Protein AF-Q2QYT6-F1 (afdb_monomer)

Radius of gyration: 108.74 Å; Cα contacts (8 Å, |Δi|>4): 2; chains: 1; bounding box: 211×86×337 Å

Foldseek 3Di:
DDPPVVVVVVVVVVVVVVVVVVVVVVVVVVVVVVVVVVVVVVVVVVVVVVVVVVVVVVVVVVVVVVVVVVVVVVVVVVVVVVVVVVVVVVVVVVVVVVVVVVVVVVVVVVVVVVVVVVVVVVVVVVVVVVVVVVVVVVVVVVVVVVVVVVVVVVVVVVVVVVVVVVVVVVVVVVVVVVVVVVVVVVVVVVVVVVVVVVVVVVVVVVVVVVVVCVVVVPVVVVVVVVVVVVVVVVVVVVVVVVVVVVVVVVVVVVVVVVVVVVVVVVVVVVVVVVVVVVVVPDDPDDDDDDDPPVVVVVVVVVVVVVVVVVVVVVVVPVVVVVVVVVPPDDPVVVVVVVVVVVVVDDDDDDDDDDDDDDDDDPVVVVVVVVVVVVVVVCVVVVVVVVVPDPDPVVVVVVVVCVPPVVDDPDDDDDDDDDDDDDDDDDDDDDDDDDDDDDDDDDDDDDDDDDDDDDD

Structure (mmCIF, N/CA/C/O backbone):
data_AF-Q2QYT6-F1
#
_entry.id   AF-Q2QYT6-F1
#
loop_
_atom_site.group_PDB
_atom_site.id
_atom_site.type_symbol
_atom_site.label_atom_id
_atom_site.label_alt_id
_atom_site.label_comp_id
_atom_site.label_asym_id
_atom_site.label_entity_id
_atom_site.label_seq_id
_atom_site.pdbx_PDB_ins_code
_atom_site.Cartn_x
_atom_site.Cartn_y
_atom_site.Cartn_z
_atom_site.occupancy
_atom_site.B_iso_or_equiv
_atom_site.auth_seq_id
_atom_site.auth_comp_id
_atom_site.auth_asym_id
_atom_site.auth_atom_id
_atom_site.pdbx_PDB_model_num
ATOM 1 N N . MET A 1 1 ? -117.618 1.097 153.042 1.00 43.72 1 MET A N 1
ATOM 2 C CA . MET A 1 1 ? -117.939 0.665 151.665 1.00 43.72 1 MET A CA 1
ATOM 3 C C . MET A 1 1 ? -117.337 1.692 150.716 1.00 43.72 1 MET A C 1
ATOM 5 O O . MET A 1 1 ? -117.692 2.850 150.855 1.00 43.72 1 MET A O 1
ATOM 9 N N . GLY A 1 2 ? -116.399 1.407 149.817 1.00 49.78 2 GLY A N 1
ATOM 10 C CA . GLY A 1 2 ? -115.628 0.186 149.555 1.00 49.78 2 GLY A CA 1
ATOM 11 C C . GLY A 1 2 ? -114.752 0.458 148.324 1.00 49.78 2 GLY A C 1
ATOM 12 O O . GLY A 1 2 ? -115.249 0.377 147.209 1.00 49.78 2 GLY A O 1
ATOM 13 N N . THR A 1 3 ? -113.504 0.891 148.524 1.00 55.00 3 THR A N 1
ATOM 14 C CA . THR A 1 3 ? -112.653 1.506 147.478 1.00 55.00 3 THR A CA 1
ATOM 15 C C . THR A 1 3 ? -111.662 0.549 146.802 1.00 55.00 3 THR A C 1
ATOM 17 O O . THR A 1 3 ? -111.045 0.918 145.806 1.00 55.00 3 THR A O 1
ATOM 20 N N . GLU A 1 4 ? -111.551 -0.690 147.282 1.00 58.53 4 GLU A N 1
ATOM 21 C CA . GLU A 1 4 ? -110.706 -1.744 146.699 1.00 58.53 4 GLU A CA 1
ATOM 22 C C . GLU A 1 4 ? -111.016 -2.130 145.234 1.00 58.53 4 GLU A C 1
ATOM 24 O O . GLU A 1 4 ? -110.056 -2.261 144.471 1.00 58.53 4 GLU A O 1
ATOM 29 N N . PRO A 1 5 ? -112.279 -2.272 144.763 1.00 71.12 5 PRO A N 1
ATOM 30 C CA . PRO A 1 5 ? -112.524 -2.826 143.426 1.00 71.12 5 PRO A CA 1
ATOM 31 C C . PRO A 1 5 ? -112.046 -1.911 142.289 1.00 71.12 5 PRO A C 1
ATOM 33 O O . PRO A 1 5 ? -111.643 -2.405 141.240 1.00 71.12 5 PRO A O 1
ATOM 36 N N . LEU A 1 6 ? -112.030 -0.587 142.493 1.00 71.06 6 LEU A N 1
ATOM 37 C CA . LEU A 1 6 ? -111.506 0.361 141.501 1.00 71.06 6 LEU A CA 1
ATOM 38 C C . LEU A 1 6 ? -109.978 0.320 141.410 1.00 71.06 6 LEU A C 1
ATOM 40 O O . LEU A 1 6 ? -109.442 0.354 140.306 1.00 71.06 6 LEU A O 1
ATOM 44 N N . LEU A 1 7 ? -109.281 0.203 142.544 1.00 70.88 7 LEU A N 1
ATOM 45 C CA . LEU A 1 7 ? -107.822 0.062 142.563 1.00 70.88 7 LEU A CA 1
ATOM 46 C C . LEU A 1 7 ? -107.380 -1.271 141.950 1.00 70.88 7 LEU A C 1
ATOM 48 O O . LEU A 1 7 ? -106.393 -1.303 141.221 1.00 70.88 7 LEU A O 1
ATOM 52 N N . GLN A 1 8 ? -108.131 -2.352 142.177 1.00 75.50 8 GLN A N 1
ATOM 53 C CA . GLN A 1 8 ? -107.829 -3.660 141.596 1.00 75.50 8 GLN A CA 1
ATOM 54 C C . GLN A 1 8 ? -108.157 -3.734 140.093 1.00 75.50 8 GLN A C 1
ATOM 56 O O . GLN A 1 8 ? -107.401 -4.345 139.334 1.00 75.50 8 GLN A O 1
ATOM 61 N N . ALA A 1 9 ? -109.212 -3.052 139.632 1.00 77.25 9 ALA A N 1
ATOM 62 C CA . ALA A 1 9 ? -109.479 -2.868 138.204 1.00 77.25 9 ALA A CA 1
ATOM 63 C C . ALA A 1 9 ? -108.358 -2.062 137.519 1.00 77.25 9 ALA A C 1
ATOM 65 O O . ALA A 1 9 ? -107.812 -2.512 136.519 1.00 77.25 9 ALA A O 1
ATOM 66 N N . LEU A 1 10 ? -107.939 -0.929 138.098 1.00 77.44 10 LEU A N 1
ATOM 67 C CA . LEU A 1 10 ? -106.822 -0.129 137.576 1.00 77.44 10 LEU A CA 1
ATOM 68 C C . LEU A 1 10 ? -105.492 -0.893 137.587 1.00 77.44 10 LEU A C 1
ATOM 70 O O . LEU A 1 10 ? -104.724 -0.798 136.633 1.00 77.44 10 LEU A O 1
ATOM 74 N N . ALA A 1 11 ? -105.218 -1.678 138.632 1.00 77.00 11 ALA A N 1
ATOM 75 C CA . ALA A 1 11 ? -104.027 -2.519 138.700 1.00 77.00 11 ALA A CA 1
ATOM 76 C C . ALA A 1 11 ? -104.030 -3.601 137.608 1.00 77.00 11 ALA A C 1
ATOM 78 O O . ALA A 1 11 ? -103.023 -3.775 136.923 1.00 77.00 11 ALA A O 1
ATOM 79 N N . THR A 1 12 ? -105.154 -4.293 137.399 1.00 80.00 12 THR A N 1
ATOM 80 C CA . THR A 1 12 ? -105.266 -5.334 136.362 1.00 80.00 12 THR A CA 1
ATOM 81 C C . THR A 1 12 ? -105.206 -4.758 134.947 1.00 80.00 12 THR A C 1
ATOM 83 O O . THR A 1 12 ? -104.488 -5.311 134.117 1.00 80.00 12 THR A O 1
ATOM 86 N N . THR A 1 13 ? -105.837 -3.609 134.670 1.00 81.12 13 THR A N 1
ATOM 87 C CA . THR A 1 13 ? -105.693 -2.942 133.363 1.00 81.12 13 THR A CA 1
ATOM 88 C C . THR A 1 13 ? -104.279 -2.419 133.135 1.00 81.12 13 THR A C 1
ATOM 90 O O . THR A 1 13 ? -103.747 -2.589 132.043 1.00 81.12 13 THR A O 1
ATOM 93 N N . ASN A 1 14 ? -103.635 -1.833 134.150 1.00 79.19 14 ASN A N 1
ATOM 94 C CA . ASN A 1 14 ? -102.254 -1.364 134.024 1.00 79.19 14 ASN A CA 1
ATOM 95 C C . ASN A 1 14 ? -101.283 -2.534 133.820 1.00 79.19 14 ASN A C 1
ATOM 97 O O . ASN A 1 14 ? -100.374 -2.417 133.007 1.00 79.19 14 ASN A O 1
ATOM 101 N N . THR A 1 15 ? -101.500 -3.669 134.490 1.00 83.88 15 THR A N 1
ATOM 102 C CA . THR A 1 15 ? -100.685 -4.880 134.300 1.00 83.88 15 THR A CA 1
ATOM 103 C C . THR A 1 15 ? -100.851 -5.428 132.884 1.00 83.88 15 THR A C 1
ATOM 105 O O . THR A 1 15 ? -99.854 -5.608 132.199 1.00 83.88 15 THR A O 1
ATOM 108 N N . ALA A 1 16 ? -102.084 -5.572 132.383 1.00 82.56 16 ALA A N 1
ATOM 109 C CA . ALA A 1 16 ? -102.334 -6.039 131.017 1.00 82.56 16 ALA A CA 1
ATOM 110 C C . ALA A 1 16 ? -101.778 -5.086 129.937 1.00 82.56 16 ALA A C 1
ATOM 112 O O . ALA A 1 16 ? -101.292 -5.538 128.902 1.00 82.56 16 ALA A O 1
ATOM 113 N N . VAL A 1 17 ? -101.805 -3.767 130.171 1.00 86.06 17 VAL A N 1
ATOM 114 C CA . VAL A 1 17 ? -101.169 -2.780 129.280 1.00 86.06 17 VAL A CA 1
ATOM 115 C C . VAL A 1 17 ? -99.643 -2.884 129.340 1.00 86.06 17 VAL A C 1
ATOM 117 O O . VAL A 1 17 ? -99.003 -2.854 128.295 1.00 86.06 17 VAL A O 1
ATOM 120 N N . VAL A 1 18 ? -99.048 -3.054 130.524 1.00 85.56 18 VAL A N 1
ATOM 121 C CA . VAL A 1 18 ? -97.596 -3.253 130.674 1.00 85.56 18 VAL A CA 1
ATOM 122 C C . VAL A 1 18 ? -97.148 -4.571 130.037 1.00 85.56 18 VAL A C 1
ATOM 124 O O . VAL A 1 18 ? -96.152 -4.574 129.326 1.00 85.56 18 VAL A O 1
ATOM 127 N N . GLU A 1 19 ? -97.889 -5.666 130.201 1.00 83.88 19 GLU A N 1
ATOM 128 C CA . GLU A 1 19 ? -97.614 -6.960 129.558 1.00 83.88 19 GLU A CA 1
ATOM 129 C C . GLU A 1 19 ? -97.803 -6.902 128.033 1.00 83.88 19 GLU A C 1
ATOM 131 O O . GLU A 1 19 ? -96.978 -7.432 127.286 1.00 83.88 19 GLU A O 1
ATOM 136 N N . GLY A 1 20 ? -98.832 -6.200 127.548 1.00 87.06 20 GLY A N 1
ATOM 137 C CA . GLY A 1 20 ? -99.045 -5.940 126.121 1.00 87.06 20 GLY A CA 1
ATOM 138 C C . GLY A 1 20 ? -97.927 -5.098 125.497 1.00 87.06 20 GLY A C 1
ATOM 139 O O . GLY A 1 20 ? -97.427 -5.421 124.423 1.00 87.06 20 GLY A O 1
ATOM 140 N N . LEU A 1 21 ? -97.465 -4.059 126.197 1.00 88.50 21 LEU A N 1
ATOM 141 C CA . LEU A 1 21 ? -96.312 -3.260 125.775 1.00 88.50 21 LEU A CA 1
ATOM 142 C C . LEU A 1 21 ? -94.998 -4.046 125.883 1.00 88.50 21 LEU A C 1
ATOM 144 O O . LEU A 1 21 ? -94.132 -3.886 125.030 1.00 88.50 21 LEU A O 1
ATOM 148 N N . ASN A 1 22 ? -94.844 -4.924 126.878 1.00 86.94 22 ASN A N 1
ATOM 149 C CA . ASN A 1 22 ? -93.646 -5.747 127.047 1.00 86.94 22 ASN A CA 1
ATOM 150 C C . ASN A 1 22 ? -93.555 -6.854 125.982 1.00 86.94 22 ASN A C 1
ATOM 152 O O . ASN A 1 22 ? -92.478 -7.110 125.453 1.00 86.94 22 ASN A O 1
ATOM 156 N N . THR A 1 23 ? -94.680 -7.466 125.603 1.00 87.06 23 THR A N 1
ATOM 157 C CA . THR A 1 23 ? -94.743 -8.426 124.485 1.00 87.06 23 THR A CA 1
ATOM 158 C C . THR A 1 23 ? -94.526 -7.748 123.133 1.00 87.06 23 THR A C 1
ATOM 160 O O . THR A 1 23 ? -93.767 -8.271 122.322 1.00 87.06 23 THR A O 1
ATOM 163 N N . GLN A 1 24 ? -95.082 -6.552 122.906 1.00 90.62 24 GLN A N 1
ATOM 164 C CA . GLN A 1 24 ? -94.749 -5.737 121.727 1.00 90.62 24 GLN A CA 1
ATOM 165 C C . GLN A 1 24 ? -93.270 -5.331 121.706 1.00 90.62 24 GLN A C 1
ATOM 167 O O . GLN A 1 24 ? -92.633 -5.406 120.660 1.00 90.62 24 GLN A O 1
ATOM 172 N N . MET A 1 25 ? -92.696 -4.948 122.850 1.00 92.38 25 MET A N 1
ATOM 173 C CA . MET A 1 25 ? -91.274 -4.622 122.961 1.00 92.38 25 MET A CA 1
ATOM 174 C C . MET A 1 25 ? -90.387 -5.837 122.661 1.00 92.38 25 MET A C 1
ATOM 176 O O . MET A 1 25 ? -89.396 -5.678 121.957 1.00 92.38 25 MET A O 1
ATOM 180 N N . HIS A 1 26 ? -90.737 -7.036 123.136 1.00 90.25 26 HIS A N 1
ATOM 181 C CA . HIS A 1 26 ? -90.003 -8.260 122.802 1.00 90.25 26 HIS A CA 1
ATOM 182 C C . HIS A 1 26 ? -90.141 -8.640 121.322 1.00 90.25 26 HIS A C 1
ATOM 184 O O . HIS A 1 26 ? -89.126 -8.899 120.685 1.00 90.25 26 HIS A O 1
ATOM 190 N N . ALA A 1 27 ? -91.338 -8.567 120.734 1.00 88.81 27 ALA A N 1
ATOM 191 C CA . ALA A 1 27 ? -91.521 -8.810 119.299 1.00 88.81 27 ALA A CA 1
ATOM 192 C C . ALA A 1 27 ? -90.717 -7.816 118.435 1.00 88.81 27 ALA A C 1
ATOM 194 O O . ALA A 1 27 ? -90.073 -8.214 117.470 1.00 88.81 27 ALA A O 1
ATOM 195 N N . LEU A 1 28 ? -90.672 -6.534 118.822 1.00 92.81 28 LEU A N 1
ATOM 196 C CA . LEU A 1 28 ? -89.835 -5.519 118.168 1.00 92.81 28 LEU A CA 1
ATOM 197 C C . LEU A 1 28 ? -88.330 -5.732 118.411 1.00 92.81 28 LEU A C 1
ATOM 199 O O . LEU A 1 28 ? -87.521 -5.328 117.580 1.00 92.81 28 LEU A O 1
ATOM 203 N N . GLN A 1 29 ? -87.929 -6.347 119.529 1.00 92.31 29 GLN A N 1
ATOM 204 C CA . GLN A 1 29 ? -86.538 -6.751 119.776 1.00 92.31 29 GLN A CA 1
ATOM 205 C C . GLN A 1 29 ? -86.138 -7.943 118.897 1.00 92.31 29 GLN A C 1
ATOM 207 O O . GLN A 1 29 ? -85.041 -7.928 118.345 1.00 92.31 29 GLN A O 1
ATOM 212 N N . GLU A 1 30 ? -87.018 -8.932 118.727 1.00 90.69 30 GLU A N 1
ATOM 213 C CA . GLU A 1 30 ? -86.815 -10.088 117.842 1.00 90.69 30 GLU A CA 1
ATOM 214 C C . GLU A 1 30 ? -86.791 -9.674 116.363 1.00 90.69 30 GLU A C 1
ATOM 216 O O . GLU A 1 30 ? -85.860 -10.033 115.644 1.00 90.69 30 GLU A O 1
ATOM 221 N N . GLU A 1 31 ? -87.744 -8.848 115.915 1.00 91.19 31 GLU A N 1
ATOM 222 C CA . GLU A 1 31 ? -87.754 -8.290 114.555 1.00 91.19 31 GLU A CA 1
ATOM 223 C C . GLU A 1 31 ? -86.499 -7.451 114.296 1.00 91.19 31 GLU A C 1
ATOM 225 O O . GLU A 1 31 ? -85.873 -7.570 113.243 1.00 91.19 31 GLU A O 1
ATOM 230 N N . ARG A 1 32 ? -86.072 -6.643 115.275 1.00 93.88 32 ARG A N 1
ATOM 231 C CA . ARG A 1 32 ? -84.826 -5.884 115.164 1.00 93.88 32 ARG A CA 1
ATOM 232 C C . ARG A 1 32 ? -83.600 -6.795 115.082 1.00 93.88 32 ARG A C 1
ATOM 234 O O . ARG A 1 32 ? -82.730 -6.510 114.269 1.00 93.88 32 ARG A O 1
ATOM 241 N N . ALA A 1 33 ? -83.530 -7.866 115.872 1.00 93.75 33 ALA A N 1
ATOM 242 C CA . ALA A 1 33 ? -82.435 -8.830 115.794 1.00 93.75 33 ALA A CA 1
ATOM 243 C C . ALA A 1 33 ? -82.382 -9.506 114.413 1.00 93.75 33 ALA A C 1
ATOM 245 O O . ALA A 1 33 ? -81.322 -9.537 113.796 1.00 93.75 33 ALA A O 1
ATOM 246 N N . ALA A 1 34 ? -83.526 -9.942 113.876 1.00 91.75 34 ALA A N 1
ATOM 247 C CA . ALA A 1 34 ? -83.610 -10.522 112.535 1.00 91.75 34 ALA A CA 1
ATOM 248 C C . ALA A 1 34 ? -83.251 -9.516 111.420 1.00 91.75 34 ALA A C 1
ATOM 250 O O . ALA A 1 34 ? -82.599 -9.877 110.441 1.00 91.75 34 ALA A O 1
ATOM 251 N N . LEU A 1 35 ? -83.636 -8.242 111.562 1.00 95.12 35 LEU A N 1
ATOM 252 C CA . LEU A 1 35 ? -83.242 -7.176 110.634 1.00 95.12 35 LEU A CA 1
ATOM 253 C C . LEU A 1 35 ? -81.751 -6.840 110.721 1.00 95.12 35 LEU A C 1
ATOM 255 O O . LEU A 1 35 ? -81.150 -6.529 109.694 1.00 95.12 35 LEU A O 1
ATOM 259 N N . ASP A 1 36 ? -81.157 -6.884 111.912 1.00 94.50 36 ASP A N 1
ATOM 260 C CA . ASP A 1 36 ? -79.722 -6.683 112.091 1.00 94.50 36 ASP A CA 1
ATOM 261 C C . ASP A 1 36 ? -78.934 -7.905 111.526 1.00 94.50 36 ASP A C 1
ATOM 263 O O . ASP A 1 36 ? -77.961 -7.697 110.806 1.00 94.50 36 ASP A O 1
ATOM 267 N N . GLU A 1 37 ? -79.431 -9.149 111.640 1.00 93.94 37 GLU A N 1
ATOM 268 C CA . GLU A 1 37 ? -78.876 -10.330 110.932 1.00 93.94 37 GLU A CA 1
ATOM 269 C C . GLU A 1 37 ? -78.987 -10.251 109.392 1.00 93.94 37 GLU A C 1
ATOM 271 O O . GLU A 1 37 ? -78.062 -10.637 108.671 1.00 93.94 37 GLU A O 1
ATOM 276 N N . GLU A 1 38 ? -80.117 -9.780 108.849 1.00 94.12 38 GLU A N 1
ATOM 277 C CA . GLU A 1 38 ? -80.265 -9.538 107.403 1.00 94.12 38 GLU A CA 1
ATOM 278 C C . GLU A 1 38 ? -79.326 -8.419 106.925 1.00 94.12 38 GLU A C 1
ATOM 280 O O . GLU A 1 38 ? -78.752 -8.509 105.839 1.00 94.12 38 GLU A O 1
ATOM 285 N N . ARG A 1 39 ? -79.122 -7.373 107.737 1.00 95.19 39 ARG A N 1
ATOM 286 C CA . ARG A 1 39 ? -78.157 -6.301 107.447 1.00 95.19 39 ARG A CA 1
ATOM 287 C C . ARG A 1 39 ? -76.729 -6.817 107.408 1.00 95.19 39 ARG A C 1
ATOM 289 O O . ARG A 1 39 ? -76.014 -6.459 106.474 1.00 95.19 39 ARG A O 1
ATOM 296 N N . ASP A 1 40 ? -76.342 -7.666 108.354 1.00 95.00 40 ASP A N 1
ATOM 297 C CA . ASP A 1 40 ? -75.019 -8.287 108.371 1.00 95.00 40 ASP A CA 1
ATOM 298 C C . ASP A 1 40 ? -74.818 -9.162 107.122 1.00 95.00 40 ASP A C 1
ATOM 300 O O . ASP A 1 40 ? -73.827 -8.994 106.410 1.00 95.00 40 ASP A O 1
ATOM 304 N N . ARG A 1 41 ? -75.808 -9.984 106.738 1.00 94.06 41 ARG A N 1
ATOM 305 C CA . ARG A 1 41 ? -75.763 -10.759 105.479 1.00 94.06 41 ARG A CA 1
ATOM 306 C C . ARG A 1 41 ? -75.692 -9.885 104.222 1.00 94.06 41 ARG A C 1
ATOM 308 O O . ARG A 1 41 ? -74.987 -10.230 103.271 1.00 94.06 41 ARG A O 1
ATOM 315 N N . VAL A 1 42 ? -76.387 -8.746 104.188 1.00 96.56 42 VAL A N 1
ATOM 316 C CA . VAL A 1 42 ? -76.288 -7.781 103.078 1.00 96.56 42 VAL A CA 1
ATOM 317 C C . VAL A 1 42 ? -74.920 -7.092 103.054 1.00 96.56 42 VAL A C 1
ATOM 319 O O . VAL A 1 42 ? -74.387 -6.875 101.965 1.00 96.56 42 VAL A O 1
ATOM 322 N N . ALA A 1 43 ? -74.325 -6.789 104.211 1.00 95.00 43 ALA A N 1
ATOM 323 C CA . ALA A 1 43 ? -72.980 -6.225 104.314 1.00 95.00 43 ALA A CA 1
ATOM 324 C C . ALA A 1 43 ? -71.905 -7.226 103.851 1.00 95.00 43 ALA A C 1
ATOM 326 O O . ALA A 1 43 ? -71.052 -6.874 103.035 1.00 95.00 43 ALA A O 1
ATOM 327 N N . GLU A 1 44 ? -71.992 -8.491 104.273 1.00 95.06 44 GLU A N 1
ATOM 328 C CA . GLU A 1 44 ? -71.146 -9.584 103.773 1.00 95.06 44 GLU A CA 1
ATOM 329 C C . GLU A 1 44 ? -71.282 -9.758 102.252 1.00 95.06 44 GLU A C 1
ATOM 331 O O . GLU A 1 44 ? -70.279 -9.852 101.538 1.00 95.06 44 GLU A O 1
ATOM 336 N N . GLY A 1 45 ? -72.515 -9.739 101.732 1.00 96.25 45 GLY A N 1
ATOM 337 C CA . GLY A 1 45 ? -72.790 -9.795 100.296 1.00 96.25 45 GLY A CA 1
ATOM 338 C C . GLY A 1 45 ? -72.181 -8.618 99.527 1.00 96.25 45 GLY A C 1
ATOM 339 O O . GLY A 1 45 ? -71.559 -8.821 98.482 1.00 96.25 45 GLY A O 1
ATOM 340 N N . TRP A 1 46 ? -72.290 -7.399 100.063 1.00 96.94 46 TRP A N 1
ATOM 341 C CA . TRP A 1 46 ? -71.653 -6.203 99.505 1.00 96.94 46 TRP A CA 1
ATOM 342 C C . TRP A 1 46 ? -70.131 -6.330 99.465 1.00 96.94 46 TRP A C 1
ATOM 344 O O . TRP A 1 46 ? -69.538 -6.131 98.406 1.00 96.94 46 TRP A O 1
ATOM 354 N N . HIS A 1 47 ? -69.500 -6.730 100.571 1.00 96.38 47 HIS A N 1
ATOM 355 C CA . HIS A 1 47 ? -68.051 -6.929 100.626 1.00 96.38 47 HIS A CA 1
ATOM 356 C C . HIS A 1 47 ? -67.573 -8.069 99.711 1.00 96.38 47 HIS A C 1
ATOM 358 O O . HIS A 1 47 ? -66.492 -7.977 99.130 1.00 96.38 47 HIS A O 1
ATOM 364 N N . SER A 1 48 ? -68.383 -9.114 99.506 1.00 96.56 48 SER A N 1
ATOM 365 C CA . SER A 1 48 ? -68.098 -10.184 98.539 1.00 96.56 48 SER A CA 1
ATOM 366 C C . SER A 1 48 ? -68.105 -9.674 97.091 1.00 96.56 48 SER A C 1
ATOM 368 O O . SER A 1 48 ? -67.167 -9.929 96.330 1.00 96.56 48 SER A O 1
ATOM 370 N N . VAL A 1 49 ? -69.120 -8.888 96.711 1.00 97.50 49 VAL A N 1
ATOM 371 C CA . VAL A 1 49 ? -69.200 -8.253 95.383 1.00 97.50 49 VAL A CA 1
ATOM 372 C C . VAL A 1 49 ? -68.067 -7.243 95.189 1.00 97.50 49 VAL A C 1
ATOM 374 O O . VAL A 1 49 ? -67.436 -7.227 94.133 1.00 97.50 49 VAL A O 1
ATOM 377 N N . GLU A 1 50 ? -67.756 -6.439 96.205 1.00 97.38 50 GLU A N 1
ATOM 378 C CA . GLU A 1 50 ? -66.645 -5.486 96.184 1.00 97.38 50 GLU A CA 1
ATOM 379 C C . GLU A 1 50 ? -65.295 -6.196 95.987 1.00 97.38 50 GLU A C 1
ATOM 381 O O . GLU A 1 50 ? -64.515 -5.802 95.116 1.00 97.38 50 GLU A O 1
ATOM 386 N N . ALA A 1 51 ? -65.053 -7.302 96.699 1.00 96.62 51 ALA A N 1
ATOM 387 C CA . ALA A 1 51 ? -63.866 -8.137 96.529 1.00 96.62 51 ALA A CA 1
ATOM 388 C C . ALA A 1 51 ? -63.774 -8.764 95.125 1.00 96.62 51 ALA A C 1
ATOM 390 O O . ALA A 1 51 ? -62.689 -8.785 94.539 1.00 96.62 51 ALA A O 1
ATOM 391 N N . LEU A 1 52 ? -64.891 -9.224 94.548 1.00 97.50 52 LEU A N 1
ATOM 392 C CA . LEU A 1 52 ? -64.941 -9.733 93.170 1.00 97.50 52 LEU A CA 1
ATOM 393 C C . LEU A 1 52 ? -64.666 -8.636 92.131 1.00 97.50 52 LEU A C 1
ATOM 395 O O . LEU A 1 52 ? -63.915 -8.866 91.182 1.00 97.50 52 LEU A O 1
ATOM 399 N N . VAL A 1 53 ? -65.221 -7.436 92.311 1.00 97.69 53 VAL A N 1
ATOM 400 C CA . VAL A 1 53 ? -64.973 -6.280 91.433 1.00 97.69 53 VAL A CA 1
ATOM 401 C C . VAL A 1 53 ? -63.519 -5.813 91.543 1.00 97.69 53 VAL A C 1
ATOM 403 O O . VAL A 1 53 ? -62.902 -5.486 90.530 1.00 97.69 53 VAL A O 1
ATOM 406 N N . GLU A 1 54 ? -62.938 -5.814 92.741 1.00 96.94 54 GLU A N 1
ATOM 407 C CA . GLU A 1 54 ? -61.527 -5.500 92.975 1.00 96.94 54 GLU A CA 1
ATOM 408 C C . GLU A 1 54 ? -60.596 -6.557 92.352 1.00 96.94 54 GLU A C 1
ATOM 410 O O . GLU A 1 54 ? -59.628 -6.208 91.674 1.00 96.94 54 GLU A O 1
ATOM 415 N N . ALA A 1 55 ? -60.910 -7.848 92.498 1.00 96.88 55 ALA A N 1
ATOM 416 C CA . ALA A 1 55 ? -60.187 -8.937 91.842 1.00 96.88 55 ALA A CA 1
ATOM 417 C C . ALA A 1 55 ? -60.293 -8.855 90.308 1.00 96.88 55 ALA A C 1
ATOM 419 O O . ALA A 1 55 ? -59.288 -8.999 89.613 1.00 96.88 55 ALA A O 1
ATOM 420 N N . GLY A 1 56 ? -61.480 -8.545 89.776 1.00 97.19 56 GLY A N 1
ATOM 421 C CA . GLY A 1 56 ? -61.711 -8.317 88.349 1.00 97.19 56 GLY A CA 1
ATOM 422 C C . GLY A 1 56 ? -60.937 -7.111 87.813 1.00 97.19 56 GLY A C 1
ATOM 423 O O . GLY A 1 56 ? -60.282 -7.214 86.774 1.00 97.19 56 GLY A O 1
ATOM 424 N N . ARG A 1 57 ? -60.918 -5.990 88.553 1.00 96.81 57 ARG A N 1
ATOM 425 C CA . ARG A 1 57 ? -60.087 -4.819 88.228 1.00 96.81 57 ARG A CA 1
ATOM 426 C C . ARG A 1 57 ? -58.603 -5.189 88.227 1.00 96.81 57 ARG A C 1
ATOM 428 O O . ARG A 1 57 ? -57.929 -4.878 87.247 1.00 96.81 57 ARG A O 1
ATOM 435 N N . LYS A 1 58 ? -58.096 -5.902 89.238 1.00 97.19 58 LYS A N 1
ATOM 436 C CA . LYS A 1 58 ? -56.698 -6.381 89.282 1.00 97.19 58 LYS A CA 1
ATOM 437 C C . LYS A 1 58 ? -56.361 -7.305 88.109 1.00 97.19 58 LYS A C 1
ATOM 439 O O . LYS A 1 58 ? -55.351 -7.090 87.447 1.00 97.19 58 LYS A O 1
ATOM 444 N N . ALA A 1 59 ? -57.219 -8.275 87.795 1.00 96.62 59 ALA A N 1
ATOM 445 C CA . ALA A 1 59 ? -57.039 -9.171 86.652 1.00 96.62 59 ALA A CA 1
ATOM 446 C C . ALA A 1 59 ? -57.024 -8.416 85.311 1.00 96.62 59 ALA A C 1
ATOM 448 O O . ALA A 1 59 ? -56.202 -8.712 84.444 1.00 96.62 59 ALA A O 1
ATOM 449 N N . HIS A 1 60 ? -57.880 -7.402 85.153 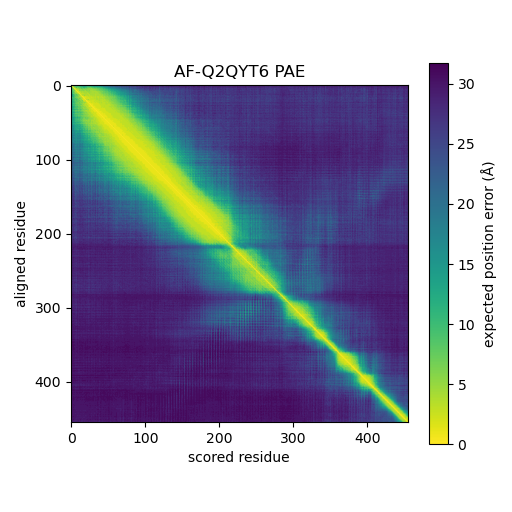1.00 96.44 60 HIS A N 1
ATOM 450 C CA . HIS A 1 60 ? -57.885 -6.548 83.967 1.00 96.44 60 HIS A CA 1
ATOM 451 C C . HIS A 1 60 ? -56.598 -5.719 83.847 1.00 96.44 60 HIS A C 1
ATOM 453 O O . HIS A 1 60 ? -55.992 -5.714 82.780 1.00 96.44 60 HIS A O 1
ATOM 459 N N . HIS A 1 61 ? -56.124 -5.098 84.935 1.00 97.19 61 HIS A N 1
ATOM 460 C CA . HIS A 1 61 ? -54.855 -4.357 84.939 1.00 97.19 61 HIS A CA 1
ATOM 461 C C . HIS A 1 61 ? -53.656 -5.265 84.629 1.00 97.19 61 HIS A C 1
ATOM 463 O O . HIS A 1 61 ? -52.819 -4.892 83.813 1.00 97.19 61 HIS A O 1
ATOM 469 N N . MET A 1 62 ? -53.594 -6.475 85.202 1.00 97.06 62 MET A N 1
ATOM 470 C CA . MET A 1 62 ? -52.549 -7.454 84.866 1.00 97.06 62 MET A CA 1
ATOM 471 C C . MET A 1 62 ? -52.585 -7.838 83.382 1.00 97.06 62 MET A C 1
ATOM 473 O O . MET A 1 62 ? -51.542 -7.873 82.735 1.00 97.06 62 MET A O 1
ATOM 477 N N . ARG A 1 63 ? -53.776 -8.060 82.810 1.00 97.19 63 ARG A N 1
ATOM 478 C CA . ARG A 1 63 ? -53.923 -8.393 81.386 1.00 97.19 63 ARG A CA 1
ATOM 479 C C . ARG A 1 63 ? -53.586 -7.220 80.462 1.00 97.19 63 ARG A C 1
ATOM 481 O O . ARG A 1 63 ? -53.025 -7.445 79.396 1.00 97.19 63 ARG A O 1
ATOM 488 N N . LEU A 1 64 ? -53.897 -5.982 80.852 1.00 97.62 64 LEU A N 1
ATOM 489 C CA . LEU A 1 64 ? -53.466 -4.786 80.122 1.00 97.62 64 LEU A CA 1
ATOM 490 C C . LEU A 1 64 ? -51.944 -4.609 80.179 1.00 97.62 64 LEU A C 1
ATOM 492 O O . LEU A 1 64 ? -51.346 -4.308 79.152 1.00 97.62 64 LEU A O 1
ATOM 496 N N . ALA A 1 65 ? -51.311 -4.856 81.330 1.00 96.81 65 ALA A N 1
ATOM 497 C CA . ALA A 1 65 ? -49.854 -4.833 81.457 1.00 96.81 65 ALA A CA 1
ATOM 498 C C . ALA A 1 65 ? -49.184 -5.926 80.604 1.00 96.81 65 ALA A C 1
ATOM 500 O O . ALA A 1 65 ? -48.200 -5.656 79.922 1.00 96.81 65 ALA A O 1
ATOM 501 N N . GLU A 1 66 ? -49.750 -7.137 80.566 1.00 97.50 66 GLU A N 1
ATOM 502 C CA . GLU A 1 66 ? -49.273 -8.219 79.697 1.00 97.50 66 GLU A CA 1
ATOM 503 C C . GLU A 1 66 ? -49.420 -7.869 78.204 1.00 97.50 66 GLU A C 1
ATOM 505 O O . GLU A 1 66 ? -48.514 -8.125 77.413 1.00 97.50 66 GLU A O 1
ATOM 510 N N . LEU A 1 67 ? -50.541 -7.256 77.804 1.00 97.00 67 LEU A N 1
ATOM 511 C CA . LEU A 1 67 ? -50.741 -6.776 76.434 1.00 97.00 67 LEU A CA 1
ATOM 512 C C . LEU A 1 67 ? -49.794 -5.620 76.078 1.00 97.00 67 LEU A C 1
ATOM 514 O O . LEU A 1 67 ? -49.301 -5.592 74.954 1.00 97.00 67 LEU A O 1
ATOM 518 N N . GLY A 1 68 ? -49.502 -4.722 77.023 1.00 97.69 68 GLY A N 1
ATOM 519 C CA . GLY A 1 68 ? -48.504 -3.661 76.872 1.00 97.69 68 GLY A CA 1
ATOM 520 C C . GLY A 1 68 ? -47.106 -4.227 76.631 1.00 97.69 68 GLY A C 1
ATOM 521 O O . GLY A 1 68 ? -46.504 -3.939 75.603 1.00 97.69 68 GLY A O 1
ATOM 522 N N . ALA A 1 69 ? -46.644 -5.136 77.495 1.00 97.00 69 ALA A N 1
ATOM 523 C CA . ALA A 1 69 ? -45.357 -5.811 77.325 1.00 97.00 69 ALA A CA 1
ATOM 524 C C . ALA A 1 69 ? -45.272 -6.587 75.995 1.00 97.00 69 ALA A C 1
ATOM 526 O O . ALA A 1 69 ? -44.253 -6.546 75.309 1.00 97.00 69 ALA A O 1
ATOM 527 N N . ARG A 1 70 ? -46.357 -7.258 75.575 1.00 97.31 70 ARG A N 1
ATOM 528 C CA . ARG A 1 70 ? -46.423 -7.925 74.261 1.00 97.31 70 ARG A CA 1
ATOM 529 C C . ARG A 1 70 ? -46.331 -6.926 73.100 1.00 97.31 70 ARG A C 1
ATOM 531 O O . ARG A 1 70 ? -45.640 -7.219 72.126 1.00 97.31 70 ARG A O 1
ATOM 538 N N . ALA A 1 71 ? -46.986 -5.767 73.192 1.00 97.31 71 ALA A N 1
ATOM 539 C CA . ALA A 1 71 ? -46.880 -4.708 72.188 1.00 97.31 71 ALA A CA 1
ATOM 540 C C . ALA A 1 71 ? -45.448 -4.154 72.108 1.00 97.31 71 ALA A C 1
ATOM 542 O O . ALA A 1 71 ? -44.881 -4.118 71.022 1.00 97.31 71 ALA A O 1
ATOM 543 N N . GLU A 1 72 ? -44.814 -3.864 73.248 1.00 97.62 72 GLU A N 1
ATOM 544 C CA . GLU A 1 72 ? -43.409 -3.434 73.317 1.00 97.62 72 GLU A CA 1
ATOM 545 C C . GLU A 1 72 ? -42.452 -4.467 72.693 1.00 97.62 72 GLU A C 1
ATOM 547 O O . GLU A 1 72 ? -41.547 -4.097 71.943 1.00 97.62 72 GLU A O 1
ATOM 552 N N . THR A 1 73 ? -42.668 -5.771 72.926 1.00 97.56 73 THR A N 1
ATOM 553 C CA . THR A 1 73 ? -41.873 -6.819 72.255 1.00 97.56 73 THR A CA 1
ATOM 554 C C . THR A 1 73 ? -42.129 -6.893 70.750 1.00 97.56 73 THR A C 1
ATOM 556 O O . THR A 1 73 ? -41.197 -7.159 69.996 1.00 97.56 73 THR A O 1
ATOM 559 N N . MET A 1 74 ? -43.356 -6.629 70.288 1.00 98.00 74 MET A N 1
ATOM 560 C CA . MET A 1 74 ? -43.668 -6.585 68.857 1.00 98.00 74 MET A CA 1
ATOM 561 C C . MET A 1 74 ? -42.992 -5.383 68.189 1.00 98.00 74 MET A C 1
ATOM 563 O O . MET A 1 74 ? -42.356 -5.547 67.153 1.00 98.00 74 MET A O 1
ATOM 567 N N . ASP A 1 75 ? -43.048 -4.203 68.808 1.00 97.94 75 ASP A N 1
ATOM 568 C CA . ASP A 1 75 ? -42.363 -2.999 68.326 1.00 97.94 75 ASP A CA 1
ATOM 569 C C . ASP A 1 75 ? -40.835 -3.178 68.313 1.00 97.94 75 ASP A C 1
ATOM 571 O O . ASP A 1 75 ? -40.152 -2.646 67.435 1.00 97.94 75 ASP A O 1
ATOM 575 N N . ALA A 1 76 ? -40.281 -3.958 69.251 1.00 97.50 76 ALA A N 1
ATOM 576 C CA . ALA A 1 76 ? -38.873 -4.345 69.234 1.00 97.50 76 ALA A CA 1
ATOM 577 C C . ALA A 1 76 ? -38.522 -5.236 68.034 1.00 97.50 76 ALA A C 1
ATOM 579 O O . ALA A 1 76 ? -37.625 -4.875 67.275 1.00 97.50 76 ALA A O 1
ATOM 580 N N . VAL A 1 77 ? -39.270 -6.322 67.811 1.00 97.81 77 VAL A N 1
ATOM 581 C CA . VAL A 1 77 ? -39.066 -7.223 66.661 1.00 97.81 77 VAL A CA 1
ATOM 582 C C . VAL A 1 77 ? -39.249 -6.482 65.332 1.00 97.81 77 VAL A C 1
ATOM 584 O O . VAL A 1 77 ? -38.436 -6.631 64.424 1.00 97.81 77 VAL A O 1
ATOM 587 N N . MET A 1 78 ? -40.272 -5.633 65.207 1.00 97.25 78 MET A N 1
ATOM 588 C CA . MET A 1 78 ? -40.500 -4.844 63.990 1.00 97.25 78 MET A CA 1
ATOM 589 C C . MET A 1 78 ? -39.320 -3.914 63.682 1.00 97.25 78 MET A C 1
ATOM 591 O O . MET A 1 78 ? -38.909 -3.816 62.527 1.00 97.25 78 MET A O 1
ATOM 595 N N . ARG A 1 79 ? -38.729 -3.278 64.701 1.00 97.75 79 ARG A N 1
ATOM 596 C CA . ARG A 1 79 ? -37.533 -2.441 64.535 1.00 97.75 79 ARG A CA 1
ATOM 597 C C . ARG A 1 79 ? -36.311 -3.264 64.128 1.00 97.75 79 ARG A C 1
ATOM 599 O O . ARG A 1 79 ? -35.647 -2.893 63.169 1.00 97.75 79 ARG A O 1
ATOM 606 N N . GLU A 1 80 ? -36.056 -4.386 64.802 1.00 97.88 80 GLU A N 1
ATOM 607 C CA . GLU A 1 80 ? -34.946 -5.293 64.476 1.00 97.88 80 GLU A CA 1
ATOM 608 C C . GLU A 1 80 ? -35.053 -5.804 63.031 1.00 97.88 80 GLU A C 1
ATOM 610 O O . GLU A 1 80 ? -34.083 -5.729 62.284 1.00 97.88 80 GLU A O 1
ATOM 615 N N . THR A 1 81 ? -36.245 -6.215 62.579 1.00 97.44 81 THR A N 1
ATOM 616 C CA . THR A 1 81 ? -36.443 -6.660 61.184 1.00 97.44 81 THR A CA 1
ATOM 617 C C . THR A 1 81 ? -36.269 -5.545 60.146 1.00 97.44 81 THR A C 1
ATOM 619 O O . THR A 1 81 ? -35.815 -5.817 59.033 1.00 97.44 81 THR A O 1
ATOM 622 N N . GLU A 1 82 ? -36.584 -4.288 60.476 1.00 97.69 82 GLU A N 1
ATOM 623 C CA . GLU A 1 82 ? -36.323 -3.144 59.591 1.00 97.69 82 GLU A CA 1
ATOM 624 C C . GLU A 1 82 ? -34.830 -2.767 59.583 1.00 97.69 82 GLU A C 1
ATOM 626 O O . GLU A 1 82 ? -34.284 -2.474 58.520 1.00 97.69 82 GLU A O 1
ATOM 631 N N . GLU A 1 83 ? -34.133 -2.857 60.719 1.00 97.38 83 GLU A N 1
ATOM 632 C CA . GLU A 1 83 ? -32.674 -2.696 60.800 1.00 97.38 83 GLU A CA 1
ATOM 633 C C . GLU A 1 83 ? -31.945 -3.791 59.995 1.00 97.38 83 GLU A C 1
ATOM 635 O O . GLU A 1 83 ? -31.085 -3.479 59.168 1.00 97.38 83 GLU A O 1
ATOM 640 N N . GLU A 1 84 ? -32.341 -5.062 60.131 1.00 97.31 84 GLU A N 1
ATOM 641 C CA . GLU A 1 84 ? -31.839 -6.173 59.308 1.00 97.31 84 GLU A CA 1
ATOM 642 C C . GLU A 1 84 ? -32.115 -5.953 57.814 1.00 97.31 84 GLU A C 1
ATOM 644 O O . GLU A 1 84 ? -31.232 -6.157 56.976 1.00 97.31 84 GLU A O 1
ATOM 649 N N . ARG A 1 85 ? -33.316 -5.484 57.459 1.00 97.88 85 ARG A N 1
ATOM 650 C CA . ARG A 1 85 ? -33.689 -5.151 56.077 1.00 97.88 85 ARG A CA 1
ATOM 651 C C . ARG A 1 85 ? -32.843 -4.009 55.508 1.00 97.88 85 ARG A C 1
ATOM 653 O O . ARG A 1 85 ? -32.455 -4.072 54.339 1.00 97.88 85 ARG A O 1
ATOM 660 N N . GLN A 1 86 ? -32.538 -2.983 56.300 1.00 98.00 86 GLN A N 1
ATOM 661 C CA . GLN A 1 86 ? -31.666 -1.879 55.890 1.00 98.00 86 GLN A CA 1
ATOM 662 C C . GLN A 1 86 ? -30.216 -2.343 55.716 1.00 98.00 86 GLN A C 1
ATOM 664 O O . GLN A 1 86 ? -29.590 -2.017 54.705 1.00 98.00 86 GLN A O 1
ATOM 669 N N . LEU A 1 87 ? -29.697 -3.166 56.632 1.00 97.62 87 LEU A N 1
ATOM 670 C CA . LEU A 1 87 ? -28.372 -3.781 56.508 1.00 97.62 87 LEU A CA 1
ATOM 671 C C . LEU A 1 87 ? -28.277 -4.689 55.274 1.00 97.62 87 LEU A C 1
ATOM 673 O O . LEU A 1 87 ? -27.295 -4.609 54.533 1.00 97.62 87 LEU A O 1
ATOM 677 N N . ALA A 1 88 ? -29.312 -5.485 54.994 1.00 97.38 88 ALA A N 1
ATOM 678 C CA . ALA A 1 88 ? -29.398 -6.301 53.787 1.00 97.38 88 ALA A CA 1
ATOM 679 C C . ALA A 1 88 ? -29.384 -5.440 52.511 1.00 97.38 88 ALA A C 1
ATOM 681 O O . ALA A 1 88 ? -28.640 -5.751 51.584 1.00 97.38 88 ALA A O 1
ATOM 682 N N . LEU A 1 89 ? -30.128 -4.327 52.477 1.00 98.19 89 LEU A N 1
ATOM 683 C CA . LEU A 1 89 ? -30.139 -3.399 51.338 1.00 98.19 89 LEU A CA 1
ATOM 684 C C . LEU A 1 89 ? -28.778 -2.709 51.122 1.00 98.19 89 LEU A C 1
ATOM 686 O O . LEU A 1 89 ? -28.343 -2.513 49.986 1.00 98.19 89 LEU A O 1
ATOM 690 N N . ILE A 1 90 ? -28.078 -2.352 52.203 1.00 97.56 90 ILE A N 1
ATOM 691 C CA . ILE A 1 90 ? -26.708 -1.820 52.132 1.00 97.56 90 ILE A CA 1
ATOM 692 C C . ILE A 1 90 ? -25.755 -2.888 51.574 1.00 97.56 90 ILE A C 1
ATOM 694 O O . ILE A 1 90 ? -24.943 -2.583 50.698 1.00 97.56 90 ILE A O 1
ATOM 698 N N . ALA A 1 91 ? -25.882 -4.140 52.023 1.00 97.50 91 ALA A N 1
ATOM 699 C CA . ALA A 1 91 ? -25.070 -5.253 51.544 1.00 97.50 91 ALA A CA 1
ATOM 700 C C . ALA A 1 91 ? -25.318 -5.571 50.057 1.00 97.50 91 ALA A C 1
ATOM 702 O O . ALA A 1 91 ? -24.349 -5.739 49.316 1.00 97.50 91 ALA A O 1
ATOM 703 N N . THR A 1 92 ? -26.572 -5.587 49.584 1.00 97.75 92 THR A N 1
ATOM 704 C CA . THR A 1 92 ? -26.873 -5.794 48.155 1.00 97.75 92 THR A CA 1
ATOM 705 C C . THR A 1 92 ? -26.318 -4.662 47.297 1.00 97.75 92 THR A C 1
ATOM 707 O O . THR A 1 92 ? -25.637 -4.934 46.316 1.00 97.75 92 THR A O 1
ATOM 710 N N . ASN A 1 93 ? -26.486 -3.400 47.710 1.00 97.69 93 ASN A N 1
ATOM 711 C CA . ASN A 1 93 ? -25.928 -2.255 46.981 1.00 97.69 93 ASN A CA 1
ATOM 712 C C . ASN A 1 93 ? -24.387 -2.291 46.920 1.00 97.69 93 ASN A C 1
ATOM 714 O O . ASN A 1 93 ? -23.790 -1.902 45.914 1.00 97.69 93 ASN A O 1
ATOM 718 N N . ALA A 1 94 ? -23.727 -2.764 47.983 1.00 97.81 94 ALA A N 1
ATOM 719 C CA . ALA A 1 94 ? -22.277 -2.946 48.003 1.00 97.81 94 ALA A CA 1
ATOM 720 C C . ALA A 1 94 ? -21.820 -4.080 47.066 1.00 97.81 94 ALA A C 1
ATOM 722 O O . ALA A 1 94 ? -20.817 -3.922 46.366 1.00 97.81 94 ALA A O 1
ATOM 723 N N . LEU A 1 95 ? -22.567 -5.189 47.012 1.00 97.69 95 LEU A N 1
ATOM 724 C CA . LEU A 1 95 ? -22.318 -6.298 46.087 1.00 97.69 95 LEU A CA 1
ATOM 725 C C . LEU A 1 95 ? -22.535 -5.883 44.628 1.00 97.69 95 LEU A C 1
ATOM 727 O O . LEU A 1 95 ? -21.654 -6.119 43.807 1.00 97.69 95 LEU A O 1
ATOM 731 N N . ASP A 1 96 ? -23.637 -5.201 44.310 1.00 97.81 96 ASP A N 1
ATOM 732 C CA . ASP A 1 96 ? -23.917 -4.694 42.961 1.00 97.81 96 ASP A CA 1
ATOM 733 C C . ASP A 1 96 ? -22.825 -3.729 42.491 1.00 97.81 96 ASP A C 1
ATOM 735 O O . ASP A 1 96 ? -22.375 -3.792 41.345 1.00 97.81 96 ASP A O 1
ATOM 739 N N . LYS A 1 97 ? -22.332 -2.858 43.382 1.00 97.88 97 LYS A N 1
ATOM 740 C CA . LYS A 1 97 ? -21.187 -1.997 43.076 1.00 97.88 97 LYS A CA 1
ATOM 741 C C . LYS A 1 97 ? -19.927 -2.818 42.782 1.00 97.88 97 LYS A C 1
ATOM 743 O O . LYS A 1 97 ? -19.295 -2.584 41.757 1.00 97.88 97 LYS A O 1
ATOM 748 N N . ALA A 1 98 ? -19.589 -3.793 43.627 1.00 97.88 98 ALA A N 1
ATOM 749 C CA . ALA A 1 98 ? -18.416 -4.644 43.424 1.00 97.88 98 ALA A CA 1
ATOM 750 C C . ALA A 1 98 ? -18.500 -5.461 42.119 1.00 97.88 98 ALA A C 1
ATOM 752 O O . ALA A 1 98 ? -17.512 -5.567 41.397 1.00 97.88 98 ALA A O 1
ATOM 753 N N . ILE A 1 99 ? -19.681 -5.985 41.776 1.00 97.75 99 ILE A N 1
ATOM 754 C CA . ILE A 1 99 ? -19.942 -6.686 40.509 1.00 97.75 99 ILE A CA 1
ATOM 755 C C . ILE A 1 99 ? -19.732 -5.741 39.318 1.00 97.75 99 ILE A C 1
ATOM 757 O O . ILE A 1 99 ? -19.062 -6.110 38.354 1.00 97.75 99 ILE A O 1
ATOM 761 N N . ASN A 1 100 ? -20.241 -4.509 39.388 1.00 97.62 100 ASN A N 1
ATOM 762 C CA . ASN A 1 100 ? -20.047 -3.509 38.335 1.00 97.62 100 ASN A CA 1
ATOM 763 C C . ASN A 1 100 ? -18.579 -3.074 38.190 1.00 97.62 100 ASN A C 1
ATOM 765 O O . ASN A 1 100 ? -18.094 -2.960 37.064 1.00 97.62 100 ASN A O 1
ATOM 769 N N . ASP A 1 101 ? -17.850 -2.899 39.297 1.00 97.69 101 ASP A N 1
ATOM 770 C CA . ASP A 1 101 ? -16.412 -2.606 39.282 1.00 97.69 101 ASP A CA 1
ATOM 771 C C . ASP A 1 101 ? -15.619 -3.768 38.639 1.00 97.69 101 ASP A C 1
ATOM 773 O O . ASP A 1 101 ? -14.749 -3.536 37.795 1.00 97.69 101 ASP A O 1
ATOM 777 N N . ILE A 1 102 ? -15.967 -5.025 38.954 1.00 97.06 102 ILE A N 1
ATOM 778 C CA . ILE A 1 102 ? -15.383 -6.228 38.333 1.00 97.06 102 ILE A CA 1
ATOM 779 C C . ILE A 1 102 ? -15.697 -6.286 36.832 1.00 97.06 102 ILE A C 1
ATOM 781 O O . ILE A 1 102 ? -14.790 -6.542 36.034 1.00 97.06 102 ILE A O 1
ATOM 785 N N . HIS A 1 103 ? -16.943 -6.037 36.418 1.00 97.00 103 HIS A N 1
ATOM 786 C CA . HIS A 1 103 ? -17.311 -5.995 35.000 1.00 97.00 103 HIS A CA 1
ATOM 787 C C . HIS A 1 103 ? -16.524 -4.912 34.254 1.00 97.00 103 HIS A C 1
ATOM 789 O O . HIS A 1 103 ? -15.945 -5.200 33.209 1.00 97.00 103 HIS A O 1
ATOM 795 N N . LEU A 1 104 ? -16.419 -3.701 34.812 1.00 97.44 104 LEU A N 1
ATOM 796 C CA . LEU A 1 104 ? -15.677 -2.594 34.207 1.00 97.44 104 LEU A CA 1
ATOM 797 C C . LEU A 1 104 ? -14.177 -2.909 34.052 1.00 97.44 104 LEU A C 1
ATOM 799 O O . LEU A 1 104 ? -13.582 -2.568 33.026 1.00 97.44 104 LEU A O 1
ATOM 803 N N . GLN A 1 105 ? -13.573 -3.599 35.026 1.00 97.06 105 GLN A N 1
ATOM 804 C CA . GLN A 1 105 ? -12.194 -4.095 34.929 1.00 97.06 105 GLN A CA 1
ATOM 805 C C . GLN A 1 105 ? -12.033 -5.124 33.802 1.00 97.06 105 GLN A C 1
ATOM 807 O O . GLN A 1 105 ? -11.119 -4.994 32.986 1.00 97.06 105 GLN A O 1
ATOM 812 N N . HIS A 1 106 ? -12.928 -6.113 33.704 1.00 97.12 106 HIS A N 1
ATOM 813 C CA . HIS A 1 106 ? -12.897 -7.109 32.625 1.00 97.12 106 HIS A CA 1
ATOM 814 C C . HIS A 1 106 ? -13.045 -6.456 31.246 1.00 97.12 106 HIS A C 1
ATOM 816 O O . HIS A 1 106 ? -12.280 -6.764 30.332 1.00 97.12 106 HIS A O 1
ATOM 822 N N . ASP A 1 107 ? -13.954 -5.493 31.117 1.00 97.31 107 ASP A N 1
ATOM 823 C CA . ASP A 1 107 ? -14.170 -4.706 29.905 1.00 97.31 107 ASP A CA 1
ATOM 824 C C . ASP A 1 107 ? -12.925 -3.900 29.498 1.00 97.31 107 ASP A C 1
ATOM 826 O O . ASP A 1 107 ? -12.574 -3.825 28.316 1.00 97.31 107 ASP A O 1
ATOM 830 N N . ALA A 1 108 ? -12.235 -3.297 30.471 1.00 97.12 108 ALA A N 1
ATOM 831 C CA . ALA A 1 108 ? -10.983 -2.580 30.247 1.00 97.12 108 ALA A CA 1
ATOM 832 C C . ALA A 1 108 ? -9.855 -3.529 29.804 1.00 97.12 108 ALA A C 1
ATOM 834 O O . ALA A 1 108 ? -9.144 -3.230 28.840 1.00 97.12 108 ALA A O 1
ATOM 835 N N . HIS A 1 109 ? -9.726 -4.696 30.443 1.00 97.12 109 HIS A N 1
ATOM 836 C CA . HIS A 1 109 ? -8.757 -5.723 30.056 1.00 97.12 109 HIS A CA 1
ATOM 837 C C . HIS A 1 109 ? -9.044 -6.303 28.663 1.00 97.12 109 HIS A C 1
ATOM 839 O O . HIS A 1 109 ? -8.112 -6.460 27.874 1.00 97.12 109 HIS A O 1
ATOM 845 N N . ALA A 1 110 ? -10.309 -6.549 28.315 1.00 97.88 110 ALA A N 1
ATOM 846 C CA . ALA A 1 110 ? -10.710 -7.017 26.989 1.00 97.88 110 ALA A CA 1
ATOM 847 C C . ALA A 1 110 ? -10.367 -5.992 25.893 1.00 97.88 110 ALA A C 1
ATOM 849 O O . ALA A 1 110 ? -9.772 -6.348 24.873 1.00 97.88 110 ALA A O 1
ATOM 850 N N . LYS A 1 111 ? -10.657 -4.703 26.128 1.00 97.94 111 LYS A N 1
ATOM 851 C CA . LYS A 1 111 ? -10.284 -3.597 25.223 1.00 97.94 111 LYS A CA 1
ATOM 852 C C . LYS A 1 111 ? -8.766 -3.488 25.050 1.00 97.94 111 LYS A C 1
ATOM 854 O O . LYS A 1 111 ? -8.291 -3.245 23.943 1.00 97.94 111 LYS A O 1
ATOM 859 N N . GLU A 1 112 ? -7.995 -3.701 26.112 1.00 98.44 112 GLU A N 1
ATOM 860 C CA . GLU A 1 112 ? -6.531 -3.666 26.052 1.00 98.44 112 GLU A CA 1
ATOM 861 C C . GLU A 1 112 ? -5.930 -4.879 25.319 1.00 98.44 112 GLU A C 1
ATOM 863 O O . GLU A 1 112 ? -4.990 -4.730 24.537 1.00 98.44 112 GLU A O 1
ATOM 868 N N . LEU A 1 113 ? -6.498 -6.076 25.497 1.00 98.06 113 LEU A N 1
ATOM 869 C CA . LEU A 1 113 ? -6.115 -7.263 24.726 1.00 98.06 113 LEU A CA 1
ATOM 870 C C . LEU A 1 113 ? -6.436 -7.100 23.234 1.00 98.06 113 LEU A C 1
ATOM 872 O O . LEU A 1 113 ? -5.592 -7.431 22.402 1.00 98.06 113 LEU A O 1
ATOM 876 N N . ALA A 1 114 ? -7.593 -6.526 22.888 1.00 97.88 114 ALA A N 1
ATOM 877 C CA . ALA A 1 114 ? -7.945 -6.200 21.505 1.00 97.88 114 ALA A CA 1
ATOM 878 C C . ALA A 1 114 ? -6.919 -5.249 20.859 1.00 97.88 114 ALA A C 1
ATOM 880 O O . ALA A 1 114 ? -6.365 -5.575 19.810 1.00 97.88 114 ALA A O 1
ATOM 881 N N . ARG A 1 115 ? -6.554 -4.143 21.529 1.00 97.94 115 ARG A N 1
ATOM 882 C CA . ARG A 1 115 ? -5.501 -3.223 21.045 1.00 97.94 115 ARG A CA 1
ATOM 883 C C . ARG A 1 115 ? -4.161 -3.923 20.817 1.00 97.94 115 ARG A C 1
ATOM 885 O O . ARG A 1 115 ? -3.491 -3.651 19.822 1.00 97.94 115 ARG A O 1
ATOM 892 N N . LYS A 1 116 ? -3.757 -4.823 21.721 1.00 98.06 116 LYS A N 1
ATOM 893 C CA . LYS A 1 116 ? -2.511 -5.597 21.585 1.00 98.06 116 LYS A CA 1
ATOM 894 C C . LYS A 1 116 ? -2.558 -6.557 20.396 1.00 98.06 116 LYS A C 1
ATOM 896 O O . LYS A 1 116 ? -1.568 -6.663 19.674 1.00 98.06 116 LYS A O 1
ATOM 901 N N . LEU A 1 117 ? -3.694 -7.214 20.158 1.00 98.50 117 LEU A N 1
ATOM 902 C CA . LEU A 1 117 ? -3.904 -8.066 18.984 1.00 98.50 117 LEU A CA 1
ATOM 903 C C . LEU A 1 117 ? -3.846 -7.256 17.681 1.00 98.50 117 LEU A C 1
ATOM 905 O O . LEU A 1 117 ? -3.137 -7.659 16.757 1.00 98.50 117 LEU A O 1
ATOM 909 N N . ASP A 1 118 ? -4.500 -6.095 17.622 1.00 98.12 118 ASP A N 1
ATOM 910 C CA . ASP A 1 118 ? -4.455 -5.206 16.455 1.00 98.12 118 ASP A CA 1
ATOM 911 C C . ASP A 1 118 ? -3.039 -4.669 16.191 1.00 98.12 118 ASP A C 1
ATOM 913 O O . ASP A 1 118 ? -2.582 -4.662 15.046 1.00 98.12 118 ASP A O 1
ATOM 917 N N . ALA A 1 119 ? -2.294 -4.304 17.241 1.00 98.00 119 ALA A N 1
ATOM 918 C CA . ALA A 1 119 ? -0.895 -3.896 17.125 1.00 98.00 119 ALA A CA 1
ATOM 919 C C . ALA A 1 119 ? -0.003 -5.029 16.581 1.00 98.00 119 ALA A C 1
ATOM 921 O O . ALA A 1 119 ? 0.761 -4.814 15.637 1.00 98.00 119 ALA A O 1
ATOM 922 N N . MET A 1 120 ? -0.132 -6.255 17.108 1.00 98.19 120 MET A N 1
ATOM 923 C CA . MET A 1 120 ? 0.600 -7.423 16.595 1.00 98.19 120 MET A CA 1
ATOM 924 C C . MET A 1 120 ? 0.223 -7.749 15.144 1.00 98.19 120 MET A C 1
ATOM 926 O O . MET A 1 120 ? 1.101 -8.043 14.331 1.00 98.19 120 MET A O 1
ATOM 930 N N . ARG A 1 121 ? -1.059 -7.631 14.779 1.00 98.25 121 ARG A N 1
ATOM 931 C CA . ARG A 1 121 ? -1.534 -7.797 13.398 1.00 98.25 121 ARG A CA 1
ATOM 932 C C . ARG A 1 121 ? -0.953 -6.731 12.465 1.00 98.25 121 ARG A C 1
ATOM 934 O O . ARG A 1 121 ? -0.550 -7.052 11.349 1.00 98.25 121 ARG A O 1
ATOM 941 N N . GLY A 1 122 ? -0.849 -5.485 12.929 1.00 97.62 122 GLY A N 1
ATOM 942 C CA . GLY A 1 122 ? -0.166 -4.397 12.226 1.00 97.62 122 GLY A CA 1
ATOM 943 C C . GLY A 1 122 ? 1.313 -4.699 11.968 1.00 97.62 122 GLY A C 1
ATOM 944 O O . GLY A 1 122 ? 1.783 -4.551 10.839 1.00 97.62 122 GLY A O 1
ATOM 945 N N . LEU A 1 123 ? 2.032 -5.199 12.980 1.00 98.31 123 LEU A N 1
ATOM 946 C CA . LEU A 1 123 ? 3.434 -5.612 12.853 1.00 98.31 123 LEU A CA 1
ATOM 947 C C . LEU A 1 123 ? 3.614 -6.781 11.871 1.00 98.31 123 LEU A C 1
ATOM 949 O O . LEU A 1 123 ? 4.508 -6.722 11.026 1.00 98.31 123 LEU A O 1
ATOM 953 N N . LEU A 1 124 ? 2.747 -7.799 11.927 1.00 98.06 124 LEU A N 1
ATOM 954 C CA . LEU A 1 124 ? 2.767 -8.938 11.002 1.00 98.06 124 LEU A CA 1
ATOM 955 C C . LEU A 1 124 ? 2.529 -8.487 9.551 1.00 98.06 124 LEU A C 1
ATOM 957 O O . LEU A 1 124 ? 3.297 -8.835 8.657 1.00 98.06 124 LEU A O 1
ATOM 961 N N . ASN A 1 125 ? 1.519 -7.643 9.319 1.00 97.88 125 ASN A N 1
ATOM 962 C CA . ASN A 1 125 ? 1.246 -7.067 8.001 1.00 97.88 125 ASN A CA 1
ATOM 963 C C . ASN A 1 125 ? 2.430 -6.230 7.486 1.00 97.88 125 ASN A C 1
ATOM 965 O O . ASN A 1 125 ? 2.773 -6.302 6.306 1.00 97.88 125 ASN A O 1
ATOM 969 N N . ALA A 1 126 ? 3.095 -5.470 8.363 1.00 96.88 126 ALA A N 1
ATOM 970 C CA . ALA A 1 126 ? 4.293 -4.714 8.013 1.00 96.88 126 ALA A CA 1
ATOM 971 C C . ALA A 1 126 ? 5.496 -5.623 7.694 1.00 96.88 126 ALA A C 1
ATOM 973 O O . ALA A 1 126 ? 6.283 -5.289 6.809 1.00 96.88 126 ALA A O 1
ATOM 974 N N . ALA A 1 127 ? 5.648 -6.765 8.374 1.00 97.25 127 ALA A N 1
ATOM 975 C CA . ALA A 1 127 ? 6.667 -7.770 8.065 1.00 97.25 127 ALA A CA 1
ATOM 976 C C . ALA A 1 127 ? 6.414 -8.429 6.697 1.00 97.25 127 ALA A C 1
ATOM 978 O O . ALA A 1 127 ? 7.288 -8.372 5.834 1.00 97.25 127 ALA A O 1
ATOM 979 N N . LEU A 1 128 ? 5.192 -8.908 6.441 1.00 97.81 128 LEU A N 1
ATOM 980 C CA . LEU A 1 128 ? 4.776 -9.451 5.139 1.00 97.81 128 LEU A CA 1
ATOM 981 C C . LEU A 1 128 ? 4.956 -8.428 4.002 1.00 97.81 128 LEU A C 1
ATOM 983 O O . LEU A 1 128 ? 5.370 -8.768 2.896 1.00 97.81 128 LEU A O 1
ATOM 987 N N . ALA A 1 129 ? 4.694 -7.144 4.263 1.00 96.38 129 ALA A N 1
ATOM 988 C CA . ALA A 1 129 ? 4.941 -6.079 3.295 1.00 96.38 129 ALA A CA 1
ATOM 989 C C . ALA A 1 129 ? 6.441 -5.794 3.071 1.00 96.38 129 ALA A C 1
ATOM 991 O O . ALA A 1 129 ? 6.804 -5.285 2.011 1.00 96.38 129 ALA A O 1
ATOM 992 N N . ARG A 1 130 ? 7.329 -6.073 4.035 1.00 95.69 130 ARG A N 1
ATOM 993 C CA . ARG A 1 130 ? 8.790 -6.003 3.829 1.00 95.69 130 ARG A CA 1
ATOM 994 C C . ARG A 1 130 ? 9.278 -7.192 3.004 1.00 95.69 130 ARG A C 1
ATOM 996 O O . ARG A 1 130 ? 9.995 -6.975 2.038 1.00 95.69 130 ARG A O 1
ATOM 1003 N N . GLU A 1 131 ? 8.819 -8.400 3.313 1.00 97.06 131 GLU A N 1
ATOM 1004 C CA . GLU A 1 131 ? 9.138 -9.628 2.570 1.00 97.06 131 GLU A CA 1
ATOM 1005 C C . GLU A 1 131 ? 8.702 -9.547 1.095 1.00 97.06 131 GLU A C 1
ATOM 1007 O O . GLU A 1 131 ? 9.488 -9.824 0.189 1.00 97.06 131 GLU A O 1
ATOM 1012 N N . ARG A 1 132 ? 7.487 -9.045 0.827 1.00 96.06 132 ARG A N 1
ATOM 1013 C CA . ARG A 1 132 ? 7.013 -8.770 -0.543 1.00 96.06 132 ARG A CA 1
ATOM 1014 C C . ARG A 1 132 ? 7.880 -7.750 -1.286 1.00 96.06 132 ARG A C 1
ATOM 1016 O O . ARG A 1 132 ? 8.098 -7.905 -2.480 1.00 96.06 132 ARG A O 1
ATOM 1023 N N . ARG A 1 133 ? 8.394 -6.720 -0.603 1.00 95.44 133 ARG A N 1
ATOM 1024 C CA . ARG A 1 133 ? 9.314 -5.745 -1.219 1.00 95.44 133 ARG A CA 1
ATOM 1025 C C . ARG A 1 133 ? 10.706 -6.333 -1.451 1.00 95.44 133 ARG A C 1
ATOM 1027 O O . ARG A 1 133 ? 11.301 -6.028 -2.475 1.00 95.44 133 ARG A O 1
ATOM 1034 N N . ALA A 1 134 ? 11.206 -7.172 -0.542 1.00 95.38 134 ALA A N 1
ATOM 1035 C CA . ALA A 1 134 ? 12.491 -7.854 -0.694 1.00 95.38 134 ALA A CA 1
ATOM 1036 C C . ALA A 1 134 ? 12.467 -8.807 -1.899 1.00 95.38 134 ALA A C 1
ATOM 1038 O O . ALA A 1 134 ? 13.270 -8.654 -2.812 1.00 95.38 134 ALA A O 1
ATOM 1039 N N . THR A 1 135 ? 11.466 -9.686 -1.973 1.00 95.50 135 THR A N 1
ATOM 1040 C CA . THR A 1 135 ? 11.269 -10.603 -3.113 1.00 95.50 135 THR A CA 1
ATOM 1041 C C . THR A 1 135 ? 11.051 -9.866 -4.442 1.00 95.50 135 THR A C 1
ATOM 1043 O O . THR A 1 135 ? 11.587 -10.278 -5.470 1.00 95.50 135 THR A O 1
ATOM 1046 N N . GLN A 1 136 ? 10.337 -8.733 -4.446 1.00 95.94 136 GLN A N 1
ATOM 1047 C CA . GLN A 1 136 ? 10.236 -7.862 -5.627 1.00 95.94 136 GLN A CA 1
ATOM 1048 C C . GLN A 1 136 ? 11.581 -7.225 -6.012 1.00 95.94 136 GLN A C 1
ATOM 1050 O O . GLN A 1 136 ? 11.918 -7.196 -7.194 1.00 95.94 136 GLN A O 1
ATOM 1055 N N . ALA A 1 137 ? 12.363 -6.736 -5.046 1.00 95.19 137 ALA A N 1
ATOM 1056 C CA . ALA A 1 137 ? 13.682 -6.156 -5.298 1.00 95.19 137 ALA A CA 1
ATOM 1057 C C . ALA A 1 137 ? 14.683 -7.202 -5.821 1.00 95.19 137 ALA A C 1
ATOM 1059 O O . ALA A 1 137 ? 15.436 -6.916 -6.749 1.00 95.19 137 ALA A O 1
ATOM 1060 N N . GLU A 1 138 ? 14.645 -8.428 -5.296 1.00 96.62 138 GLU A N 1
ATOM 1061 C CA . GLU A 1 138 ? 15.419 -9.566 -5.801 1.00 96.62 138 GLU A CA 1
ATOM 1062 C C . GLU A 1 138 ? 15.023 -9.925 -7.238 1.00 96.62 138 GLU A C 1
ATOM 1064 O O . GLU A 1 138 ? 15.897 -10.072 -8.091 1.00 96.62 138 GLU A O 1
ATOM 1069 N N . ALA A 1 139 ? 13.724 -9.997 -7.546 1.00 95.88 139 ALA A N 1
ATOM 1070 C CA . ALA A 1 139 ? 13.246 -10.259 -8.904 1.00 95.88 139 ALA A CA 1
ATOM 1071 C C . ALA A 1 139 ? 13.668 -9.158 -9.898 1.00 95.88 139 ALA A C 1
ATOM 1073 O O . ALA A 1 139 ? 14.093 -9.463 -11.015 1.00 95.88 139 ALA A O 1
ATOM 1074 N N . LEU A 1 140 ? 13.609 -7.884 -9.488 1.00 95.81 140 LEU A N 1
ATOM 1075 C CA . LEU A 1 140 ? 14.088 -6.753 -10.288 1.00 95.81 140 LEU A CA 1
ATOM 1076 C C . LEU A 1 140 ? 15.610 -6.796 -10.490 1.00 95.81 140 LEU A C 1
ATOM 1078 O O . LEU A 1 140 ? 16.064 -6.593 -11.612 1.00 95.81 140 LEU A O 1
ATOM 1082 N N . SER A 1 141 ? 16.380 -7.131 -9.451 1.00 95.19 141 SER A N 1
ATOM 1083 C CA . SER A 1 141 ? 17.841 -7.301 -9.512 1.00 95.19 141 SER A CA 1
ATOM 1084 C C . SER A 1 141 ? 18.255 -8.454 -10.439 1.00 95.19 141 SER A C 1
ATOM 1086 O O . SER A 1 141 ? 19.136 -8.312 -11.288 1.00 95.19 141 SER A O 1
ATOM 1088 N N . GLN A 1 142 ? 17.553 -9.590 -10.377 1.00 95.69 142 GLN A N 1
ATOM 1089 C CA . GLN A 1 142 ? 17.753 -10.693 -11.321 1.00 95.69 142 GLN A CA 1
ATOM 1090 C C . GLN A 1 142 ? 17.398 -10.292 -12.760 1.00 95.69 142 GLN A C 1
ATOM 1092 O O . GLN A 1 142 ? 18.044 -10.747 -13.706 1.00 95.69 142 GLN A O 1
ATOM 1097 N N . HIS A 1 143 ? 16.374 -9.456 -12.951 1.00 95.38 143 HIS A N 1
ATOM 1098 C CA . HIS A 1 143 ? 16.002 -8.956 -14.272 1.00 95.38 143 HIS A CA 1
ATOM 1099 C C . HIS A 1 143 ? 17.027 -7.951 -14.818 1.00 95.38 143 HIS A C 1
ATOM 1101 O O . HIS A 1 143 ? 17.405 -8.061 -15.985 1.00 95.38 143 HIS A O 1
ATOM 1107 N N . SER A 1 144 ? 17.532 -7.019 -14.000 1.00 95.50 144 SER A N 1
ATOM 1108 C CA . SER A 1 144 ? 18.591 -6.091 -14.418 1.00 95.50 144 SER A CA 1
ATOM 1109 C C . SER A 1 144 ? 19.880 -6.837 -14.753 1.00 95.50 144 SER A C 1
ATOM 1111 O O . SER A 1 144 ? 20.411 -6.625 -15.837 1.00 95.50 144 SER A O 1
ATOM 1113 N N . ALA A 1 145 ? 20.305 -7.806 -13.935 1.00 95.94 145 ALA A N 1
ATOM 1114 C CA . ALA A 1 145 ? 21.467 -8.648 -14.230 1.00 95.94 145 ALA A CA 1
ATOM 1115 C C . ALA A 1 145 ? 21.316 -9.429 -15.555 1.00 95.94 145 ALA A C 1
ATOM 1117 O O . ALA A 1 145 ? 22.260 -9.529 -16.340 1.00 95.94 145 ALA A O 1
ATOM 1118 N N . LYS A 1 146 ? 20.111 -9.936 -15.867 1.00 96.81 146 LYS A N 1
ATOM 1119 C CA . LYS A 1 146 ? 19.814 -10.566 -17.171 1.00 96.81 146 LYS A CA 1
ATOM 1120 C C . LYS A 1 146 ? 19.893 -9.573 -18.335 1.00 96.81 146 LYS A C 1
ATOM 1122 O O . LYS A 1 146 ? 20.398 -9.932 -19.399 1.00 96.81 146 LYS A O 1
ATOM 1127 N N . LEU A 1 147 ? 19.403 -8.342 -18.166 1.00 95.75 147 LEU A N 1
ATOM 1128 C CA . LEU A 1 147 ? 19.519 -7.293 -19.186 1.00 95.75 147 LEU A CA 1
ATOM 1129 C C . LEU A 1 147 ? 20.971 -6.843 -19.384 1.00 95.75 147 LEU A C 1
ATOM 1131 O O . LEU A 1 147 ? 21.394 -6.673 -20.524 1.00 95.75 147 LEU A O 1
ATOM 1135 N N . GLU A 1 148 ? 21.743 -6.706 -18.309 1.00 95.94 148 GLU A N 1
ATOM 1136 C CA . GLU A 1 148 ? 23.169 -6.374 -18.352 1.00 95.94 148 GLU A CA 1
ATOM 1137 C C . GLU A 1 148 ? 23.978 -7.464 -19.057 1.00 95.94 148 GLU A C 1
ATOM 1139 O O . GLU A 1 148 ? 24.772 -7.142 -19.940 1.00 95.94 148 GLU A O 1
ATOM 1144 N N . GLY A 1 149 ? 23.709 -8.744 -18.769 1.00 95.75 149 GLY A N 1
ATOM 1145 C CA . GLY A 1 149 ? 24.304 -9.876 -19.485 1.00 95.75 149 GLY A CA 1
ATOM 1146 C C . GLY A 1 149 ? 23.978 -9.867 -20.984 1.00 95.75 149 GLY A C 1
ATOM 1147 O O . GLY A 1 149 ? 24.877 -9.992 -21.816 1.00 95.75 149 GLY A O 1
ATOM 1148 N N . ARG A 1 150 ? 22.715 -9.613 -21.358 1.00 96.31 150 ARG A N 1
ATOM 1149 C CA . ARG A 1 150 ? 22.325 -9.442 -22.772 1.00 96.31 150 ARG A CA 1
ATOM 1150 C C . ARG A 1 150 ? 23.031 -8.247 -23.417 1.00 96.31 150 ARG A C 1
ATOM 1152 O O . ARG A 1 150 ? 23.549 -8.373 -24.523 1.00 96.31 150 ARG A O 1
ATOM 1159 N N . ALA A 1 151 ? 23.116 -7.114 -22.725 1.00 95.06 151 ALA A N 1
ATOM 1160 C CA . ALA A 1 151 ? 23.826 -5.935 -23.209 1.00 95.06 151 ALA A CA 1
ATOM 1161 C C . ALA A 1 151 ? 25.345 -6.164 -23.320 1.00 95.06 151 ALA A C 1
ATOM 1163 O O . ALA A 1 151 ? 25.983 -5.573 -24.186 1.00 95.06 151 ALA A O 1
ATOM 1164 N N . ALA A 1 152 ? 25.946 -7.006 -22.475 1.00 95.88 152 ALA A N 1
ATOM 1165 C CA . ALA A 1 152 ? 27.340 -7.424 -22.610 1.00 95.88 152 ALA A CA 1
ATOM 1166 C C . ALA A 1 152 ? 27.539 -8.269 -23.878 1.00 95.88 152 ALA A C 1
ATOM 1168 O O . ALA A 1 152 ? 28.343 -7.879 -24.721 1.00 95.88 152 ALA A O 1
ATOM 1169 N N . SER A 1 153 ? 26.729 -9.316 -24.081 1.00 95.44 153 SER A N 1
ATOM 1170 C CA . SER A 1 153 ? 26.809 -10.167 -25.284 1.00 95.44 153 SER A CA 1
ATOM 1171 C C . SER A 1 153 ? 26.574 -9.399 -26.594 1.00 95.44 153 SER A C 1
ATOM 1173 O O . SER A 1 153 ? 27.252 -9.643 -27.586 1.00 95.44 153 SER A O 1
ATOM 1175 N N . LEU A 1 154 ? 25.679 -8.401 -26.599 1.00 96.06 154 LEU A N 1
ATOM 1176 C CA . LEU A 1 154 ? 25.472 -7.531 -27.763 1.00 96.06 154 LEU A CA 1
ATOM 1177 C C . LEU A 1 154 ? 26.670 -6.608 -28.029 1.00 96.06 154 LEU A C 1
ATOM 1179 O O . LEU A 1 154 ? 26.994 -6.362 -29.186 1.00 96.06 154 LEU A O 1
ATOM 1183 N N . ARG A 1 155 ? 27.351 -6.106 -26.988 1.00 96.38 155 ARG A N 1
ATOM 1184 C CA . ARG A 1 155 ? 28.590 -5.320 -27.156 1.00 96.38 155 ARG A CA 1
ATOM 1185 C C . ARG A 1 155 ? 29.751 -6.180 -27.647 1.00 96.38 155 ARG A C 1
ATOM 1187 O O . ARG A 1 155 ? 30.587 -5.676 -28.385 1.00 96.38 155 ARG A O 1
ATOM 1194 N N . GLU A 1 156 ? 29.818 -7.437 -27.223 1.00 95.75 156 GLU A N 1
ATOM 1195 C CA . GLU A 1 156 ? 30.818 -8.405 -27.676 1.00 95.75 156 GLU A CA 1
ATOM 1196 C C . GLU A 1 156 ? 30.607 -8.752 -29.153 1.00 95.75 156 GLU A C 1
ATOM 1198 O O . GLU A 1 156 ? 31.480 -8.460 -29.963 1.00 95.75 156 GLU A O 1
ATOM 1203 N N . SER A 1 157 ? 29.398 -9.174 -29.534 1.00 95.19 157 SER A N 1
ATOM 1204 C CA . SER A 1 157 ? 29.036 -9.426 -30.936 1.00 95.19 157 SER A CA 1
ATOM 1205 C C . SER A 1 157 ? 29.211 -8.191 -31.837 1.00 95.19 157 SER A C 1
ATOM 1207 O O . SER A 1 157 ? 29.681 -8.307 -32.967 1.00 95.19 157 SER A O 1
ATOM 1209 N N . ALA A 1 158 ? 28.916 -6.982 -31.340 1.00 94.06 158 ALA A N 1
ATOM 1210 C CA . ALA A 1 158 ? 29.187 -5.748 -32.080 1.00 94.06 158 ALA A CA 1
ATOM 1211 C C . ALA A 1 158 ? 30.694 -5.491 -32.276 1.00 94.06 158 ALA A C 1
ATOM 1213 O O . ALA A 1 158 ? 31.094 -5.031 -33.343 1.00 94.06 158 ALA A O 1
ATOM 1214 N N . ARG A 1 159 ? 31.538 -5.807 -31.281 1.00 96.06 159 ARG A N 1
ATOM 1215 C CA . ARG A 1 159 ? 33.003 -5.717 -31.410 1.00 96.06 159 ARG A CA 1
ATOM 1216 C C . ARG A 1 159 ? 33.532 -6.728 -32.419 1.00 96.06 159 ARG A C 1
ATOM 1218 O O . ARG A 1 159 ? 34.317 -6.344 -33.278 1.00 96.06 159 ARG A O 1
ATOM 1225 N N . GLU A 1 160 ? 33.074 -7.975 -32.355 1.00 96.50 160 GLU A N 1
ATOM 1226 C CA . GLU A 1 160 ? 33.414 -9.018 -33.331 1.00 96.50 160 GLU A CA 1
ATOM 1227 C C . GLU A 1 160 ? 33.032 -8.585 -34.752 1.00 96.50 160 GLU A C 1
ATOM 1229 O O . GLU A 1 160 ? 33.873 -8.619 -35.646 1.00 96.50 160 GLU A O 1
ATOM 1234 N N . ALA A 1 161 ? 31.818 -8.061 -34.951 1.00 95.00 161 ALA A N 1
ATOM 1235 C CA . ALA A 1 161 ? 31.387 -7.526 -36.242 1.00 95.00 161 ALA A CA 1
ATOM 1236 C C . ALA A 1 161 ? 32.273 -6.363 -36.732 1.00 95.00 161 ALA A C 1
ATOM 1238 O O . ALA A 1 161 ? 32.614 -6.316 -37.913 1.00 95.00 161 ALA A O 1
ATOM 1239 N N . THR A 1 162 ? 32.697 -5.449 -35.847 1.00 96.00 162 THR A N 1
ATOM 1240 C CA . THR A 1 162 ? 33.654 -4.392 -36.230 1.00 96.00 162 THR A CA 1
ATOM 1241 C C . THR A 1 162 ? 35.048 -4.931 -36.544 1.00 96.00 162 THR A C 1
ATOM 1243 O O . THR A 1 162 ? 35.687 -4.415 -37.454 1.00 96.00 162 THR A O 1
ATOM 1246 N N . LEU A 1 163 ? 35.518 -5.973 -35.849 1.00 96.75 163 LEU A N 1
ATOM 1247 C CA . LEU A 1 163 ? 36.805 -6.608 -36.144 1.00 96.75 163 LEU A CA 1
ATOM 1248 C C . LEU A 1 163 ? 36.773 -7.293 -37.513 1.00 96.75 163 LEU A C 1
ATOM 1250 O O . LEU A 1 163 ? 37.643 -7.013 -38.327 1.00 96.75 163 LEU A O 1
ATOM 1254 N N . VAL A 1 164 ? 35.728 -8.068 -37.817 1.00 97.19 164 VAL A N 1
ATOM 1255 C CA . VAL A 1 164 ? 35.532 -8.686 -39.143 1.00 97.19 164 VAL A CA 1
ATOM 1256 C C . VAL A 1 164 ? 35.459 -7.624 -40.248 1.00 97.19 164 VAL A C 1
ATOM 1258 O O . VAL A 1 164 ? 36.074 -7.781 -41.302 1.00 97.19 164 VAL A O 1
ATOM 1261 N N . ALA A 1 165 ? 34.768 -6.503 -40.009 1.00 95.50 165 ALA A N 1
ATOM 1262 C CA . ALA A 1 165 ? 34.736 -5.387 -40.954 1.00 95.50 165 ALA A CA 1
ATOM 1263 C C . ALA A 1 165 ? 36.130 -4.756 -41.158 1.00 95.50 165 ALA A C 1
ATOM 1265 O O . ALA A 1 165 ? 36.515 -4.481 -42.294 1.00 95.50 165 ALA A O 1
ATOM 1266 N N . HIS A 1 166 ? 36.919 -4.583 -40.094 1.00 96.38 166 HIS A N 1
ATOM 1267 C CA . HIS A 1 166 ? 38.298 -4.097 -40.193 1.00 96.38 166 HIS A CA 1
ATOM 1268 C C . HIS A 1 166 ? 39.239 -5.092 -40.886 1.00 96.38 166 HIS A C 1
ATOM 1270 O O . HIS A 1 166 ? 40.074 -4.661 -41.677 1.00 96.38 166 HIS A O 1
ATOM 1276 N N . GLU A 1 167 ? 39.091 -6.397 -40.654 1.00 97.50 167 GLU A N 1
ATOM 1277 C CA . GLU A 1 167 ? 39.845 -7.450 -41.347 1.00 97.50 167 GLU A CA 1
ATOM 1278 C C . GLU A 1 167 ? 39.523 -7.472 -42.848 1.00 97.50 167 GLU A C 1
ATOM 1280 O O . GLU A 1 167 ? 40.440 -7.519 -43.668 1.00 97.50 167 GLU A O 1
ATOM 1285 N N . SER A 1 168 ? 38.244 -7.350 -43.227 1.00 95.56 168 SER A N 1
ATOM 1286 C CA . SER A 1 168 ? 37.849 -7.258 -44.641 1.00 95.56 168 SER A CA 1
ATOM 1287 C C . SER A 1 168 ? 38.391 -5.993 -45.320 1.00 95.56 168 SER A C 1
ATOM 1289 O O . SER A 1 168 ? 39.001 -6.090 -46.382 1.00 95.56 168 SER A O 1
ATOM 1291 N N . ALA A 1 169 ? 38.293 -4.828 -44.669 1.00 95.56 169 ALA A N 1
ATOM 1292 C CA . ALA A 1 169 ? 38.849 -3.578 -45.184 1.00 95.56 169 ALA A CA 1
ATOM 1293 C C . ALA A 1 169 ? 40.389 -3.604 -45.277 1.00 95.56 169 ALA A C 1
ATOM 1295 O O . ALA A 1 169 ? 40.962 -3.018 -46.195 1.00 95.56 169 ALA A O 1
ATOM 1296 N N . ALA A 1 170 ? 41.072 -4.298 -44.360 1.00 96.00 170 ALA A N 1
ATOM 1297 C CA . ALA A 1 170 ? 42.516 -4.511 -44.435 1.00 96.00 170 ALA A CA 1
ATOM 1298 C C . ALA A 1 170 ? 42.895 -5.418 -45.618 1.00 96.00 170 ALA A C 1
ATOM 1300 O O . ALA A 1 170 ? 43.815 -5.087 -46.362 1.00 96.00 170 ALA A O 1
ATOM 1301 N N . ALA A 1 171 ? 42.155 -6.508 -45.847 1.00 96.06 171 ALA A N 1
ATOM 1302 C CA . ALA A 1 171 ? 42.360 -7.390 -46.997 1.00 96.06 171 ALA A CA 1
ATOM 1303 C C . ALA A 1 171 ? 42.098 -6.677 -48.341 1.00 96.06 171 ALA A C 1
ATOM 1305 O O . ALA A 1 171 ? 42.866 -6.842 -49.292 1.00 96.06 171 ALA A O 1
ATOM 1306 N N . GLU A 1 172 ? 41.062 -5.835 -48.414 1.00 96.81 172 GLU A N 1
ATOM 1307 C CA . GLU A 1 172 ? 40.804 -4.965 -49.568 1.00 96.81 172 GLU A CA 1
ATOM 1308 C C . GLU A 1 172 ? 41.964 -3.983 -49.796 1.00 96.81 172 GLU A C 1
ATOM 1310 O O . GLU A 1 172 ? 42.478 -3.896 -50.914 1.00 96.81 172 GLU A O 1
ATOM 1315 N N . ALA A 1 173 ? 42.440 -3.308 -48.744 1.00 96.56 173 ALA A N 1
ATOM 1316 C CA . ALA A 1 173 ? 43.574 -2.387 -48.824 1.00 96.56 173 ALA A CA 1
ATOM 1317 C C . ALA A 1 173 ? 44.875 -3.084 -49.267 1.00 96.56 173 ALA A C 1
ATOM 1319 O O . ALA A 1 173 ? 45.581 -2.558 -50.128 1.00 96.56 173 ALA A O 1
ATOM 1320 N N . GLU A 1 174 ? 45.173 -4.283 -48.755 1.00 97.62 174 GLU A N 1
ATOM 1321 C CA . GLU A 1 174 ? 46.296 -5.100 -49.234 1.00 97.62 174 GLU A CA 1
ATOM 1322 C C . GLU A 1 174 ? 46.157 -5.459 -50.718 1.00 97.62 174 GLU A C 1
ATOM 1324 O O . GLU A 1 174 ? 47.136 -5.390 -51.462 1.00 97.62 174 GLU A O 1
ATOM 1329 N N . SER A 1 175 ? 44.953 -5.821 -51.175 1.00 95.44 175 SER A N 1
ATOM 1330 C CA . SER A 1 175 ? 44.721 -6.148 -52.586 1.00 95.44 175 SER A CA 1
ATOM 1331 C C . SER A 1 175 ? 44.917 -4.933 -53.503 1.00 95.44 175 SER A C 1
ATOM 1333 O O . SER A 1 175 ? 45.550 -5.048 -54.553 1.00 95.44 175 SER A O 1
ATOM 1335 N N . ALA A 1 176 ? 44.467 -3.749 -53.073 1.00 95.81 176 ALA A N 1
ATOM 1336 C CA . ALA A 1 176 ? 44.660 -2.496 -53.794 1.00 95.81 176 ALA A CA 1
ATOM 1337 C C . ALA A 1 176 ? 46.138 -2.072 -53.832 1.00 95.81 176 ALA A C 1
ATOM 1339 O O . ALA A 1 176 ? 46.609 -1.583 -54.860 1.00 95.81 176 ALA A O 1
ATOM 1340 N N . LEU A 1 177 ? 46.889 -2.297 -52.746 1.00 97.12 177 LEU A N 1
ATOM 1341 C CA . LEU A 1 177 ? 48.334 -2.065 -52.714 1.00 97.12 177 LEU A CA 1
ATOM 1342 C C . LEU A 1 177 ? 49.072 -2.971 -53.704 1.00 97.12 177 LEU A C 1
ATOM 1344 O O . LEU A 1 177 ? 49.859 -2.453 -54.489 1.00 97.12 177 LEU A O 1
ATOM 1348 N N . ARG A 1 178 ? 48.759 -4.274 -53.758 1.00 96.69 178 ARG A N 1
ATOM 1349 C CA . ARG A 1 178 ? 49.370 -5.199 -54.735 1.00 96.69 178 ARG A CA 1
ATOM 1350 C C . ARG A 1 178 ? 49.088 -4.778 -56.181 1.00 96.69 178 ARG A C 1
ATOM 1352 O O . ARG A 1 178 ? 50.010 -4.716 -56.984 1.00 96.69 178 ARG A O 1
ATOM 1359 N N . LEU A 1 179 ? 47.852 -4.377 -56.498 1.00 96.62 179 LEU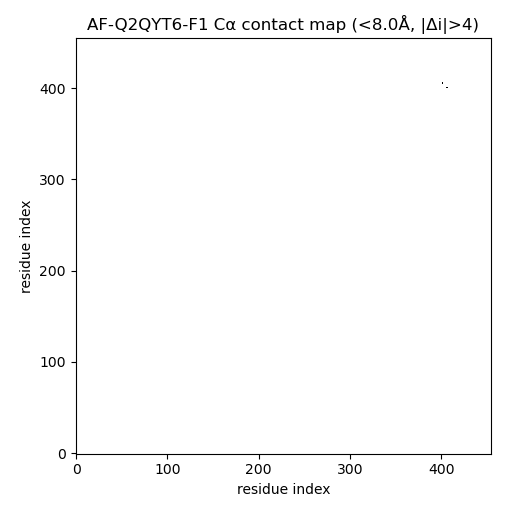 A N 1
ATOM 1360 C CA . LEU A 1 179 ? 47.512 -3.833 -57.823 1.00 96.62 179 LEU A CA 1
ATOM 1361 C C . LEU A 1 179 ? 48.285 -2.542 -58.154 1.00 96.62 179 LEU A C 1
ATOM 1363 O O . LEU A 1 179 ? 48.642 -2.310 -59.310 1.00 96.62 179 LEU A O 1
ATOM 1367 N N . HIS A 1 180 ? 48.556 -1.694 -57.158 1.00 96.12 180 HIS A N 1
ATOM 1368 C CA . HIS A 1 180 ? 49.406 -0.517 -57.334 1.00 96.12 180 HIS A CA 1
ATOM 1369 C C . HIS A 1 180 ? 50.885 -0.877 -57.522 1.00 96.12 180 HIS A C 1
ATOM 1371 O O . HIS A 1 180 ? 51.539 -0.252 -58.357 1.00 96.12 180 HIS A O 1
ATOM 1377 N N . GLU A 1 181 ? 51.404 -1.868 -56.797 1.00 97.88 181 GLU A N 1
ATOM 1378 C CA . GLU A 1 181 ? 52.763 -2.395 -56.965 1.00 97.88 181 GLU A CA 1
ATOM 1379 C C . GLU A 1 181 ? 52.948 -2.979 -58.374 1.00 97.88 181 GLU A C 1
ATOM 1381 O O . GLU A 1 181 ? 53.856 -2.548 -59.087 1.00 97.88 181 GLU A O 1
ATOM 1386 N N . ASP A 1 182 ? 52.034 -3.840 -58.831 1.00 96.12 182 ASP A N 1
ATOM 1387 C CA . ASP A 1 182 ? 52.025 -4.397 -60.191 1.00 96.12 182 ASP A CA 1
ATOM 1388 C C . ASP A 1 182 ? 51.985 -3.283 -61.257 1.00 96.12 182 ASP A C 1
ATOM 1390 O O . ASP A 1 182 ? 52.780 -3.269 -62.200 1.00 96.12 182 ASP A O 1
ATOM 1394 N N . ALA A 1 183 ? 51.120 -2.277 -61.082 1.00 95.94 183 ALA A N 1
ATOM 1395 C CA . ALA A 1 183 ? 51.036 -1.136 -61.995 1.00 95.94 183 ALA A CA 1
ATOM 1396 C C . ALA A 1 183 ? 52.303 -0.255 -61.994 1.00 95.94 183 ALA A C 1
ATOM 1398 O O . ALA A 1 183 ? 52.615 0.381 -63.006 1.00 95.94 183 ALA A O 1
ATOM 1399 N N . VAL A 1 184 ? 53.043 -0.190 -60.882 1.00 97.38 184 VAL A N 1
ATOM 1400 C CA . VAL A 1 184 ? 54.355 0.475 -60.813 1.00 97.38 184 VAL A CA 1
ATOM 1401 C C . VAL A 1 184 ? 55.423 -0.364 -61.517 1.00 97.38 184 VAL A C 1
ATOM 1403 O O . VAL A 1 184 ? 56.210 0.203 -62.275 1.00 97.38 184 VAL A O 1
ATOM 1406 N N . VAL A 1 185 ? 55.418 -1.690 -61.354 1.00 97.06 185 VAL A N 1
ATOM 1407 C CA . VAL A 1 185 ? 56.328 -2.607 -62.063 1.00 97.06 185 VAL A CA 1
ATOM 1408 C C . VAL A 1 185 ? 56.128 -2.518 -63.580 1.00 97.06 185 VAL A C 1
ATOM 1410 O O . VAL A 1 185 ? 57.104 -2.342 -64.310 1.00 97.06 185 VAL A O 1
ATOM 1413 N N . GLU A 1 186 ? 54.886 -2.522 -64.068 1.00 95.50 186 GLU A N 1
ATOM 1414 C CA . GLU A 1 186 ? 54.572 -2.326 -65.494 1.00 95.50 186 GLU A CA 1
ATOM 1415 C C . GLU A 1 186 ? 55.030 -0.951 -66.013 1.00 95.50 186 GLU A C 1
ATOM 1417 O O . GLU A 1 186 ? 55.623 -0.831 -67.092 1.00 95.50 186 GLU A O 1
ATOM 1422 N N . ARG A 1 187 ? 54.850 0.118 -65.224 1.00 95.06 187 ARG A N 1
ATOM 1423 C CA . ARG A 1 187 ? 55.399 1.446 -65.558 1.00 95.06 187 ARG A CA 1
ATOM 1424 C C . ARG A 1 187 ? 56.926 1.435 -65.631 1.00 95.06 187 ARG A C 1
ATOM 1426 O O . ARG A 1 187 ? 57.484 2.016 -66.555 1.00 95.06 187 ARG A O 1
ATOM 1433 N N . MET A 1 188 ? 57.611 0.756 -64.714 1.00 96.56 188 MET A N 1
ATOM 1434 C CA . MET A 1 188 ? 59.069 0.608 -64.770 1.00 96.56 188 MET A CA 1
ATOM 1435 C C . MET A 1 188 ? 59.516 -0.195 -65.999 1.00 96.56 188 MET A C 1
ATOM 1437 O O . MET A 1 188 ? 60.485 0.190 -66.650 1.00 96.56 188 MET A O 1
ATOM 1441 N N . CYS A 1 189 ? 58.789 -1.252 -66.374 1.00 95.62 189 CYS A N 1
ATOM 1442 C CA . CYS A 1 189 ? 59.079 -2.039 -67.574 1.00 95.62 189 CYS A CA 1
ATOM 1443 C C . CYS A 1 189 ? 58.878 -1.227 -68.863 1.00 95.62 189 CYS A C 1
ATOM 1445 O O . CYS A 1 189 ? 59.735 -1.252 -69.748 1.00 95.62 189 CYS A O 1
ATOM 1447 N N . THR A 1 190 ? 57.792 -0.454 -68.965 1.00 94.38 190 THR A N 1
ATOM 1448 C CA . THR A 1 190 ? 57.548 0.433 -70.118 1.00 94.38 190 THR A CA 1
ATOM 1449 C C . THR A 1 190 ? 58.561 1.577 -70.201 1.00 94.38 190 THR A C 1
ATOM 1451 O O . THR A 1 190 ? 59.029 1.884 -71.300 1.00 94.38 190 THR A O 1
ATOM 1454 N N . LEU A 1 191 ? 58.978 2.151 -69.065 1.00 96.19 191 LEU A N 1
ATOM 1455 C CA . LEU A 1 191 ? 60.068 3.130 -69.009 1.00 96.19 191 LEU A CA 1
ATOM 1456 C C . LEU A 1 191 ? 61.390 2.518 -69.486 1.00 96.19 191 LEU A C 1
ATOM 1458 O O . LEU A 1 191 ? 61.968 3.042 -70.434 1.00 96.19 191 LEU A O 1
ATOM 1462 N N . ALA A 1 192 ? 61.811 1.376 -68.937 1.00 95.62 192 ALA A N 1
ATOM 1463 C CA . ALA A 1 192 ? 63.037 0.684 -69.345 1.00 95.62 192 ALA A CA 1
ATOM 1464 C C . ALA A 1 192 ? 63.028 0.288 -70.836 1.00 95.62 192 ALA A C 1
ATOM 1466 O O . ALA A 1 192 ? 64.042 0.411 -71.526 1.00 95.62 192 ALA A O 1
ATOM 1467 N N . TYR A 1 193 ? 61.874 -0.128 -71.373 1.00 94.56 193 TYR A N 1
ATOM 1468 C CA . TYR A 1 193 ? 61.710 -0.352 -72.811 1.00 94.56 193 TYR A CA 1
ATOM 1469 C C . TYR A 1 193 ? 61.886 0.949 -73.606 1.00 94.56 193 TYR A C 1
ATOM 1471 O O . TYR A 1 193 ? 62.622 0.972 -74.595 1.00 94.56 193 TYR A O 1
ATOM 1479 N N . SER A 1 194 ? 61.264 2.048 -73.166 1.00 93.19 194 SER A N 1
ATOM 1480 C CA . SER A 1 194 ? 61.391 3.351 -73.828 1.00 93.19 194 SER A CA 1
ATOM 1481 C C . SER A 1 194 ? 62.834 3.874 -73.804 1.00 93.19 194 SER A C 1
ATOM 1483 O O . SER A 1 194 ? 63.340 4.289 -74.847 1.00 93.19 194 SER A O 1
ATOM 1485 N N . GLU A 1 195 ? 63.548 3.734 -72.683 1.00 95.88 195 GLU A N 1
ATOM 1486 C CA . GLU A 1 195 ? 64.972 4.061 -72.548 1.00 95.88 195 GLU A CA 1
ATOM 1487 C C . GLU A 1 195 ? 65.832 3.216 -73.491 1.00 95.88 195 GLU A C 1
ATOM 1489 O O . GLU A 1 195 ? 66.662 3.759 -74.219 1.00 95.88 195 GLU A O 1
ATOM 1494 N N . ALA A 1 196 ? 65.589 1.904 -73.572 1.00 93.31 196 ALA A N 1
ATOM 1495 C CA . ALA A 1 196 ? 66.283 1.032 -74.518 1.00 93.31 196 ALA A CA 1
ATOM 1496 C C . ALA A 1 196 ? 66.006 1.423 -75.984 1.00 93.31 196 ALA A C 1
ATOM 1498 O O . ALA A 1 196 ? 66.910 1.355 -76.823 1.00 93.31 196 ALA A O 1
ATOM 1499 N N . THR A 1 197 ? 64.789 1.871 -76.324 1.00 92.06 197 THR A N 1
ATOM 1500 C CA . THR A 1 197 ? 64.510 2.410 -77.668 1.00 92.06 197 THR A CA 1
ATOM 1501 C C . THR A 1 197 ? 65.196 3.753 -77.915 1.00 92.06 197 THR A C 1
ATOM 1503 O O . THR A 1 197 ? 65.738 3.950 -79.002 1.00 92.06 197 THR A O 1
ATOM 1506 N N . ALA A 1 198 ? 65.261 4.638 -76.916 1.00 91.94 198 ALA A N 1
ATOM 1507 C CA . ALA A 1 198 ? 65.969 5.911 -77.006 1.00 91.94 198 ALA A CA 1
ATOM 1508 C C . ALA A 1 198 ? 67.479 5.700 -77.204 1.00 91.94 198 ALA A C 1
ATOM 1510 O O . ALA A 1 198 ? 68.054 6.294 -78.111 1.00 91.94 198 ALA A O 1
ATOM 1511 N N . GLN A 1 199 ? 68.099 4.778 -76.461 1.00 93.69 199 GLN A N 1
ATOM 1512 C CA . GLN A 1 199 ? 69.507 4.395 -76.633 1.00 93.69 199 GLN A CA 1
ATOM 1513 C C . GLN A 1 199 ? 69.790 3.827 -78.033 1.00 93.69 199 GLN A C 1
ATOM 1515 O O . GLN A 1 199 ? 70.795 4.176 -78.648 1.00 93.69 199 GLN A O 1
ATOM 1520 N N . ARG A 1 200 ? 68.899 2.988 -78.584 1.00 92.12 200 ARG A N 1
ATOM 1521 C CA . ARG A 1 200 ? 69.026 2.485 -79.969 1.00 92.12 200 ARG A CA 1
ATOM 1522 C C . ARG A 1 200 ? 68.898 3.600 -81.006 1.00 92.12 200 ARG A C 1
ATOM 1524 O O . ARG A 1 200 ? 69.618 3.582 -82.004 1.00 92.12 200 ARG A O 1
ATOM 1531 N N . LEU A 1 201 ? 67.993 4.557 -80.793 1.00 92.00 201 LEU A N 1
ATOM 1532 C CA . LEU A 1 201 ? 67.853 5.730 -81.658 1.00 92.00 201 LEU A CA 1
ATOM 1533 C C . LEU A 1 201 ? 69.088 6.630 -81.570 1.00 92.00 201 LEU A C 1
ATOM 1535 O O . LEU A 1 201 ? 69.580 7.058 -82.607 1.00 92.00 201 LEU A O 1
ATOM 1539 N N . GLU A 1 202 ? 69.636 6.848 -80.375 1.00 93.38 202 GLU A N 1
ATOM 1540 C CA . GLU A 1 202 ? 70.877 7.598 -80.172 1.00 93.38 202 GLU A CA 1
ATOM 1541 C C . GLU A 1 202 ? 72.064 6.919 -80.869 1.00 93.38 202 GLU A C 1
ATOM 1543 O O . GLU A 1 202 ? 72.780 7.569 -81.622 1.00 93.38 202 GLU A O 1
ATOM 1548 N N . GLN A 1 203 ? 72.236 5.601 -80.714 1.00 91.56 203 GLN A N 1
ATOM 1549 C CA . GLN A 1 203 ? 73.248 4.832 -81.451 1.00 91.56 203 GLN A CA 1
ATOM 1550 C C . GLN A 1 203 ? 73.052 4.941 -82.970 1.00 91.56 203 GLN A C 1
ATOM 1552 O O . GLN A 1 203 ? 74.015 5.149 -83.702 1.00 91.56 203 GLN A O 1
ATOM 1557 N N . SER A 1 204 ? 71.807 4.867 -83.449 1.00 86.56 204 SER A N 1
ATOM 1558 C CA . SER A 1 204 ? 71.483 5.026 -84.875 1.00 86.56 204 SER A CA 1
ATOM 1559 C C . SER A 1 204 ? 71.758 6.444 -85.390 1.00 86.56 204 SER A C 1
ATOM 1561 O O . SER A 1 204 ? 72.101 6.612 -86.557 1.00 86.56 204 SER A O 1
ATOM 1563 N N . LEU A 1 205 ? 71.602 7.468 -84.545 1.00 89.75 205 LEU A N 1
ATOM 1564 C CA . LEU A 1 205 ? 71.967 8.848 -84.863 1.00 89.75 205 LEU A CA 1
ATOM 1565 C C . LEU A 1 205 ? 73.486 9.022 -84.886 1.00 89.75 205 LEU A C 1
ATOM 1567 O O . LEU A 1 205 ? 73.982 9.566 -85.862 1.00 89.75 205 LEU A O 1
ATOM 1571 N N . ARG A 1 206 ? 74.224 8.482 -83.907 1.00 87.50 206 ARG A N 1
ATOM 1572 C CA . ARG A 1 206 ? 75.698 8.495 -83.901 1.00 87.50 206 ARG A CA 1
ATOM 1573 C C . ARG A 1 206 ? 76.279 7.815 -85.143 1.00 87.50 206 ARG A C 1
ATOM 1575 O O . ARG A 1 206 ? 77.125 8.403 -85.800 1.00 87.50 206 ARG A O 1
ATOM 1582 N N . LEU A 1 207 ? 75.760 6.646 -85.530 1.00 86.50 207 LEU A N 1
ATOM 1583 C CA . LEU A 1 207 ? 76.163 5.967 -86.771 1.00 86.50 207 LEU A CA 1
ATOM 1584 C C . LEU A 1 207 ? 75.877 6.824 -88.017 1.00 86.50 207 LEU A C 1
ATOM 1586 O O . LEU A 1 207 ? 76.711 6.906 -88.909 1.00 86.50 207 LEU A O 1
ATOM 1590 N N . ARG A 1 208 ? 74.733 7.522 -88.072 1.00 81.81 208 ARG A N 1
ATOM 1591 C CA . ARG A 1 208 ? 74.427 8.464 -89.166 1.00 81.81 208 ARG A CA 1
ATOM 1592 C C . ARG A 1 208 ? 75.288 9.725 -89.140 1.00 81.81 208 ARG A C 1
ATOM 1594 O O . ARG A 1 208 ? 75.546 10.293 -90.196 1.00 81.81 208 ARG A O 1
ATOM 1601 N N . GLU A 1 209 ? 75.709 10.189 -87.968 1.00 82.88 209 GLU A N 1
ATOM 1602 C CA . GLU A 1 209 ? 76.673 11.282 -87.831 1.00 82.88 209 GLU A CA 1
ATOM 1603 C C . GLU A 1 209 ? 78.058 10.835 -88.313 1.00 82.88 209 GLU A C 1
ATOM 1605 O O . GLU A 1 209 ? 78.696 11.571 -89.058 1.00 82.88 209 GLU A O 1
ATOM 1610 N N . GLU A 1 210 ? 78.491 9.616 -87.986 1.00 78.62 210 GLU A N 1
ATOM 1611 C CA . GLU A 1 210 ? 79.712 8.994 -88.516 1.00 78.62 210 GLU A CA 1
ATOM 1612 C C . GLU A 1 210 ? 79.644 8.847 -90.051 1.00 78.62 210 GLU A C 1
ATOM 1614 O O . GLU A 1 210 ? 80.525 9.357 -90.745 1.00 78.62 210 GLU A O 1
ATOM 1619 N N . GLU A 1 211 ? 78.556 8.293 -90.607 1.00 78.62 211 GLU A N 1
ATOM 1620 C CA . GLU A 1 211 ? 78.287 8.257 -92.059 1.00 78.62 211 GLU A CA 1
ATOM 1621 C C . GLU A 1 211 ? 78.303 9.665 -92.688 1.00 78.62 211 GLU A C 1
ATOM 1623 O O . GLU A 1 211 ? 78.812 9.862 -93.797 1.00 78.62 211 GLU A O 1
ATOM 1628 N N . TRP A 1 212 ? 77.757 10.669 -9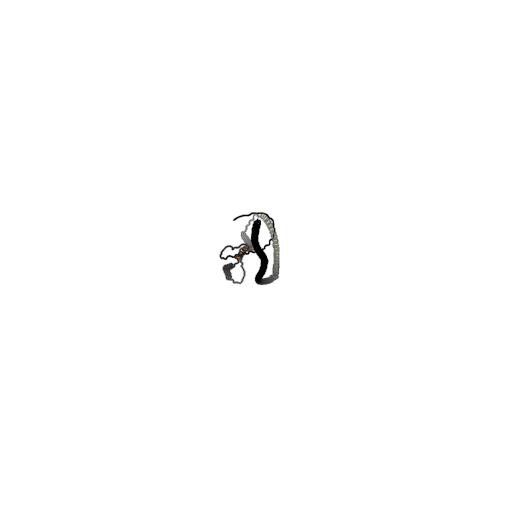1.992 1.00 73.50 212 TRP A N 1
ATOM 1629 C CA . TRP A 1 212 ? 77.746 12.061 -92.443 1.00 73.50 212 TRP A CA 1
ATOM 1630 C C . TRP A 1 212 ? 79.154 12.666 -92.445 1.00 73.50 212 TRP A C 1
ATOM 1632 O O . TRP A 1 212 ? 79.498 13.373 -93.397 1.00 73.50 212 TRP A O 1
ATOM 1642 N N . TRP A 1 213 ? 79.988 12.368 -91.445 1.00 66.62 213 TRP A N 1
ATOM 1643 C CA . TRP A 1 213 ? 81.395 12.773 -91.410 1.00 66.62 213 TRP A CA 1
ATOM 1644 C C . TRP A 1 213 ? 82.221 12.069 -92.494 1.00 66.62 213 TRP A C 1
ATOM 1646 O O . TRP A 1 213 ? 83.026 12.731 -93.150 1.00 66.62 213 TRP A O 1
ATOM 1656 N N . GLU A 1 214 ? 81.986 10.784 -92.773 1.00 67.06 214 GLU A N 1
ATOM 1657 C CA . GLU A 1 214 ? 82.635 10.071 -93.884 1.00 67.06 214 GLU A CA 1
ATOM 1658 C C . GLU A 1 214 ? 82.227 10.641 -95.254 1.00 67.06 214 GLU A C 1
ATOM 1660 O O . GLU A 1 214 ? 83.080 10.916 -96.107 1.00 67.06 214 GLU A O 1
ATOM 1665 N N . CYS A 1 215 ? 80.932 10.899 -95.466 1.00 61.16 215 CYS A N 1
ATOM 1666 C CA . CYS A 1 215 ? 80.424 11.485 -96.709 1.00 61.16 215 CYS A CA 1
ATOM 1667 C C . CYS A 1 215 ? 80.913 12.926 -96.925 1.00 61.16 215 CYS A C 1
ATOM 1669 O O . CYS A 1 215 ? 81.237 13.309 -98.054 1.00 61.16 215 CYS A O 1
ATOM 1671 N N . ASN A 1 216 ? 81.008 13.722 -95.855 1.00 59.97 216 ASN A N 1
ATOM 1672 C CA . ASN A 1 216 ? 81.507 15.097 -95.904 1.00 59.97 216 ASN A CA 1
ATOM 1673 C C . ASN A 1 216 ? 83.025 15.214 -95.694 1.00 59.97 216 ASN A C 1
ATOM 1675 O O . ASN A 1 216 ? 83.545 16.326 -95.728 1.00 59.97 216 ASN A O 1
ATOM 1679 N N . GLY A 1 217 ? 83.752 14.095 -95.583 1.00 57.88 217 GLY A N 1
ATOM 1680 C CA . GLY A 1 217 ? 85.217 14.032 -95.515 1.00 57.88 217 GLY A CA 1
ATOM 1681 C C . GLY A 1 217 ? 85.939 14.306 -96.845 1.00 57.88 217 GLY A C 1
ATOM 1682 O O . GLY A 1 217 ? 87.165 14.396 -96.875 1.00 57.88 217 GLY A O 1
ATOM 1683 N N . LYS A 1 218 ? 85.203 14.503 -97.953 1.00 56.34 218 LYS A N 1
ATOM 1684 C CA . LYS A 1 218 ? 85.750 14.784 -99.301 1.00 56.34 218 LYS A CA 1
ATOM 1685 C C . LYS A 1 218 ? 85.634 16.248 -99.802 1.00 56.34 218 LYS A C 1
ATOM 1687 O O . LYS A 1 218 ? 85.448 16.449 -101.008 1.00 56.34 218 LYS A O 1
ATOM 1692 N N . PRO A 1 219 ? 85.762 17.315 -98.978 1.00 55.50 219 PRO A N 1
ATOM 1693 C CA . PRO A 1 219 ? 85.694 18.687 -99.482 1.00 55.50 219 PRO A CA 1
ATOM 1694 C C . PRO A 1 219 ? 87.013 19.108 -100.153 1.00 55.50 219 PRO A C 1
ATOM 1696 O O . PRO A 1 219 ? 87.014 20.030 -100.966 1.00 55.50 219 PRO A O 1
ATOM 1699 N N . VAL A 1 220 ? 88.126 18.423 -99.857 1.00 56.38 220 VAL A N 1
ATOM 1700 C CA . VAL A 1 220 ? 89.459 18.693 -100.425 1.00 56.38 220 VAL A CA 1
ATOM 1701 C C . VAL A 1 220 ? 89.483 18.417 -101.932 1.00 56.38 220 VAL A C 1
ATOM 1703 O O . VAL A 1 220 ? 89.884 19.290 -102.705 1.00 56.38 220 VAL A O 1
ATOM 1706 N N . ASP A 1 221 ? 88.948 17.274 -102.373 1.00 57.62 221 ASP A N 1
ATOM 1707 C CA . ASP A 1 221 ? 88.841 16.949 -103.802 1.00 57.62 221 ASP A CA 1
ATOM 1708 C C . ASP A 1 221 ? 87.916 17.922 -104.535 1.00 57.62 221 ASP A C 1
ATOM 1710 O O . ASP A 1 221 ? 88.271 18.435 -105.599 1.00 57.62 221 ASP A O 1
ATOM 1714 N N . ARG A 1 222 ? 86.769 18.257 -103.930 1.00 60.91 222 ARG A N 1
ATOM 1715 C CA . ARG A 1 222 ? 85.790 19.184 -104.516 1.00 60.91 222 ARG A CA 1
ATOM 1716 C C . ARG A 1 222 ? 86.354 20.602 -104.659 1.00 60.91 222 ARG A C 1
ATOM 1718 O O . ARG A 1 222 ? 86.092 21.257 -105.664 1.00 60.91 222 ARG A O 1
ATOM 1725 N N . LYS A 1 223 ? 87.181 21.053 -103.709 1.00 62.81 223 LYS A N 1
ATOM 1726 C CA . LYS A 1 223 ? 87.874 22.350 -103.770 1.00 62.81 223 LYS A CA 1
ATOM 1727 C C . LYS A 1 223 ? 88.990 22.354 -104.823 1.00 62.81 223 LYS A C 1
ATOM 1729 O O . LYS A 1 223 ? 89.106 23.323 -105.565 1.00 62.81 223 LYS A O 1
ATOM 1734 N N . SER A 1 224 ? 89.753 21.263 -104.958 1.00 64.25 224 SER A N 1
ATOM 1735 C CA . SER A 1 224 ? 90.795 21.142 -105.997 1.00 64.25 224 SER A CA 1
ATOM 1736 C C . SER A 1 224 ? 90.224 21.082 -107.425 1.00 64.25 224 SER A C 1
ATOM 1738 O O . SER A 1 224 ? 90.814 21.632 -108.356 1.00 64.25 224 SER A O 1
ATOM 1740 N N . GLU A 1 225 ? 89.055 20.459 -107.596 1.00 65.38 225 GLU A N 1
ATOM 1741 C CA . GLU A 1 225 ? 88.319 20.393 -108.862 1.00 65.38 225 GLU A CA 1
ATOM 1742 C C . GLU A 1 225 ? 87.731 21.760 -109.248 1.00 65.38 225 GLU A C 1
ATOM 1744 O O . GLU A 1 225 ? 87.830 22.165 -110.406 1.00 65.38 225 GLU A O 1
ATOM 1749 N N . VAL A 1 226 ? 87.191 22.520 -108.285 1.00 74.06 226 VAL A N 1
ATOM 1750 C CA . VAL A 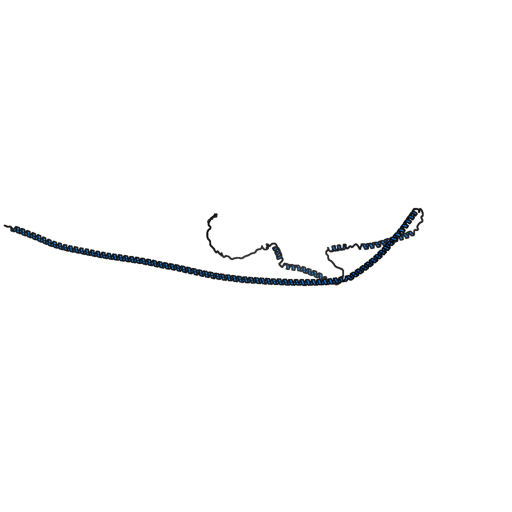1 226 ? 86.754 23.910 -108.518 1.00 74.06 226 VAL A CA 1
ATOM 1751 C C . VAL A 1 226 ? 87.938 24.794 -108.925 1.00 74.06 226 VAL A C 1
ATOM 1753 O O . VAL A 1 226 ? 87.842 25.480 -109.940 1.00 74.06 226 VAL A O 1
ATOM 1756 N N . SER A 1 227 ? 89.090 24.701 -108.248 1.00 70.94 227 SER A N 1
ATOM 1757 C CA . SER A 1 227 ? 90.300 25.443 -108.644 1.00 70.94 227 SER A CA 1
ATOM 1758 C C . SER A 1 227 ? 90.795 25.091 -110.055 1.00 70.94 227 SER A C 1
ATOM 1760 O O . SER A 1 227 ? 91.260 25.974 -110.777 1.00 70.94 227 SER A O 1
ATOM 1762 N N . ARG A 1 228 ? 90.668 23.827 -110.492 1.00 69.12 228 ARG A N 1
ATOM 1763 C CA . ARG A 1 228 ? 90.965 23.427 -111.882 1.00 69.12 228 ARG A CA 1
ATOM 1764 C C . ARG A 1 228 ? 89.994 24.065 -112.879 1.00 69.12 228 ARG A C 1
ATOM 1766 O O . ARG A 1 228 ? 90.436 24.585 -113.901 1.00 69.12 228 ARG A O 1
ATOM 1773 N N . ARG A 1 229 ? 88.692 24.085 -112.577 1.00 72.56 229 ARG A N 1
ATOM 1774 C CA . ARG A 1 229 ? 87.670 24.711 -113.438 1.00 72.56 229 ARG A CA 1
ATOM 1775 C C . ARG A 1 229 ? 87.827 26.231 -113.523 1.00 72.56 229 ARG A C 1
ATOM 1777 O O . ARG A 1 229 ? 87.683 26.785 -114.608 1.00 72.56 229 ARG A O 1
ATOM 1784 N N . GLU A 1 230 ? 88.200 26.895 -112.430 1.00 74.25 230 GLU A N 1
ATOM 1785 C CA . GLU A 1 230 ? 88.545 28.323 -112.443 1.00 74.25 230 GLU A CA 1
ATOM 1786 C C . GLU A 1 230 ? 89.781 28.629 -113.300 1.00 74.25 230 GLU A C 1
ATOM 1788 O O . GLU A 1 230 ? 89.784 29.616 -114.033 1.00 74.25 230 GLU A O 1
ATOM 1793 N N . ALA A 1 231 ? 90.825 27.793 -113.243 1.00 71.25 231 ALA A N 1
ATOM 1794 C CA . ALA A 1 231 ? 92.014 27.969 -114.078 1.00 71.25 231 ALA A CA 1
ATOM 1795 C C . ALA A 1 231 ? 91.677 27.857 -115.577 1.00 71.25 231 ALA A C 1
ATOM 1797 O O . ALA A 1 231 ? 92.082 28.713 -116.364 1.00 71.25 231 ALA A O 1
ATOM 1798 N N . VAL A 1 232 ? 90.864 26.864 -115.955 1.00 72.44 232 VAL A N 1
ATOM 1799 C CA . VAL A 1 232 ? 90.348 26.702 -117.327 1.00 72.44 232 VAL A CA 1
ATOM 1800 C C . VAL A 1 232 ? 89.493 27.906 -117.750 1.00 72.44 232 VAL A C 1
ATOM 1802 O O . VAL A 1 232 ? 89.661 28.419 -118.855 1.00 72.44 232 VAL A O 1
ATOM 1805 N N . ALA A 1 233 ? 88.630 28.421 -116.867 1.00 70.94 233 ALA A N 1
ATOM 1806 C CA . ALA A 1 233 ? 87.816 29.604 -117.150 1.00 70.94 233 ALA A CA 1
ATOM 1807 C C . ALA A 1 233 ? 88.663 30.870 -117.392 1.00 70.94 233 ALA A C 1
ATOM 1809 O O . ALA A 1 233 ? 88.394 31.608 -118.341 1.00 70.94 233 ALA A O 1
ATOM 1810 N N . ARG A 1 234 ? 89.724 31.101 -116.601 1.00 69.88 234 ARG A N 1
ATOM 1811 C CA . ARG A 1 234 ? 90.671 32.215 -116.827 1.00 69.88 234 ARG A CA 1
ATOM 1812 C C . ARG A 1 234 ? 91.390 32.076 -118.169 1.00 69.88 234 ARG A C 1
ATOM 1814 O O . ARG A 1 234 ? 91.452 33.038 -118.928 1.00 69.88 234 ARG A O 1
ATOM 1821 N N . GLN A 1 235 ? 91.851 30.869 -118.500 1.00 70.31 235 GLN A N 1
ATOM 1822 C CA . GLN A 1 235 ? 92.550 30.598 -119.757 1.00 70.31 235 GLN A CA 1
ATOM 1823 C C . GLN A 1 235 ? 91.648 30.812 -120.990 1.00 70.31 235 GLN A C 1
ATOM 1825 O O . GLN A 1 235 ? 92.111 31.320 -122.011 1.00 70.31 235 GLN A O 1
ATOM 1830 N N . HIS A 1 236 ? 90.350 30.502 -120.891 1.00 70.94 236 HIS A N 1
ATOM 1831 C CA . HIS A 1 236 ? 89.368 30.862 -121.920 1.00 70.94 236 HIS A CA 1
ATOM 1832 C C . HIS A 1 236 ? 89.096 32.373 -121.988 1.00 70.94 236 HIS A C 1
ATOM 1834 O O . HIS A 1 23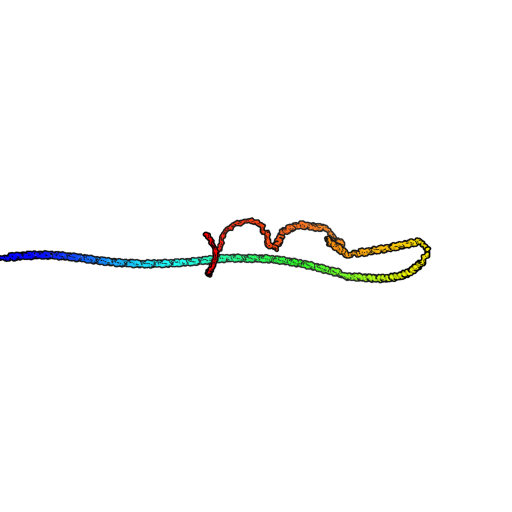6 ? 89.006 32.909 -123.091 1.00 70.94 236 HIS A O 1
ATOM 1840 N N . GLY A 1 237 ? 89.032 33.075 -120.851 1.00 70.19 237 GLY A N 1
ATOM 1841 C CA . GLY A 1 237 ? 88.908 34.539 -120.816 1.00 70.19 237 GLY A CA 1
ATOM 1842 C C . GLY A 1 237 ? 90.058 35.251 -121.539 1.00 70.19 237 GLY A C 1
ATOM 1843 O O . GLY A 1 237 ? 89.824 36.117 -122.379 1.00 70.19 237 GLY A O 1
ATOM 1844 N N . GLU A 1 238 ? 91.301 34.821 -121.308 1.00 76.56 238 GLU A N 1
ATOM 1845 C CA . GLU A 1 238 ? 92.480 35.351 -122.011 1.00 76.56 238 GLU A CA 1
ATOM 1846 C C . GLU A 1 238 ? 92.473 35.057 -123.523 1.00 76.56 238 GLU A C 1
ATOM 1848 O O . GLU A 1 238 ? 92.971 35.859 -124.316 1.00 76.56 238 GLU A O 1
ATOM 1853 N N . GLN A 1 239 ? 91.920 33.914 -123.947 1.00 72.31 239 GLN A N 1
ATOM 1854 C CA . GLN A 1 239 ? 91.754 33.599 -125.371 1.00 72.31 239 GLN A CA 1
ATOM 1855 C C . GLN A 1 239 ? 90.671 34.454 -126.040 1.00 72.31 239 GLN A C 1
ATOM 1857 O O . GLN A 1 239 ? 90.816 34.783 -127.218 1.00 72.31 239 GLN A O 1
ATOM 1862 N N . LEU A 1 240 ? 89.607 34.814 -125.317 1.00 74.38 240 LEU A N 1
ATOM 1863 C CA . LEU A 1 240 ? 88.566 35.713 -125.818 1.00 74.38 240 LEU A CA 1
ATOM 1864 C C . LEU A 1 240 ? 89.099 37.143 -125.963 1.00 74.38 240 LEU A C 1
ATOM 1866 O O . LEU A 1 240 ? 89.014 37.687 -127.060 1.00 74.38 240 LEU A O 1
ATOM 1870 N N . ALA A 1 241 ? 89.783 37.684 -124.950 1.00 74.69 241 ALA A N 1
ATOM 1871 C CA . ALA A 1 241 ? 90.389 39.019 -125.018 1.00 74.69 241 ALA A CA 1
ATOM 1872 C C . ALA A 1 241 ? 91.345 39.180 -126.222 1.00 74.69 241 ALA A C 1
ATOM 1874 O O . ALA A 1 241 ? 91.252 40.143 -126.981 1.00 74.69 241 ALA A O 1
ATOM 1875 N N . LYS A 1 242 ? 92.201 38.179 -126.485 1.00 75.69 242 LYS A N 1
ATOM 1876 C CA . LYS A 1 242 ? 93.101 38.167 -127.659 1.00 75.69 242 LYS A CA 1
ATOM 1877 C C . LYS A 1 242 ? 92.358 38.092 -129.001 1.00 75.69 242 LYS A C 1
ATOM 1879 O O . LYS A 1 242 ? 92.878 38.550 -130.018 1.00 75.69 242 LYS A O 1
ATOM 1884 N N . ARG A 1 243 ? 91.157 37.500 -129.038 1.00 73.12 243 ARG A N 1
ATOM 1885 C CA . ARG A 1 243 ? 90.294 37.483 -130.234 1.00 73.12 243 ARG A CA 1
ATOM 1886 C C . ARG A 1 243 ? 89.560 38.809 -130.425 1.00 73.12 243 ARG A C 1
ATOM 1888 O O . ARG A 1 243 ? 89.387 39.223 -131.568 1.00 73.12 243 ARG A O 1
ATOM 1895 N N . GLU A 1 244 ? 89.181 39.474 -129.340 1.00 72.81 244 GLU A N 1
ATOM 1896 C CA . GLU A 1 244 ? 88.550 40.796 -129.356 1.00 72.81 244 GLU A CA 1
ATOM 1897 C C . GLU A 1 244 ? 89.531 41.879 -129.832 1.00 72.81 244 GLU A C 1
ATOM 1899 O O . GLU A 1 244 ? 89.203 42.602 -130.772 1.00 72.81 244 GLU A O 1
ATOM 1904 N N . GLU A 1 245 ? 90.775 41.913 -129.332 1.00 71.88 245 GLU A N 1
ATOM 1905 C CA . GLU A 1 245 ? 91.827 42.798 -129.873 1.00 71.88 245 GLU A CA 1
ATOM 1906 C C . GLU A 1 245 ? 92.083 42.551 -131.371 1.00 71.88 245 GLU A C 1
ATOM 1908 O O . GLU A 1 245 ? 92.181 43.491 -132.166 1.00 71.88 245 GLU A O 1
ATOM 1913 N N . ALA A 1 246 ? 92.132 41.282 -131.795 1.00 72.44 246 ALA A N 1
ATOM 1914 C CA . ALA A 1 246 ? 92.303 40.922 -133.203 1.00 72.44 246 ALA A CA 1
ATOM 1915 C C . ALA A 1 246 ? 91.095 41.299 -134.088 1.00 72.44 246 ALA A C 1
ATOM 1917 O O . ALA A 1 246 ? 91.252 41.449 -135.305 1.00 72.44 246 ALA A O 1
ATOM 1918 N N . ASN A 1 247 ? 89.897 41.452 -133.514 1.00 71.62 247 ASN A N 1
ATOM 1919 C CA . ASN A 1 247 ? 88.715 41.956 -134.212 1.00 71.62 247 ASN A CA 1
ATOM 1920 C C . ASN A 1 247 ? 88.702 43.485 -134.273 1.00 71.62 247 ASN A C 1
ATOM 1922 O O . ASN A 1 247 ? 88.577 44.015 -135.374 1.00 71.62 247 ASN A O 1
ATOM 1926 N N . ALA A 1 248 ? 88.963 44.188 -133.167 1.00 68.94 248 ALA A N 1
ATOM 1927 C CA . ALA A 1 248 ? 89.100 45.648 -133.162 1.00 68.94 248 ALA A CA 1
ATOM 1928 C C . ALA A 1 248 ? 90.165 46.117 -134.176 1.00 68.94 248 ALA A C 1
ATOM 1930 O O . ALA A 1 248 ? 89.920 46.989 -135.013 1.00 68.94 248 ALA A O 1
ATOM 1931 N N . GLY A 1 249 ? 91.318 45.437 -134.209 1.00 71.38 249 GLY A N 1
ATOM 1932 C CA . GLY A 1 249 ? 92.379 45.676 -135.190 1.00 71.38 249 GLY A CA 1
ATOM 1933 C C . GLY A 1 249 ? 92.048 45.262 -136.634 1.00 71.38 249 GLY A C 1
ATOM 1934 O O . GLY A 1 249 ? 92.837 45.548 -137.536 1.00 71.38 249 GLY A O 1
ATOM 1935 N N . ARG A 1 250 ? 90.929 44.574 -136.898 1.00 67.56 250 ARG A N 1
ATOM 1936 C CA . ARG A 1 250 ? 90.388 44.333 -138.252 1.00 67.56 250 ARG A CA 1
ATOM 1937 C C . ARG A 1 250 ? 89.327 45.366 -138.615 1.00 67.56 250 ARG A C 1
ATOM 1939 O O . ARG A 1 250 ? 89.400 45.939 -139.697 1.00 67.56 250 ARG A O 1
ATOM 1946 N N . GLU A 1 251 ? 88.402 45.655 -137.708 1.00 69.88 251 GLU A N 1
ATOM 1947 C CA . GLU A 1 251 ? 87.342 46.653 -137.888 1.00 69.88 251 GLU A CA 1
ATOM 1948 C C . GLU A 1 251 ? 87.912 48.044 -138.183 1.00 69.88 251 GLU A C 1
ATOM 1950 O O . GLU A 1 251 ? 87.451 48.709 -139.110 1.00 69.88 251 GLU A O 1
ATOM 1955 N N . GLN A 1 252 ? 88.992 48.446 -137.505 1.00 74.12 252 GLN A N 1
ATOM 1956 C CA . GLN A 1 252 ? 89.651 49.723 -137.788 1.00 74.12 252 GLN A CA 1
ATOM 1957 C C . GLN A 1 252 ? 90.238 49.792 -139.213 1.00 74.12 252 GLN A C 1
ATOM 1959 O O . GLN A 1 252 ? 90.073 50.806 -139.891 1.00 74.12 252 GLN A O 1
ATOM 1964 N N . ARG A 1 253 ? 90.812 48.692 -139.725 1.00 73.38 253 ARG A N 1
ATOM 1965 C CA . ARG A 1 253 ? 91.277 48.600 -141.124 1.00 73.38 253 ARG A CA 1
ATOM 1966 C C . ARG A 1 253 ? 90.120 48.616 -142.128 1.00 73.38 253 ARG A C 1
ATOM 1968 O O . ARG A 1 253 ? 90.250 49.213 -143.193 1.00 73.38 253 ARG A O 1
ATOM 1975 N N . HIS A 1 254 ? 88.975 48.019 -141.794 1.00 72.94 254 HIS A N 1
ATOM 1976 C CA . HIS A 1 254 ? 87.772 48.115 -142.627 1.00 72.94 254 HIS A CA 1
ATOM 1977 C C . HIS A 1 254 ? 87.198 49.542 -142.660 1.00 72.94 254 HIS A C 1
ATOM 1979 O O . HIS A 1 254 ? 86.775 49.994 -143.721 1.00 72.94 254 HIS A O 1
ATOM 1985 N N . LEU A 1 255 ? 87.240 50.285 -141.548 1.00 75.25 255 LEU A N 1
ATOM 1986 C CA . LEU A 1 255 ? 86.837 51.698 -141.503 1.00 75.25 255 LEU A CA 1
ATOM 1987 C C . LEU A 1 255 ? 87.789 52.611 -142.294 1.00 75.25 255 LEU A C 1
ATOM 1989 O O . LEU A 1 255 ? 87.335 53.565 -142.927 1.00 75.25 255 LEU A O 1
ATOM 1993 N N . GLU A 1 256 ? 89.091 52.328 -142.288 1.00 72.31 256 GLU A N 1
ATOM 1994 C CA . GLU A 1 256 ? 90.083 53.056 -143.089 1.00 72.31 256 GLU A CA 1
ATOM 1995 C C . GLU A 1 256 ? 89.925 52.771 -144.592 1.00 72.31 256 GLU A C 1
ATOM 1997 O O . GLU A 1 256 ? 89.861 53.719 -145.378 1.00 72.31 256 GLU A O 1
ATOM 2002 N N . ASN A 1 257 ? 89.722 51.509 -144.993 1.00 74.38 257 ASN A N 1
ATOM 2003 C CA . ASN A 1 257 ? 89.386 51.168 -146.381 1.00 74.38 257 ASN A CA 1
ATOM 2004 C C . ASN A 1 257 ? 88.062 51.806 -146.830 1.00 74.38 257 ASN A C 1
ATOM 2006 O O . ASN A 1 257 ? 88.020 52.404 -147.898 1.00 74.38 257 ASN A O 1
ATOM 2010 N N . ALA A 1 258 ? 87.008 51.783 -146.008 1.00 71.88 258 ALA A N 1
ATOM 2011 C CA . ALA A 1 258 ? 85.731 52.419 -146.349 1.00 71.88 258 ALA A CA 1
ATOM 2012 C C . ALA A 1 258 ? 85.846 53.950 -146.523 1.00 71.88 258 ALA A C 1
ATOM 2014 O O . ALA A 1 258 ? 85.113 54.547 -147.314 1.00 71.88 258 ALA A O 1
ATOM 2015 N N . ARG A 1 259 ? 86.777 54.605 -145.812 1.00 72.88 259 ARG A N 1
ATOM 2016 C CA . ARG A 1 259 ? 87.108 56.027 -146.023 1.00 72.88 259 ARG A CA 1
ATOM 2017 C C . ARG A 1 259 ? 87.880 56.246 -147.325 1.00 72.88 259 ARG A C 1
ATOM 2019 O O . ARG A 1 259 ? 87.558 57.183 -148.051 1.00 72.88 259 ARG A O 1
ATOM 2026 N N . ALA A 1 260 ? 88.844 55.381 -147.645 1.00 70.75 260 ALA A N 1
ATOM 2027 C CA . ALA A 1 260 ? 89.571 55.432 -148.914 1.00 70.75 260 ALA A CA 1
ATOM 2028 C C . ALA A 1 260 ? 88.635 55.199 -150.116 1.00 70.75 260 ALA A C 1
ATOM 2030 O O . ALA A 1 260 ? 88.656 55.968 -151.075 1.00 70.75 260 ALA A O 1
ATOM 2031 N N . GLU A 1 261 ? 87.747 54.207 -150.034 1.00 69.88 261 GLU A N 1
ATOM 2032 C CA . GLU A 1 261 ? 86.737 53.920 -151.055 1.00 69.88 261 GLU A CA 1
ATOM 2033 C C . GLU A 1 261 ? 85.789 55.108 -151.255 1.00 69.88 261 GLU A C 1
ATOM 2035 O O . GLU A 1 261 ? 85.591 55.533 -152.394 1.00 69.88 261 GLU A O 1
ATOM 2040 N N . ARG A 1 262 ? 85.286 55.733 -150.178 1.00 69.50 262 ARG A N 1
ATOM 2041 C CA . ARG A 1 262 ? 84.483 56.967 -150.284 1.00 69.50 262 ARG A CA 1
ATOM 2042 C C . ARG A 1 262 ? 85.235 58.107 -150.971 1.00 69.50 262 ARG A C 1
ATOM 2044 O O . ARG A 1 262 ? 84.666 58.712 -151.872 1.00 69.50 262 ARG A O 1
ATOM 2051 N N . ALA A 1 263 ? 86.506 58.338 -150.643 1.00 69.56 263 ALA A N 1
ATOM 2052 C CA . ALA A 1 263 ? 87.315 59.351 -151.325 1.00 69.56 263 ALA A CA 1
ATOM 2053 C C . ALA A 1 263 ? 87.490 59.047 -152.830 1.00 69.56 263 ALA A C 1
ATOM 2055 O O . ALA A 1 263 ? 87.397 59.950 -153.663 1.00 69.56 263 ALA A O 1
ATOM 2056 N N . THR A 1 264 ? 87.672 57.775 -153.215 1.00 72.50 264 THR A N 1
ATOM 2057 C CA . THR A 1 264 ? 87.709 57.392 -154.642 1.00 72.50 264 THR A CA 1
ATOM 2058 C C . THR A 1 264 ? 86.349 57.521 -155.333 1.00 72.50 264 THR A C 1
ATOM 2060 O O . THR A 1 264 ? 86.296 57.824 -156.525 1.00 72.50 264 THR A O 1
ATOM 2063 N N . LEU A 1 265 ? 85.240 57.335 -154.610 1.00 71.00 265 LEU A N 1
ATOM 2064 C CA . LEU A 1 265 ? 83.894 57.544 -155.140 1.00 71.00 265 LEU A CA 1
ATOM 2065 C C . LEU A 1 265 ? 83.573 59.034 -155.300 1.00 71.00 265 LEU A C 1
ATOM 2067 O O . LEU A 1 265 ? 83.042 59.399 -156.340 1.00 71.00 265 LEU A O 1
ATOM 2071 N N . GLU A 1 266 ? 83.973 59.909 -154.377 1.00 73.75 266 GLU A N 1
ATOM 2072 C CA . GLU A 1 266 ? 83.842 61.370 -154.525 1.00 73.75 266 GLU A CA 1
ATOM 2073 C C . GLU A 1 266 ? 84.666 61.905 -155.713 1.00 73.75 266 GLU A C 1
ATOM 2075 O O . GLU A 1 266 ? 84.184 62.739 -156.486 1.00 73.75 266 GLU A O 1
ATOM 2080 N N . GLN A 1 267 ? 85.862 61.355 -155.957 1.00 69.75 267 GLN A N 1
ATOM 2081 C CA . GLN A 1 267 ? 86.631 61.628 -157.181 1.00 69.75 267 GLN A CA 1
ATOM 2082 C C . GLN A 1 267 ? 85.940 61.116 -158.458 1.00 69.75 267 GLN A C 1
ATOM 2084 O O . GLN A 1 267 ? 86.061 61.727 -159.519 1.00 69.75 267 GLN A O 1
ATOM 2089 N N . ARG A 1 268 ? 85.196 60.004 -158.388 1.00 70.50 268 ARG A N 1
ATOM 2090 C CA . ARG A 1 268 ? 84.414 59.497 -159.529 1.00 70.50 268 ARG A CA 1
ATOM 2091 C C . ARG A 1 268 ? 83.121 60.281 -159.745 1.00 70.50 268 ARG A C 1
ATOM 2093 O O . ARG A 1 268 ? 82.772 60.495 -160.897 1.00 70.50 268 ARG A O 1
ATOM 2100 N N . VAL A 1 269 ? 82.457 60.752 -158.689 1.00 73.62 269 VAL A N 1
ATOM 2101 C CA . VAL A 1 269 ? 81.271 61.621 -158.771 1.00 73.62 269 VAL A CA 1
ATOM 2102 C C . VAL A 1 269 ? 81.647 62.964 -159.387 1.00 73.62 269 VAL A C 1
ATOM 2104 O O . VAL A 1 269 ? 81.060 63.339 -160.390 1.00 73.62 269 VAL A O 1
ATOM 2107 N N . THR A 1 270 ? 82.692 63.633 -158.895 1.00 72.94 270 THR A N 1
ATOM 2108 C CA . THR A 1 270 ? 83.167 64.902 -159.487 1.00 72.94 270 THR A CA 1
ATOM 2109 C C . THR A 1 270 ? 83.626 64.751 -160.942 1.00 72.94 270 THR A C 1
ATOM 2111 O O . THR A 1 270 ? 83.415 65.652 -161.753 1.00 72.94 270 THR A O 1
ATOM 2114 N N . LYS A 1 271 ? 84.190 63.593 -161.318 1.00 67.25 271 LYS A N 1
ATOM 2115 C CA . LYS A 1 271 ? 84.504 63.273 -162.719 1.00 67.25 271 LYS A CA 1
ATOM 2116 C C . LYS A 1 271 ? 83.248 63.013 -163.564 1.00 67.25 271 LYS A C 1
ATOM 2118 O O . LYS A 1 271 ? 83.198 63.462 -164.704 1.00 67.25 271 LYS A O 1
ATOM 2123 N N . LEU A 1 272 ? 82.236 62.337 -163.021 1.00 66.00 272 LEU A N 1
ATOM 2124 C CA . LEU A 1 272 ? 80.969 62.082 -163.714 1.00 66.00 272 LEU A CA 1
ATOM 2125 C C . LEU A 1 272 ? 80.114 63.349 -163.852 1.00 66.00 272 LEU A C 1
ATOM 2127 O O . LEU A 1 272 ? 79.564 63.559 -164.922 1.00 66.00 272 LEU A O 1
ATOM 2131 N N . GLU A 1 273 ? 80.084 64.244 -162.862 1.00 63.69 273 GLU A N 1
ATOM 2132 C CA . GLU A 1 273 ? 79.433 65.563 -162.973 1.00 63.69 273 GLU A CA 1
ATOM 2133 C C . GLU A 1 273 ? 80.102 66.464 -164.026 1.00 63.69 273 GLU A C 1
ATOM 2135 O O . GLU A 1 273 ? 79.445 67.315 -164.629 1.00 63.69 273 GLU A O 1
ATOM 2140 N N . ALA A 1 274 ? 81.410 66.302 -164.260 1.00 57.97 274 ALA A N 1
ATOM 2141 C CA . ALA A 1 274 ? 82.106 66.962 -165.363 1.00 57.97 274 ALA A CA 1
ATOM 2142 C C . ALA A 1 274 ? 81.727 66.338 -166.720 1.00 57.97 274 ALA A C 1
ATOM 2144 O O . ALA A 1 274 ? 81.396 67.066 -167.654 1.00 57.97 274 ALA A O 1
ATOM 2145 N N . GLN A 1 275 ? 81.689 65.004 -166.806 1.00 59.03 275 GLN A N 1
ATOM 2146 C CA . GLN A 1 275 ? 81.290 64.288 -168.024 1.00 59.03 275 GLN A CA 1
ATOM 2147 C C . GLN A 1 275 ? 79.801 64.475 -168.368 1.00 59.03 275 GLN A C 1
ATOM 2149 O O . GLN A 1 275 ? 79.455 64.537 -169.541 1.00 59.03 275 GLN A O 1
ATOM 2154 N N . GLU A 1 276 ? 78.917 64.639 -167.382 1.00 54.47 276 GLU A N 1
ATOM 2155 C CA . GLU A 1 276 ? 77.504 64.984 -167.588 1.00 54.47 276 GLU A CA 1
ATOM 2156 C C . GLU A 1 276 ? 77.358 66.397 -168.175 1.00 54.47 276 GLU A C 1
ATOM 2158 O O . GLU A 1 276 ? 76.570 66.606 -169.096 1.00 54.47 276 GLU A O 1
ATOM 2163 N N . LYS A 1 277 ? 78.178 67.358 -167.727 1.00 56.31 277 LYS A N 1
ATOM 2164 C CA . LYS A 1 277 ? 78.212 68.722 -168.287 1.00 56.31 277 LYS A CA 1
ATOM 2165 C C . LYS A 1 277 ? 78.796 68.772 -169.708 1.00 56.31 277 LYS A C 1
ATOM 2167 O O . LYS A 1 277 ? 78.328 69.578 -170.513 1.00 56.31 277 LYS A O 1
ATOM 2172 N N . GLU A 1 278 ? 79.745 67.898 -170.050 1.00 50.91 278 GLU A N 1
ATOM 2173 C CA . GLU A 1 278 ? 80.209 67.720 -171.439 1.00 50.91 278 GLU A CA 1
ATOM 2174 C C . GLU A 1 278 ? 79.147 67.032 -172.322 1.00 50.91 278 GLU A C 1
ATOM 2176 O O . GLU A 1 278 ? 78.859 67.495 -173.428 1.00 50.91 278 GLU A O 1
ATOM 2181 N N . LEU A 1 279 ? 78.494 65.971 -171.834 1.00 54.34 279 LEU A N 1
ATOM 2182 C CA . LEU A 1 279 ? 77.484 65.225 -172.599 1.00 54.34 279 LEU A CA 1
ATOM 2183 C C . LEU A 1 279 ? 76.167 65.999 -172.786 1.00 54.34 279 LEU A C 1
ATOM 2185 O O . LEU A 1 279 ? 75.511 65.835 -173.812 1.00 54.34 279 LEU A O 1
ATOM 2189 N N . ALA A 1 280 ? 75.812 66.901 -171.866 1.00 48.34 280 ALA A N 1
ATOM 2190 C CA . ALA A 1 280 ? 74.638 67.770 -171.988 1.00 48.34 280 ALA A CA 1
ATOM 2191 C C . ALA A 1 280 ? 74.755 68.848 -173.088 1.00 48.34 280 ALA A C 1
ATOM 2193 O O . ALA A 1 280 ? 73.764 69.515 -173.388 1.00 48.34 280 ALA A O 1
ATOM 2194 N N . THR A 1 281 ? 75.936 69.045 -173.692 1.00 41.75 281 THR A N 1
ATOM 2195 C CA . THR A 1 281 ? 76.160 70.081 -174.722 1.00 41.75 281 THR A CA 1
ATOM 2196 C C . THR A 1 281 ? 76.638 69.555 -176.078 1.00 41.75 281 THR A C 1
ATOM 2198 O O . THR A 1 281 ? 76.637 70.319 -177.042 1.00 41.75 281 THR A O 1
ATOM 2201 N N . SER A 1 282 ? 76.987 68.267 -176.208 1.00 40.00 282 SER A N 1
ATOM 2202 C CA . SER A 1 282 ? 77.589 67.727 -177.439 1.00 40.00 282 SER A CA 1
ATOM 2203 C C . SER A 1 282 ? 77.113 66.315 -177.823 1.00 40.00 282 SER A C 1
ATOM 2205 O O . SER A 1 282 ? 77.914 65.382 -177.892 1.00 40.00 282 SER A O 1
ATOM 2207 N N . ALA A 1 283 ? 75.826 66.163 -178.160 1.00 33.41 283 ALA A N 1
ATOM 2208 C CA . ALA A 1 283 ? 75.337 65.003 -178.923 1.00 33.41 283 ALA A CA 1
ATOM 2209 C C . ALA A 1 283 ? 74.035 65.278 -179.709 1.00 33.41 283 ALA A C 1
ATOM 2211 O O . ALA A 1 283 ? 73.028 64.593 -179.533 1.00 33.41 283 ALA A O 1
ATOM 2212 N N . TYR A 1 284 ? 74.057 66.242 -180.637 1.00 32.84 284 TYR A N 1
ATOM 2213 C CA . TYR A 1 284 ? 73.151 66.185 -181.792 1.00 32.84 284 TYR A CA 1
ATOM 2214 C C . TYR A 1 284 ? 73.874 65.445 -182.930 1.00 32.84 284 TYR A C 1
ATOM 2216 O O . TYR A 1 284 ? 74.722 66.021 -183.605 1.00 32.84 284 TYR A O 1
ATOM 2224 N N . GLY A 1 285 ? 73.528 64.169 -183.137 1.00 30.98 285 GLY A N 1
ATOM 2225 C CA . GLY A 1 285 ? 73.964 63.353 -184.281 1.00 30.98 285 GLY A CA 1
ATOM 2226 C C . GLY A 1 285 ? 75.154 62.412 -184.031 1.00 30.98 285 GLY A C 1
ATOM 2227 O O . GLY A 1 285 ? 76.200 62.834 -183.551 1.00 30.98 285 GLY A O 1
ATOM 2228 N N . GLY A 1 286 ? 75.006 61.135 -184.421 1.00 32.31 286 GLY A N 1
ATOM 2229 C CA . GLY A 1 286 ? 76.117 60.165 -184.442 1.00 32.31 286 GLY A CA 1
ATOM 2230 C C . GLY A 1 286 ? 75.750 58.693 -184.195 1.00 32.31 286 GLY A C 1
ATOM 2231 O O . GLY A 1 286 ? 76.347 58.062 -183.333 1.00 32.31 286 GLY A O 1
ATOM 2232 N N . VAL A 1 287 ? 74.776 58.130 -184.922 1.00 37.09 287 VAL A N 1
ATOM 2233 C CA . VAL A 1 287 ? 74.402 56.699 -184.825 1.00 37.09 287 VAL A CA 1
ATOM 2234 C C . VAL A 1 287 ? 75.408 55.795 -185.552 1.00 37.09 287 VAL A C 1
ATOM 2236 O O . VAL A 1 287 ? 75.647 56.016 -186.736 1.00 37.09 287 VAL A O 1
ATOM 2239 N N . VAL A 1 288 ? 75.874 54.717 -184.902 1.00 33.03 288 VAL A N 1
ATOM 2240 C CA . VAL A 1 288 ? 76.384 53.466 -185.523 1.00 33.03 288 VAL A CA 1
ATOM 2241 C C . VAL A 1 288 ? 75.971 52.273 -184.616 1.00 33.03 288 VAL A C 1
ATOM 2243 O O . VAL A 1 288 ? 75.964 52.457 -183.399 1.00 33.03 288 VAL A O 1
ATOM 2246 N N . PRO A 1 289 ? 75.545 51.099 -185.145 1.00 48.59 289 PRO A N 1
ATOM 2247 C CA . PRO A 1 289 ? 74.726 50.134 -184.388 1.00 48.59 289 PRO A CA 1
ATOM 2248 C C . PRO A 1 289 ? 75.481 48.967 -183.714 1.00 48.59 289 PRO A C 1
ATOM 2250 O O . PRO A 1 289 ? 76.631 48.674 -184.033 1.00 48.59 289 PRO A O 1
ATOM 2253 N N . MET A 1 290 ? 74.777 48.276 -182.803 1.00 38.53 290 MET A N 1
ATOM 2254 C CA . MET A 1 290 ? 75.226 47.069 -182.085 1.00 38.53 290 MET A CA 1
ATOM 2255 C C . MET A 1 290 ? 75.258 45.796 -182.950 1.00 38.53 290 MET A C 1
ATOM 2257 O O . MET A 1 290 ? 74.518 45.679 -183.925 1.00 38.53 290 MET A O 1
ATOM 2261 N N . GLY A 1 291 ? 76.041 44.802 -182.507 1.00 41.31 291 GLY A N 1
ATOM 2262 C CA . GLY A 1 291 ? 75.913 43.398 -182.912 1.00 41.31 291 GLY A CA 1
ATOM 2263 C C . GLY A 1 291 ? 75.146 42.576 -181.867 1.00 41.31 291 GLY A C 1
ATOM 2264 O O . GLY A 1 291 ? 75.405 42.681 -180.672 1.00 41.31 291 GLY A O 1
ATOM 2265 N N . GLU A 1 292 ? 74.212 41.735 -182.308 1.00 51.25 292 GLU A N 1
ATOM 2266 C CA . GLU A 1 292 ? 73.201 41.080 -181.453 1.00 51.25 292 GLU A CA 1
ATOM 2267 C C . GLU A 1 292 ? 73.718 39.888 -180.608 1.00 51.25 292 GLU A C 1
ATOM 2269 O O . GLU A 1 292 ? 72.934 39.222 -179.936 1.00 51.25 292 GLU A O 1
ATOM 2274 N N . GLY A 1 293 ? 75.028 39.609 -180.613 1.00 51.97 293 GLY A N 1
ATOM 2275 C CA . GLY A 1 293 ? 75.625 38.467 -179.902 1.00 51.97 293 GLY A CA 1
ATOM 2276 C C . GLY A 1 293 ? 75.840 38.675 -178.395 1.00 51.97 293 GLY A C 1
ATOM 2277 O O . GLY A 1 293 ? 75.591 37.765 -177.609 1.00 51.97 293 GLY A O 1
ATOM 2278 N N . GLU A 1 294 ? 76.265 39.870 -177.970 1.00 56.44 294 GLU A N 1
ATOM 2279 C CA . GLU A 1 294 ? 76.691 40.120 -176.576 1.00 56.44 294 GLU A CA 1
ATOM 2280 C C . GLU A 1 294 ? 75.519 40.328 -175.595 1.00 56.44 294 GLU A C 1
ATOM 2282 O O . GLU A 1 294 ? 75.669 40.143 -174.386 1.00 56.44 294 GLU A O 1
ATOM 2287 N N . LEU A 1 295 ? 74.323 40.660 -176.098 1.00 58.94 295 LEU A N 1
ATOM 2288 C CA . LEU A 1 295 ? 73.125 40.863 -175.268 1.00 58.94 295 LEU A CA 1
ATOM 2289 C C . LEU A 1 295 ? 72.582 39.562 -174.652 1.00 58.94 295 LEU A C 1
ATOM 2291 O O . LEU A 1 295 ? 71.955 39.606 -173.593 1.00 58.94 295 LEU A O 1
ATOM 2295 N N . ALA A 1 296 ? 72.836 38.407 -175.276 1.00 59.12 296 ALA A N 1
ATOM 2296 C CA . ALA A 1 296 ? 72.416 37.112 -174.744 1.00 59.12 296 ALA A CA 1
ATOM 2297 C C . ALA A 1 296 ? 73.279 36.671 -173.545 1.00 59.12 296 ALA A C 1
ATOM 2299 O O . ALA A 1 296 ? 72.736 36.252 -172.522 1.00 59.12 296 ALA A O 1
ATOM 2300 N N . GLU A 1 297 ? 74.606 36.830 -173.632 1.00 60.12 297 GLU A N 1
ATOM 2301 C CA . GLU A 1 297 ? 75.537 36.468 -172.550 1.00 60.12 297 GLU A CA 1
ATOM 2302 C C . GLU A 1 297 ? 75.348 37.343 -171.300 1.00 60.12 297 GLU A C 1
ATOM 2304 O O . GLU A 1 297 ? 75.340 36.830 -170.174 1.00 60.12 297 GLU A O 1
ATOM 2309 N N . GLN A 1 298 ? 75.105 38.648 -171.475 1.00 62.94 298 GLN A N 1
ATOM 2310 C CA . GLN A 1 298 ? 74.848 39.552 -170.348 1.00 62.94 298 GLN A CA 1
ATOM 2311 C C . GLN A 1 298 ? 73.545 39.219 -169.598 1.00 62.94 298 GLN A C 1
ATOM 2313 O O . GLN A 1 298 ? 73.493 39.363 -168.374 1.00 62.94 298 GLN A O 1
ATOM 2318 N N . LEU A 1 299 ? 72.515 38.711 -170.287 1.00 65.81 299 LEU A N 1
ATOM 2319 C CA . LEU A 1 299 ? 71.262 38.291 -169.649 1.00 65.81 299 LEU A CA 1
ATOM 2320 C C . LEU A 1 299 ? 71.392 36.972 -168.872 1.00 65.81 299 LEU A C 1
ATOM 2322 O O . LEU A 1 299 ? 70.795 36.848 -167.802 1.00 65.81 299 LEU A O 1
ATOM 2326 N N . THR A 1 300 ? 72.206 36.016 -169.334 1.00 64.12 300 THR A N 1
ATOM 2327 C CA . THR A 1 300 ? 72.473 34.783 -168.568 1.00 64.12 300 THR A CA 1
ATOM 2328 C C . THR A 1 300 ? 73.255 35.050 -167.278 1.00 64.12 300 THR A C 1
ATOM 2330 O O . THR A 1 300 ? 72.877 34.555 -166.217 1.00 64.12 300 THR A O 1
ATOM 2333 N N . VAL A 1 301 ? 74.272 35.920 -167.320 1.00 68.25 301 VAL A N 1
ATOM 2334 C CA . VAL A 1 301 ? 75.075 36.280 -166.134 1.00 68.25 301 VAL A CA 1
ATOM 2335 C C . VAL A 1 301 ? 74.246 37.050 -165.087 1.00 68.25 301 VAL A C 1
ATOM 2337 O O . VAL A 1 301 ? 74.440 36.881 -163.877 1.00 68.25 301 VAL A O 1
ATOM 2340 N N . ALA A 1 302 ? 73.268 37.849 -165.525 1.00 66.44 302 ALA A N 1
ATOM 2341 C CA . ALA A 1 302 ? 72.315 38.514 -164.635 1.00 66.44 302 ALA A CA 1
ATOM 2342 C C . ALA A 1 302 ? 71.300 37.543 -163.987 1.00 66.44 302 ALA A C 1
ATOM 2344 O O . ALA A 1 302 ? 70.854 37.779 -162.865 1.00 66.44 302 ALA A O 1
ATOM 2345 N N . ALA A 1 303 ? 70.948 36.438 -164.652 1.00 64.62 303 ALA A N 1
ATOM 2346 C CA . ALA A 1 303 ? 70.031 35.437 -164.100 1.00 64.62 303 ALA A CA 1
ATOM 2347 C C . ALA A 1 303 ? 70.693 34.571 -163.008 1.00 64.62 303 ALA A C 1
ATOM 2349 O O . ALA A 1 303 ? 70.118 34.383 -161.931 1.00 64.62 303 ALA A O 1
ATOM 2350 N N . ASP A 1 304 ? 71.924 34.104 -163.240 1.00 65.75 304 ASP A N 1
ATOM 2351 C CA . ASP A 1 304 ? 72.651 33.252 -162.284 1.00 65.75 304 ASP A CA 1
ATOM 2352 C C . ASP A 1 304 ? 73.007 33.987 -160.980 1.00 65.75 304 ASP A C 1
ATOM 2354 O O . ASP A 1 304 ? 72.972 33.407 -159.888 1.00 65.75 304 ASP A O 1
ATOM 2358 N N . THR A 1 305 ? 73.278 35.293 -161.058 1.00 71.38 305 THR A N 1
ATOM 2359 C CA . THR A 1 305 ? 73.548 36.128 -159.875 1.00 71.38 305 THR A CA 1
ATOM 2360 C C . THR A 1 305 ? 72.307 36.337 -158.996 1.00 71.38 305 THR A C 1
ATOM 2362 O O . THR A 1 305 ? 72.424 36.345 -157.768 1.00 71.38 305 THR A O 1
ATOM 2365 N N . ILE A 1 306 ? 71.104 36.401 -159.580 1.00 70.44 306 ILE A N 1
ATOM 2366 C CA . ILE A 1 306 ? 69.838 36.467 -158.827 1.00 70.44 306 ILE A CA 1
ATOM 2367 C C . ILE A 1 306 ? 69.518 35.116 -158.159 1.00 70.44 306 ILE A C 1
ATOM 2369 O O . ILE A 1 306 ? 69.103 35.084 -156.996 1.00 70.44 306 ILE A O 1
ATOM 2373 N N . ALA A 1 307 ? 69.773 33.993 -158.840 1.00 67.38 307 ALA A N 1
ATOM 2374 C CA . ALA A 1 307 ? 69.585 32.654 -158.272 1.00 67.38 307 ALA A CA 1
ATOM 2375 C C . ALA A 1 307 ? 70.529 32.365 -157.083 1.00 67.38 307 ALA A C 1
ATOM 2377 O O . ALA A 1 307 ? 70.135 31.693 -156.125 1.00 67.38 307 ALA A O 1
ATOM 2378 N N . GLY A 1 308 ? 71.755 32.901 -157.109 1.00 67.25 308 GLY A N 1
ATOM 2379 C CA . GLY A 1 308 ? 72.709 32.801 -155.998 1.00 67.25 308 GLY A CA 1
ATOM 2380 C C . GLY A 1 308 ? 72.240 33.510 -154.721 1.00 67.25 308 GLY A C 1
ATOM 2381 O O . GLY A 1 308 ? 72.324 32.941 -153.631 1.00 67.25 308 GLY A O 1
ATOM 2382 N N . LEU A 1 309 ? 71.686 34.721 -154.849 1.00 72.94 309 LEU A N 1
ATOM 2383 C CA . LEU A 1 309 ? 71.207 35.513 -153.707 1.00 72.94 309 LEU A CA 1
ATOM 2384 C C . LEU A 1 309 ? 69.956 34.914 -153.042 1.00 72.94 309 LEU A C 1
ATOM 2386 O O . LEU A 1 309 ? 69.808 35.005 -151.823 1.00 72.94 309 LEU A O 1
ATOM 2390 N N . HIS A 1 310 ? 69.084 34.252 -153.808 1.00 67.44 310 HIS A N 1
ATOM 2391 C CA . HIS A 1 310 ? 67.876 33.626 -153.258 1.00 67.44 310 HIS A CA 1
ATOM 2392 C C . HIS A 1 310 ? 68.195 32.423 -152.347 1.00 67.44 310 HIS A C 1
ATOM 2394 O O . HIS A 1 310 ? 67.542 32.226 -151.322 1.00 67.44 310 HIS A O 1
ATOM 2400 N N . ARG A 1 311 ? 69.241 31.650 -152.677 1.00 68.81 311 ARG A N 1
ATOM 2401 C CA . ARG A 1 311 ? 69.674 30.473 -151.900 1.00 68.81 311 ARG A CA 1
ATOM 2402 C C . ARG A 1 311 ? 70.268 30.857 -150.540 1.00 68.81 311 ARG A C 1
ATOM 2404 O O . ARG A 1 311 ? 69.925 30.251 -149.530 1.00 68.81 311 ARG A O 1
ATOM 2411 N N . ALA A 1 312 ? 71.086 31.912 -150.504 1.00 66.19 312 ALA A N 1
ATOM 2412 C CA . ALA A 1 312 ? 71.726 32.404 -149.280 1.00 66.19 312 ALA A CA 1
ATOM 2413 C C . ALA A 1 312 ? 70.731 32.963 -148.239 1.00 66.19 312 ALA A C 1
ATOM 2415 O O . ALA A 1 312 ? 71.030 32.985 -147.044 1.00 66.19 312 ALA A O 1
ATOM 2416 N N . LEU A 1 313 ? 69.541 33.400 -148.672 1.00 73.75 313 LEU A N 1
ATOM 2417 C CA . LEU A 1 313 ? 68.475 33.853 -147.773 1.00 73.75 313 LEU A CA 1
ATOM 2418 C C . LEU A 1 313 ? 67.667 32.697 -147.163 1.00 73.75 313 LEU A C 1
ATOM 2420 O O . LEU A 1 313 ? 67.211 32.829 -146.030 1.00 73.75 313 LEU A O 1
ATOM 2424 N N . GLN A 1 314 ? 67.515 31.560 -147.851 1.00 65.69 314 GLN A N 1
ATOM 2425 C CA . GLN A 1 314 ? 66.763 30.419 -147.307 1.00 65.69 314 GLN A CA 1
ATOM 2426 C C . GLN A 1 314 ? 67.509 29.698 -146.174 1.00 65.69 314 GLN A C 1
ATOM 2428 O O . GLN A 1 314 ? 66.888 29.358 -145.168 1.00 65.69 314 GLN A O 1
ATOM 2433 N N . GLU A 1 315 ? 68.834 29.541 -146.268 1.00 66.50 315 GLU A N 1
ATOM 2434 C CA . GLU A 1 315 ? 69.637 28.907 -145.204 1.00 66.50 315 GLU A CA 1
ATOM 2435 C C . GLU A 1 315 ? 69.629 29.714 -143.889 1.00 66.50 315 GLU A C 1
ATOM 2437 O O . GLU A 1 315 ? 69.701 29.142 -142.804 1.00 66.50 315 GLU A O 1
ATOM 2442 N N . ARG A 1 316 ? 69.457 31.042 -143.962 1.00 67.50 316 ARG A N 1
ATOM 2443 C CA . ARG A 1 316 ? 69.406 31.937 -142.791 1.00 67.50 316 ARG A CA 1
ATOM 2444 C C . ARG A 1 316 ? 68.063 31.960 -142.054 1.00 67.50 316 ARG A C 1
ATOM 2446 O O . ARG A 1 316 ? 68.023 32.404 -140.910 1.00 67.50 316 ARG A O 1
ATOM 2453 N N . VAL A 1 317 ? 66.969 31.508 -142.670 1.00 65.75 317 VAL A N 1
ATOM 2454 C CA . VAL A 1 317 ? 65.621 31.583 -142.066 1.00 65.75 317 VAL A CA 1
ATOM 2455 C C . VAL A 1 317 ? 65.335 30.404 -141.129 1.00 65.75 317 VAL A C 1
ATOM 2457 O O . VAL A 1 317 ? 64.708 30.588 -140.084 1.00 65.75 317 VAL A O 1
ATOM 2460 N N . GLU A 1 318 ? 65.833 29.207 -141.439 1.00 60.09 318 GLU A N 1
ATOM 2461 C CA . GLU A 1 318 ? 65.638 28.033 -140.574 1.00 60.09 318 GLU A CA 1
ATOM 2462 C C . GLU A 1 318 ? 66.567 28.049 -139.338 1.00 60.09 318 GLU A C 1
ATOM 2464 O O . GLU A 1 318 ? 66.182 27.572 -138.269 1.00 60.09 318 GLU A O 1
ATOM 2469 N N . GLU A 1 319 ? 67.729 28.712 -139.422 1.00 56.59 319 GLU A N 1
ATOM 2470 C CA . GLU A 1 319 ? 68.633 28.959 -138.281 1.00 56.59 319 GLU A CA 1
ATOM 2471 C C . GLU A 1 319 ? 67.977 29.861 -137.206 1.00 56.59 319 GLU A C 1
ATOM 2473 O O . GLU A 1 319 ? 68.171 29.661 -136.006 1.00 56.59 319 GLU A O 1
ATOM 2478 N N . VAL A 1 320 ? 67.111 30.801 -137.615 1.00 63.84 320 VAL A N 1
ATOM 2479 C CA . VAL A 1 320 ? 66.356 31.686 -136.702 1.00 63.84 320 VAL A CA 1
ATOM 2480 C C . VAL A 1 320 ? 65.143 30.980 -136.075 1.00 63.84 320 VAL A C 1
ATOM 2482 O O . VAL A 1 320 ? 64.849 31.201 -134.898 1.00 63.84 320 VAL A O 1
ATOM 2485 N N . LYS A 1 321 ? 64.466 30.075 -136.797 1.00 61.69 321 LYS A N 1
ATOM 2486 C CA . LYS A 1 321 ? 63.371 29.255 -136.232 1.00 61.69 321 LYS A CA 1
ATOM 2487 C C . LYS A 1 321 ? 63.842 28.316 -135.120 1.00 61.69 321 LYS A C 1
ATOM 2489 O O . LYS A 1 321 ? 63.127 28.147 -134.132 1.00 61.69 321 LYS A O 1
ATOM 2494 N N . ALA A 1 322 ? 65.038 27.739 -13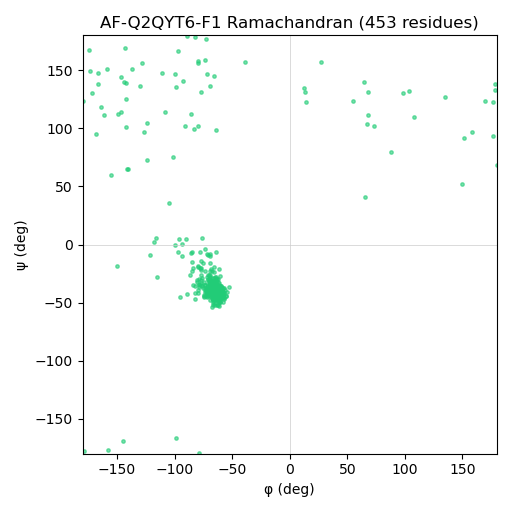5.252 1.00 54.31 322 ALA A N 1
ATOM 2495 C CA . ALA A 1 322 ? 65.612 26.851 -134.240 1.00 54.31 322 ALA A CA 1
ATOM 2496 C C . ALA A 1 322 ? 65.854 27.554 -132.887 1.00 54.31 322 ALA A C 1
ATOM 2498 O O . ALA A 1 322 ? 65.741 26.923 -131.837 1.00 54.31 322 ALA A O 1
ATOM 2499 N N . LEU A 1 323 ? 66.127 28.865 -132.899 1.00 58.97 323 LEU A N 1
ATOM 2500 C CA . LEU A 1 323 ? 66.314 29.672 -131.687 1.00 58.97 323 LEU A CA 1
ATOM 2501 C C . LEU A 1 323 ? 64.998 30.181 -131.075 1.00 58.97 323 LEU A C 1
ATOM 2503 O O . LEU A 1 323 ? 64.969 30.497 -129.886 1.00 58.97 323 LEU A O 1
ATOM 2507 N N . TRP A 1 324 ? 63.905 30.233 -131.843 1.00 58.97 324 TRP A N 1
ATOM 2508 C CA . TRP A 1 324 ? 62.602 30.684 -131.339 1.00 58.97 324 TRP A CA 1
ATOM 2509 C C . TRP A 1 324 ? 61.878 29.581 -130.544 1.00 58.97 324 TRP A C 1
ATOM 2511 O O . TRP A 1 324 ? 61.393 29.824 -129.442 1.00 58.97 324 TRP A O 1
ATOM 2521 N N . LEU A 1 325 ? 61.916 28.333 -131.030 1.00 56.72 325 LEU A N 1
ATOM 2522 C CA . LEU A 1 325 ? 61.269 27.179 -130.378 1.00 56.72 325 LEU A CA 1
ATOM 2523 C C . LEU A 1 325 ? 61.919 26.732 -129.053 1.00 56.72 325 LEU A C 1
ATOM 2525 O O . LEU A 1 325 ? 61.296 26.006 -128.281 1.00 56.72 325 LEU A O 1
ATOM 2529 N N . ALA A 1 326 ? 63.151 27.159 -128.764 1.00 49.62 326 ALA A N 1
ATOM 2530 C CA . ALA A 1 326 ? 63.852 26.814 -127.525 1.00 49.62 326 ALA A CA 1
ATOM 2531 C C . ALA A 1 326 ? 63.533 27.752 -126.340 1.00 49.62 326 ALA A C 1
ATOM 2533 O O . ALA A 1 326 ? 63.970 27.476 -125.224 1.00 49.62 326 ALA A O 1
ATOM 2534 N N . ASN A 1 327 ? 62.799 28.853 -126.563 1.00 52.78 327 ASN A N 1
ATOM 2535 C CA . ASN A 1 327 ? 62.690 29.958 -125.599 1.00 52.78 327 ASN A CA 1
ATOM 2536 C C . ASN A 1 327 ? 61.261 30.216 -125.062 1.00 52.78 327 ASN A C 1
ATOM 2538 O O . ASN A 1 327 ? 61.066 31.134 -124.271 1.00 52.78 327 ASN A O 1
ATOM 2542 N N . GLU A 1 328 ? 60.262 29.413 -125.456 1.00 52.97 328 GLU A N 1
ATOM 2543 C CA . GLU A 1 328 ? 58.848 29.608 -125.065 1.00 52.97 328 GLU A CA 1
ATOM 2544 C C . GLU A 1 328 ? 58.354 28.720 -123.899 1.00 52.97 328 GLU A C 1
ATOM 2546 O O . GLU A 1 328 ? 57.216 28.864 -123.454 1.00 52.97 328 GLU A O 1
ATOM 2551 N N . VAL A 1 329 ? 59.188 27.839 -123.327 1.00 51.44 329 VAL A N 1
ATOM 2552 C CA . VAL A 1 329 ? 58.808 27.013 -122.156 1.00 51.44 329 VAL A CA 1
ATOM 2553 C C . VAL A 1 329 ? 59.387 27.592 -120.861 1.00 51.44 329 VAL A C 1
ATOM 2555 O O . VAL A 1 329 ? 60.351 27.088 -120.286 1.00 51.44 329 VAL A O 1
ATOM 2558 N N . GLY A 1 330 ? 58.775 28.678 -120.384 1.00 53.25 330 GLY A N 1
ATOM 2559 C CA . GLY A 1 330 ? 59.108 29.280 -119.092 1.00 53.25 330 GLY A CA 1
ATOM 2560 C C . GLY A 1 330 ? 58.632 28.432 -117.893 1.00 53.25 330 GLY A C 1
ATOM 2561 O O . GLY A 1 330 ? 57.553 27.834 -117.947 1.00 53.25 330 GLY A O 1
ATOM 2562 N N . PRO A 1 331 ? 59.360 28.421 -116.754 1.00 51.81 331 PRO A N 1
ATOM 2563 C CA . PRO A 1 331 ? 59.074 27.544 -115.606 1.00 51.81 331 PRO A CA 1
ATOM 2564 C C . PRO A 1 331 ? 57.724 27.789 -114.898 1.00 51.81 331 PRO A C 1
ATOM 2566 O O . PRO A 1 331 ? 57.343 27.013 -114.022 1.00 51.81 331 PRO A O 1
ATOM 2569 N N . GLY A 1 332 ? 56.975 28.834 -115.270 1.00 54.97 332 GLY A N 1
ATOM 2570 C CA . GLY A 1 332 ? 55.637 29.111 -114.737 1.00 54.97 332 GLY A CA 1
ATOM 2571 C C . GLY A 1 332 ? 54.561 28.105 -115.169 1.00 54.97 332 GLY A C 1
ATOM 2572 O O . GLY A 1 332 ? 53.687 27.777 -114.369 1.00 54.97 332 GLY A O 1
ATOM 2573 N N . MET A 1 333 ? 54.635 27.557 -116.389 1.00 54.31 333 MET A N 1
ATOM 2574 C CA . MET A 1 333 ? 53.562 26.705 -116.936 1.00 54.31 333 MET A CA 1
ATOM 2575 C C . MET A 1 333 ? 53.545 25.269 -116.384 1.00 54.31 333 MET A C 1
ATOM 2577 O O . MET A 1 333 ? 52.504 24.617 -116.405 1.00 54.31 333 MET A O 1
ATOM 2581 N N . LEU A 1 334 ? 54.655 24.784 -115.818 1.00 59.31 334 LEU A N 1
ATOM 2582 C CA . LEU A 1 334 ? 54.712 23.456 -115.186 1.00 59.31 334 LEU A CA 1
ATOM 2583 C C . LEU A 1 334 ? 54.066 23.422 -113.789 1.00 59.31 334 LEU A C 1
ATOM 2585 O O . LEU A 1 334 ? 53.657 22.357 -113.327 1.00 59.31 334 LEU A O 1
ATOM 2589 N N . ARG A 1 335 ? 53.935 24.576 -113.116 1.00 58.31 335 ARG A N 1
ATOM 2590 C CA . ARG A 1 335 ? 53.308 24.663 -111.785 1.00 58.31 335 ARG A CA 1
ATOM 2591 C C . ARG A 1 335 ? 51.783 24.571 -111.834 1.00 58.31 335 ARG A C 1
ATOM 2593 O O . ARG A 1 335 ? 51.194 23.962 -110.945 1.00 58.31 335 ARG A O 1
ATOM 2600 N N . ASP A 1 336 ? 51.153 25.129 -112.865 1.00 56.34 336 ASP A N 1
ATOM 2601 C CA . ASP A 1 336 ? 49.688 25.188 -112.954 1.00 56.34 336 ASP A CA 1
ATOM 2602 C C . ASP A 1 336 ? 49.065 23.840 -113.375 1.00 56.34 336 ASP A C 1
ATOM 2604 O O . ASP A 1 336 ? 47.996 23.457 -112.899 1.00 56.34 336 ASP A O 1
ATOM 2608 N N . ALA A 1 337 ? 49.788 23.039 -114.169 1.00 56.94 337 ALA A N 1
ATOM 2609 C CA . ALA A 1 337 ? 49.388 21.669 -114.502 1.00 56.94 337 ALA A CA 1
ATOM 2610 C C . ALA A 1 337 ? 49.365 20.735 -113.271 1.00 56.94 337 ALA A C 1
ATOM 2612 O O . ALA A 1 337 ? 48.455 19.916 -113.133 1.00 56.94 337 ALA A O 1
ATOM 2613 N N . PHE A 1 338 ? 50.317 20.889 -112.342 1.00 52.22 338 PHE A N 1
ATOM 2614 C CA . PHE A 1 338 ? 50.386 20.078 -111.117 1.00 52.22 338 PHE A CA 1
ATOM 2615 C C . PHE A 1 338 ? 49.235 20.383 -110.141 1.00 52.22 338 PHE A C 1
ATOM 2617 O O . PHE A 1 338 ? 48.632 19.466 -109.586 1.00 52.22 338 PHE A O 1
ATOM 2624 N N . VAL A 1 339 ? 48.865 21.660 -109.983 1.00 61.41 339 VAL A N 1
ATOM 2625 C CA . VAL A 1 339 ? 47.776 22.094 -109.079 1.00 61.41 339 VAL A CA 1
ATOM 2626 C C . VAL A 1 339 ? 46.387 21.652 -109.571 1.00 61.41 339 VAL A C 1
ATOM 2628 O O . VAL A 1 339 ? 45.456 21.518 -108.772 1.00 61.41 339 VAL A O 1
ATOM 2631 N N . ARG A 1 340 ? 46.223 21.382 -110.874 1.00 58.53 340 ARG A N 1
ATOM 2632 C CA . ARG A 1 340 ? 44.960 20.874 -111.443 1.00 58.53 340 ARG A CA 1
ATOM 2633 C C . ARG A 1 340 ? 44.816 19.348 -111.343 1.00 58.53 340 ARG A C 1
ATOM 2635 O O . ARG A 1 340 ? 43.686 18.867 -111.310 1.00 58.53 340 ARG A O 1
ATOM 2642 N N . LEU A 1 341 ? 45.916 18.601 -111.218 1.00 54.75 341 LEU A N 1
ATOM 2643 C CA . LEU A 1 341 ? 45.904 17.143 -111.018 1.00 54.75 341 LEU A CA 1
ATOM 2644 C C . LEU A 1 341 ? 45.590 16.743 -109.565 1.00 54.75 341 LEU A C 1
ATOM 2646 O O . LEU A 1 341 ? 44.818 15.811 -109.341 1.00 54.75 341 LEU A O 1
ATOM 2650 N N . ASP A 1 342 ? 46.073 17.502 -108.578 1.00 52.00 342 ASP A N 1
ATOM 2651 C CA . ASP A 1 342 ? 45.890 17.186 -107.147 1.00 52.00 342 ASP A CA 1
ATOM 2652 C C . ASP A 1 342 ? 44.438 17.382 -106.640 1.00 52.00 342 ASP A C 1
ATOM 2654 O O . ASP A 1 342 ? 44.077 16.961 -105.543 1.00 52.00 342 ASP A O 1
ATOM 2658 N N . ARG A 1 343 ? 43.556 17.983 -107.457 1.00 52.28 343 ARG A N 1
ATOM 2659 C CA . ARG A 1 343 ? 42.124 18.196 -107.149 1.00 52.28 343 ARG A CA 1
ATOM 2660 C C . ARG A 1 343 ? 41.174 17.107 -107.661 1.00 52.28 343 ARG A C 1
ATOM 2662 O O . ARG A 1 343 ? 39.973 17.222 -107.439 1.00 52.28 343 ARG A O 1
ATOM 2669 N N . THR A 1 344 ? 41.678 16.063 -108.325 1.00 49.34 344 THR A N 1
ATOM 2670 C CA . THR A 1 344 ? 40.848 14.938 -108.825 1.00 49.34 344 THR A CA 1
ATOM 2671 C C . THR A 1 344 ? 41.162 13.584 -108.178 1.00 49.34 344 THR A C 1
ATOM 2673 O O . THR A 1 344 ? 40.540 12.580 -108.508 1.00 49.34 344 THR A O 1
ATOM 2676 N N . GLY A 1 345 ? 42.048 13.560 -107.175 1.00 47.88 345 GLY A N 1
ATOM 2677 C CA . GLY A 1 345 ? 42.048 12.514 -106.147 1.00 47.88 345 GLY A CA 1
ATOM 2678 C C . GLY A 1 345 ? 42.363 11.094 -106.623 1.00 47.88 345 GLY A C 1
ATOM 2679 O O . GLY A 1 345 ? 41.728 10.152 -106.156 1.00 47.88 345 GLY A O 1
ATOM 2680 N N . HIS A 1 346 ? 43.325 10.907 -107.531 1.00 44.44 346 HIS A N 1
ATOM 2681 C CA . HIS A 1 346 ? 43.842 9.582 -107.905 1.00 44.44 346 HIS A CA 1
ATOM 2682 C C . HIS A 1 346 ? 45.363 9.520 -107.710 1.00 44.44 346 HIS A C 1
ATOM 2684 O O . HIS A 1 346 ? 46.133 10.038 -108.517 1.00 44.44 346 HIS A O 1
ATOM 2690 N N . ARG A 1 347 ? 45.817 8.849 -106.640 1.00 38.53 347 ARG A N 1
ATOM 2691 C CA . ARG A 1 347 ? 47.234 8.488 -106.477 1.00 38.53 347 ARG A CA 1
ATOM 2692 C C . ARG A 1 347 ? 47.549 7.254 -107.318 1.00 38.53 347 ARG A C 1
ATOM 2694 O O . ARG A 1 347 ? 47.298 6.137 -106.879 1.00 38.53 347 ARG A O 1
ATOM 2701 N N . VAL A 1 348 ? 48.178 7.457 -108.470 1.00 35.94 348 VAL A N 1
ATOM 2702 C CA . VAL A 1 348 ? 48.897 6.400 -109.191 1.00 35.94 348 VAL A CA 1
ATOM 2703 C C . VAL A 1 348 ? 50.312 6.895 -109.460 1.00 35.94 348 VAL A C 1
ATOM 2705 O O . VAL A 1 348 ? 50.563 7.650 -110.393 1.00 35.94 348 VAL A O 1
ATOM 2708 N N . GLY A 1 349 ? 51.240 6.493 -108.594 1.00 37.34 349 GLY A N 1
ATOM 2709 C CA . GLY A 1 349 ? 52.643 6.433 -108.987 1.00 37.34 349 GLY A CA 1
ATOM 2710 C C . GLY A 1 349 ? 52.910 5.171 -109.810 1.00 37.34 349 GLY A C 1
ATOM 2711 O O . GLY A 1 349 ? 52.024 4.330 -109.942 1.00 37.34 349 GLY A O 1
ATOM 2712 N N . ILE A 1 350 ? 54.180 5.027 -110.211 1.00 32.28 350 ILE A N 1
ATOM 2713 C CA . ILE A 1 350 ? 54.855 3.890 -110.876 1.00 32.28 350 ILE A CA 1
ATOM 2714 C C . ILE A 1 350 ? 55.070 4.144 -112.379 1.00 32.28 350 ILE A C 1
ATOM 2716 O O . ILE A 1 350 ? 54.130 4.488 -113.081 1.00 32.28 350 ILE A O 1
ATOM 2720 N N . SER A 1 351 ? 56.250 3.926 -112.970 1.00 41.19 351 SER A N 1
ATOM 2721 C CA . SER A 1 351 ? 57.667 3.923 -112.529 1.00 41.19 351 SER A CA 1
ATOM 2722 C C . SER A 1 351 ? 58.526 3.726 -113.796 1.00 41.19 351 SER A C 1
ATOM 2724 O O . SER A 1 351 ? 57.976 3.349 -114.823 1.00 41.19 351 SER A O 1
ATOM 2726 N N . LEU A 1 352 ? 59.849 3.938 -113.730 1.00 29.50 352 LEU A N 1
ATOM 2727 C CA . LEU A 1 352 ? 60.899 3.340 -114.590 1.00 29.50 352 LEU A CA 1
ATOM 2728 C C . LEU A 1 352 ? 62.243 3.905 -114.077 1.00 29.50 352 LEU A C 1
ATOM 2730 O O . LEU A 1 352 ? 62.386 5.120 -114.008 1.00 29.50 352 LEU A O 1
ATOM 2734 N N . SER A 1 353 ? 63.270 3.156 -113.664 1.00 32.88 353 SER A N 1
ATOM 2735 C CA . SER A 1 353 ? 63.546 1.699 -113.649 1.00 32.88 353 SER A CA 1
ATOM 2736 C C . SER A 1 353 ? 64.359 1.361 -112.356 1.00 32.88 353 SER A C 1
ATOM 2738 O O . SER A 1 353 ? 64.466 2.235 -111.503 1.00 32.88 353 SER A O 1
ATOM 2740 N N . ARG A 1 354 ? 64.974 0.192 -112.084 1.00 32.38 354 ARG A N 1
ATOM 2741 C CA . ARG A 1 354 ? 65.215 -1.061 -112.835 1.00 32.38 354 ARG A CA 1
ATOM 2742 C C . ARG A 1 354 ? 65.510 -2.240 -111.861 1.00 32.38 354 ARG A C 1
ATOM 2744 O O . ARG A 1 354 ? 66.069 -1.973 -110.811 1.00 32.38 354 ARG A O 1
ATOM 2751 N N . ASP A 1 355 ? 65.169 -3.478 -112.259 1.00 32.81 355 ASP A N 1
ATOM 2752 C CA . ASP A 1 355 ? 65.721 -4.835 -111.947 1.00 32.81 355 ASP A CA 1
ATOM 2753 C C . ASP A 1 355 ? 66.460 -5.180 -110.614 1.00 32.81 355 ASP A C 1
ATOM 2755 O O . ASP A 1 355 ? 67.216 -4.373 -110.085 1.00 32.81 355 ASP A O 1
ATOM 2759 N N . PRO A 1 356 ? 66.507 -6.475 -110.197 1.00 42.00 356 PRO A N 1
ATOM 2760 C CA . PRO A 1 356 ? 65.487 -7.529 -110.346 1.00 42.00 356 PRO A CA 1
ATOM 2761 C C . PRO A 1 356 ? 65.358 -8.484 -109.122 1.00 42.00 356 PRO A C 1
ATOM 2763 O O . PRO A 1 356 ? 66.359 -8.992 -108.618 1.00 42.00 356 PRO A O 1
ATOM 2766 N N . LYS A 1 357 ? 64.125 -8.860 -108.736 1.00 37.94 357 LYS A N 1
ATOM 2767 C CA . LYS A 1 357 ? 63.723 -10.228 -108.304 1.00 37.94 357 LYS A CA 1
ATOM 2768 C C . LYS A 1 357 ? 62.246 -10.266 -107.887 1.00 37.94 357 LYS A C 1
ATOM 2770 O O . LYS A 1 357 ? 61.775 -9.423 -107.136 1.00 37.94 357 LYS A O 1
ATOM 2775 N N . LEU A 1 358 ? 61.542 -11.277 -108.386 1.00 37.59 358 LEU A N 1
ATOM 2776 C CA . LEU A 1 358 ? 60.118 -11.581 -108.192 1.00 37.59 358 LEU A CA 1
ATOM 2777 C C . LEU A 1 358 ? 60.018 -13.061 -107.741 1.00 37.59 358 LEU A C 1
ATOM 2779 O O . LEU A 1 358 ? 60.973 -13.804 -107.991 1.00 37.59 358 LEU A O 1
ATOM 2783 N N . PRO A 1 359 ? 58.947 -13.497 -107.044 1.00 44.81 359 PRO A N 1
ATOM 2784 C CA . PRO A 1 359 ? 57.663 -13.713 -107.718 1.00 44.81 359 PRO A CA 1
ATOM 2785 C C . PRO A 1 359 ? 56.412 -13.209 -106.976 1.00 44.81 359 PRO A C 1
ATOM 2787 O O . PRO A 1 359 ? 56.324 -13.191 -105.752 1.00 44.81 359 PRO A O 1
ATOM 2790 N N . SER A 1 360 ? 55.408 -12.847 -107.774 1.00 49.91 360 SER A N 1
ATOM 2791 C CA . SER A 1 360 ? 54.046 -12.519 -107.348 1.00 49.91 360 SER A CA 1
ATOM 2792 C C . SER A 1 360 ? 53.224 -13.783 -107.080 1.00 49.91 360 SER A C 1
ATOM 2794 O O . SER A 1 360 ? 53.440 -14.804 -107.729 1.00 49.91 360 SER A O 1
ATOM 2796 N N . SER A 1 361 ? 52.163 -13.681 -106.273 1.00 46.72 361 SER A N 1
ATOM 2797 C CA . SER A 1 361 ? 50.971 -14.500 -106.526 1.00 46.72 361 SER A CA 1
ATOM 2798 C C . SER A 1 361 ? 49.681 -13.723 -106.246 1.00 46.72 361 SER A C 1
ATOM 2800 O O . SER A 1 361 ? 49.475 -13.168 -105.168 1.00 46.72 361 SER A O 1
ATOM 2802 N N . MET A 1 362 ? 48.813 -13.686 -107.257 1.00 51.28 362 MET A N 1
ATOM 2803 C CA . MET A 1 362 ? 47.490 -13.046 -107.245 1.00 51.28 362 MET A CA 1
ATOM 2804 C C . MET A 1 362 ? 46.544 -13.672 -106.196 1.00 51.28 362 MET A C 1
ATOM 2806 O O . MET A 1 362 ? 45.630 -13.017 -105.703 1.00 51.28 362 MET A O 1
ATOM 2810 N N . THR A 1 363 ? 46.847 -14.908 -105.791 1.00 55.03 363 THR A N 1
ATOM 2811 C CA . THR A 1 363 ? 46.212 -15.705 -104.730 1.00 55.03 363 THR A CA 1
ATOM 2812 C C . THR A 1 363 ? 46.119 -14.992 -103.380 1.00 55.03 363 THR A C 1
ATOM 2814 O O . THR A 1 363 ? 45.120 -15.141 -102.679 1.00 55.03 363 THR A O 1
ATOM 2817 N N . ALA A 1 364 ? 47.129 -14.196 -103.009 1.00 56.19 364 ALA A N 1
ATOM 2818 C CA . ALA A 1 364 ? 47.139 -13.488 -101.725 1.00 56.19 364 ALA A CA 1
ATOM 2819 C C . ALA A 1 364 ? 46.083 -12.368 -101.657 1.00 56.19 364 ALA A C 1
ATOM 2821 O O . ALA A 1 364 ? 45.560 -12.068 -100.586 1.00 56.19 364 ALA A O 1
ATOM 2822 N N . LEU A 1 365 ? 45.745 -11.767 -102.802 1.00 61.66 365 LEU A N 1
ATOM 2823 C CA . LEU A 1 365 ? 44.784 -10.666 -102.881 1.00 61.66 365 LEU A CA 1
ATOM 2824 C C . LEU A 1 365 ? 43.341 -11.199 -102.898 1.00 61.66 365 LEU A C 1
ATOM 2826 O O . LEU A 1 365 ? 42.472 -10.633 -102.240 1.00 61.66 365 LEU A O 1
ATOM 2830 N N . THR A 1 366 ? 43.101 -12.347 -103.541 1.00 62.91 366 THR A N 1
ATOM 2831 C CA . THR A 1 366 ? 41.816 -13.061 -103.450 1.00 62.91 366 THR A CA 1
ATOM 2832 C C . THR A 1 366 ? 41.536 -13.609 -102.048 1.00 62.91 366 THR A C 1
ATOM 2834 O O . THR A 1 366 ? 40.401 -13.520 -101.595 1.00 62.91 366 THR A O 1
ATOM 2837 N N . HIS A 1 367 ? 42.550 -14.108 -101.328 1.00 64.00 367 HIS A N 1
ATOM 2838 C CA . HIS A 1 367 ? 42.377 -14.591 -99.948 1.00 64.00 367 HIS A CA 1
ATOM 2839 C C . HIS A 1 367 ? 41.977 -13.454 -98.993 1.00 64.00 367 HIS A C 1
ATOM 2841 O O . HIS A 1 367 ? 41.043 -13.597 -98.210 1.00 64.00 367 HIS A O 1
ATOM 2847 N N . ARG A 1 368 ? 42.617 -12.283 -99.129 1.00 69.50 368 ARG A N 1
ATOM 2848 C CA . ARG A 1 368 ? 42.344 -11.099 -98.299 1.00 69.50 368 ARG A CA 1
ATOM 2849 C C . ARG A 1 368 ? 40.930 -10.535 -98.486 1.00 69.50 368 ARG A C 1
ATOM 2851 O O . ARG A 1 368 ? 40.372 -9.972 -97.553 1.00 69.50 368 ARG A O 1
ATOM 2858 N N . ILE A 1 369 ? 40.359 -10.660 -99.687 1.00 70.00 369 ILE A N 1
ATOM 2859 C CA . ILE A 1 369 ? 38.975 -10.242 -99.975 1.00 70.00 369 ILE A CA 1
ATOM 2860 C C . ILE A 1 369 ? 37.963 -11.281 -99.457 1.00 70.00 369 ILE A C 1
ATOM 2862 O O . ILE A 1 369 ? 36.873 -10.892 -99.050 1.00 70.00 369 ILE A O 1
ATOM 2866 N N . GLY A 1 370 ? 38.331 -12.567 -99.409 1.00 70.81 370 GLY A N 1
ATOM 2867 C CA . GLY A 1 370 ? 37.525 -13.618 -98.776 1.00 70.81 370 GLY A CA 1
ATOM 2868 C C . GLY A 1 370 ? 37.411 -13.456 -97.256 1.00 70.81 370 GLY A C 1
ATOM 2869 O O . GLY A 1 370 ? 36.301 -13.444 -96.734 1.00 70.81 370 GLY A O 1
ATOM 2870 N N . GLU A 1 371 ? 38.532 -13.236 -96.560 1.00 69.75 371 GLU A N 1
ATOM 2871 C CA . GLU A 1 371 ? 38.553 -13.043 -95.095 1.00 69.75 371 GLU A CA 1
ATOM 2872 C C . GLU A 1 371 ? 37.671 -11.860 -94.654 1.00 69.75 371 GLU A C 1
ATOM 2874 O O . GLU A 1 371 ? 36.846 -11.995 -93.755 1.00 69.75 371 GLU A O 1
ATOM 2879 N N . MET A 1 372 ? 37.756 -10.720 -95.354 1.00 64.00 372 MET A N 1
ATOM 2880 C CA . MET A 1 372 ? 36.913 -9.551 -95.054 1.00 64.00 372 MET A CA 1
ATOM 2881 C C . MET A 1 372 ? 35.413 -9.785 -95.314 1.00 64.00 372 MET A C 1
ATOM 2883 O O . MET A 1 372 ? 34.592 -9.029 -94.797 1.00 64.00 372 MET A O 1
ATOM 2887 N N . ALA A 1 373 ? 35.041 -10.792 -96.112 1.00 70.69 373 ALA A N 1
ATOM 2888 C CA . ALA A 1 373 ? 33.645 -11.170 -96.321 1.00 70.69 373 ALA A CA 1
ATOM 2889 C C . ALA A 1 373 ? 33.125 -12.079 -95.190 1.00 70.69 373 ALA A C 1
ATOM 2891 O O . ALA A 1 373 ? 32.030 -11.833 -94.686 1.00 70.69 373 ALA A O 1
ATOM 2892 N N . GLU A 1 374 ? 33.920 -13.056 -94.729 1.00 69.00 374 GLU A N 1
ATOM 2893 C CA . GLU A 1 374 ? 33.570 -13.891 -93.563 1.00 69.00 374 GLU A CA 1
ATOM 2894 C C . GLU A 1 374 ? 33.463 -13.069 -92.264 1.00 69.00 374 GLU A C 1
ATOM 2896 O O . GLU A 1 374 ? 32.548 -13.289 -91.464 1.00 69.00 374 GLU A O 1
ATOM 2901 N N . ASP A 1 375 ? 34.342 -12.079 -92.067 1.00 64.94 375 ASP A N 1
ATOM 2902 C CA . ASP A 1 375 ? 34.289 -11.182 -90.902 1.00 64.94 375 ASP A CA 1
ATOM 2903 C C . ASP A 1 375 ? 33.022 -10.301 -90.890 1.00 64.94 375 ASP A C 1
ATOM 2905 O O . ASP A 1 375 ? 32.479 -9.997 -89.823 1.00 64.94 375 ASP A O 1
ATOM 2909 N N . LEU A 1 376 ? 32.500 -9.925 -92.065 1.00 68.69 376 LEU A N 1
ATOM 2910 C CA . LEU A 1 376 ? 31.240 -9.180 -92.191 1.00 68.69 376 LEU A CA 1
ATOM 2911 C C . LEU A 1 376 ? 30.003 -10.069 -91.995 1.00 68.69 376 LEU A C 1
ATOM 2913 O O . LEU A 1 376 ? 29.010 -9.608 -91.430 1.00 68.69 376 LEU A O 1
ATOM 2917 N N . GLU A 1 377 ? 30.055 -11.338 -92.404 1.00 67.75 377 GLU A N 1
ATOM 2918 C CA . GLU A 1 377 ? 28.947 -12.291 -92.239 1.00 67.75 377 GLU A CA 1
ATOM 2919 C C . GLU A 1 377 ? 28.781 -12.763 -90.778 1.00 67.75 377 GLU A C 1
ATOM 2921 O O . GLU A 1 377 ? 27.679 -13.117 -90.357 1.00 67.75 377 GLU A O 1
ATOM 2926 N N . ARG A 1 378 ? 29.841 -12.679 -89.957 1.00 62.53 378 ARG A N 1
ATOM 2927 C CA . ARG A 1 378 ? 29.803 -12.961 -88.504 1.00 62.53 378 ARG A CA 1
ATOM 2928 C C . ARG A 1 378 ? 29.377 -11.783 -87.622 1.00 62.53 378 ARG A C 1
ATOM 2930 O O . ARG A 1 378 ? 29.014 -11.990 -86.462 1.00 62.53 378 ARG A O 1
ATOM 2937 N N . LEU A 1 379 ? 29.369 -10.561 -88.155 1.00 61.97 379 LEU A N 1
ATOM 2938 C CA . LEU A 1 379 ? 29.007 -9.347 -87.419 1.00 61.97 379 LEU A CA 1
ATOM 2939 C C . LEU A 1 379 ? 27.615 -9.377 -86.727 1.00 61.97 379 LEU A C 1
ATOM 2941 O O . LEU A 1 379 ? 27.535 -8.917 -85.583 1.00 61.97 379 LEU A O 1
ATOM 2945 N N . PRO A 1 380 ? 26.520 -9.910 -87.322 1.00 61.53 380 PRO A N 1
ATOM 2946 C CA . PRO A 1 380 ? 25.196 -9.849 -86.693 1.00 61.53 380 PRO A CA 1
ATOM 2947 C C . PRO A 1 380 ? 25.043 -10.716 -85.434 1.00 61.53 380 PRO A C 1
ATOM 2949 O O . PRO A 1 380 ? 24.238 -10.365 -84.574 1.00 61.53 380 PRO A O 1
ATOM 2952 N N . GLU A 1 381 ? 25.806 -11.801 -85.267 1.00 60.56 381 GLU A N 1
ATOM 2953 C CA . GLU A 1 381 ? 25.725 -12.621 -84.044 1.00 60.56 381 GLU A CA 1
ATOM 2954 C C . GLU A 1 381 ? 26.540 -12.001 -82.885 1.00 60.56 381 GLU A C 1
ATOM 2956 O O . GLU A 1 381 ? 26.090 -12.019 -81.740 1.00 60.56 381 GLU A O 1
ATOM 2961 N N . VAL A 1 382 ? 27.654 -11.310 -83.170 1.00 58.03 382 VAL A N 1
ATOM 2962 C CA . VAL A 1 382 ? 28.427 -10.556 -82.154 1.00 58.03 382 VAL A CA 1
ATOM 2963 C C . VAL A 1 382 ? 27.625 -9.373 -81.579 1.00 58.03 382 VAL A C 1
ATOM 2965 O O . VAL A 1 382 ? 27.702 -9.074 -80.384 1.00 58.03 382 VAL A O 1
ATOM 2968 N N . VAL A 1 383 ? 26.793 -8.720 -82.399 1.00 60.62 383 VAL A N 1
ATOM 2969 C CA . VAL A 1 383 ? 25.878 -7.652 -81.945 1.00 60.62 383 VAL A CA 1
ATOM 2970 C C . VAL A 1 383 ? 24.717 -8.208 -81.102 1.00 60.62 383 VAL A C 1
ATOM 2972 O O . VAL A 1 383 ? 24.231 -7.555 -80.181 1.00 60.62 383 VAL A O 1
ATOM 2975 N N . LYS A 1 384 ? 24.277 -9.439 -81.365 1.00 53.91 384 LYS A N 1
ATOM 2976 C CA . LYS A 1 384 ? 23.129 -10.068 -80.693 1.00 53.91 384 LYS A CA 1
ATOM 2977 C C . LYS A 1 384 ? 23.445 -10.554 -79.277 1.00 53.91 384 LYS A C 1
ATOM 2979 O O . LYS A 1 384 ? 22.554 -10.558 -78.427 1.00 53.91 384 LYS A O 1
ATOM 2984 N N . ASP A 1 385 ? 24.698 -10.919 -79.011 1.00 51.25 385 ASP A N 1
ATOM 2985 C CA . ASP A 1 385 ? 25.146 -11.294 -77.666 1.00 51.25 385 ASP A CA 1
ATOM 2986 C C . ASP A 1 385 ? 25.592 -10.089 -76.819 1.00 51.25 385 ASP A C 1
ATOM 2988 O O . ASP A 1 385 ? 25.407 -10.102 -75.603 1.00 51.25 385 ASP A O 1
ATOM 2992 N N . THR A 1 386 ? 26.040 -8.989 -77.437 1.00 49.94 386 THR A N 1
ATOM 2993 C CA . THR A 1 386 ? 26.333 -7.724 -76.724 1.00 49.94 386 THR A CA 1
ATOM 2994 C C . THR A 1 386 ? 25.083 -6.928 -76.316 1.00 49.94 386 THR A C 1
ATOM 2996 O O . THR A 1 386 ? 25.157 -6.089 -75.422 1.00 49.94 386 THR A O 1
ATOM 2999 N N . VAL A 1 387 ? 23.907 -7.228 -76.882 1.00 50.66 387 VAL A N 1
ATOM 3000 C CA . VAL A 1 387 ? 22.612 -6.625 -76.485 1.00 50.66 387 VAL A CA 1
ATOM 3001 C C . VAL A 1 387 ? 21.948 -7.349 -75.294 1.00 50.66 387 VAL A C 1
ATOM 3003 O O . VAL A 1 387 ? 20.965 -6.858 -74.742 1.00 50.66 387 VAL A O 1
ATOM 3006 N N . LYS A 1 388 ? 22.492 -8.486 -74.828 1.00 50.47 388 LYS A N 1
ATOM 3007 C CA . LYS A 1 388 ? 21.958 -9.230 -73.664 1.00 50.47 388 LYS A CA 1
ATOM 3008 C C . LYS A 1 388 ? 22.605 -8.874 -72.320 1.00 50.47 388 LYS A C 1
ATOM 3010 O O . LYS A 1 388 ? 22.093 -9.294 -71.284 1.00 50.47 388 LYS A O 1
ATOM 3015 N N . SER A 1 389 ? 23.693 -8.104 -72.300 1.00 49.28 389 SER A N 1
ATOM 3016 C CA . SER A 1 389 ? 24.275 -7.582 -71.056 1.00 49.28 389 SER A CA 1
ATOM 3017 C C . SER A 1 389 ? 23.594 -6.275 -70.640 1.00 49.28 389 SER A C 1
ATOM 3019 O O . SER A 1 389 ? 23.740 -5.245 -71.299 1.00 49.28 389 SER A O 1
ATOM 3021 N N . SER A 1 390 ? 22.854 -6.322 -69.531 1.00 52.69 390 SER A N 1
ATOM 3022 C CA . SER A 1 390 ? 22.125 -5.188 -68.951 1.00 52.69 390 SER A CA 1
ATOM 3023 C C . SER A 1 390 ? 23.057 -4.067 -68.471 1.00 52.69 390 SER A C 1
ATOM 3025 O O . SER A 1 390 ? 23.583 -4.138 -67.366 1.00 52.69 390 SER A O 1
ATOM 3027 N N . SER A 1 391 ? 23.237 -3.016 -69.276 1.00 55.00 391 SER A N 1
ATOM 3028 C CA . SER A 1 391 ? 23.906 -1.770 -68.839 1.00 55.00 391 SER A CA 1
ATOM 3029 C C . SER A 1 391 ? 23.427 -0.488 -69.541 1.00 55.00 391 SER A C 1
ATOM 3031 O O . SER A 1 391 ? 23.588 0.606 -69.005 1.00 55.00 391 SER A O 1
ATOM 3033 N N . VAL A 1 392 ? 22.769 -0.584 -70.705 1.00 51.84 392 VAL A N 1
ATOM 3034 C CA . VAL A 1 392 ? 22.272 0.602 -71.438 1.00 51.84 392 VAL A CA 1
ATOM 3035 C C . VAL A 1 392 ? 21.034 1.224 -70.772 1.00 51.84 392 VAL A C 1
ATOM 3037 O O . VAL A 1 392 ? 20.873 2.442 -70.792 1.00 51.84 392 VAL A O 1
ATOM 3040 N N . VAL A 1 393 ? 20.176 0.418 -70.135 1.00 54.34 393 VAL A N 1
ATOM 3041 C CA . VAL A 1 393 ? 18.956 0.908 -69.460 1.00 54.34 393 VAL A CA 1
ATOM 3042 C C . VAL A 1 393 ? 19.293 1.715 -68.200 1.00 54.34 393 VAL A C 1
ATOM 3044 O O . VAL A 1 393 ? 18.695 2.763 -67.967 1.00 54.34 393 VAL A O 1
ATOM 3047 N N . GLU A 1 394 ? 20.297 1.292 -67.427 1.00 58.22 394 GLU A N 1
ATOM 3048 C CA . GLU A 1 394 ? 20.741 2.019 -66.228 1.00 58.22 394 GLU A CA 1
ATOM 3049 C C . GLU A 1 394 ? 21.412 3.353 -66.575 1.00 58.22 394 GLU A C 1
ATOM 3051 O O . GLU A 1 394 ? 21.159 4.355 -65.907 1.00 58.22 394 GLU A O 1
ATOM 3056 N N . LEU A 1 395 ? 22.186 3.413 -67.666 1.00 62.78 395 LEU A N 1
ATOM 3057 C CA . LEU A 1 395 ? 22.798 4.662 -68.133 1.00 62.78 395 LEU A CA 1
ATOM 3058 C C . LEU A 1 395 ? 21.741 5.702 -68.560 1.00 62.78 395 LEU A C 1
ATOM 3060 O O . LEU A 1 395 ? 21.902 6.899 -68.314 1.00 62.78 395 LEU A O 1
ATOM 3064 N N . VAL A 1 396 ? 20.634 5.248 -69.160 1.00 61.06 396 VAL A N 1
ATOM 3065 C CA . VAL A 1 396 ? 19.498 6.108 -69.533 1.00 61.06 396 VAL A CA 1
ATOM 3066 C C . VAL A 1 396 ? 18.716 6.571 -68.296 1.00 61.06 396 VAL A C 1
ATOM 3068 O O . VAL A 1 396 ? 18.367 7.748 -68.214 1.00 61.06 396 VAL A O 1
ATOM 3071 N N . LEU A 1 397 ? 18.492 5.700 -67.305 1.00 59.59 397 LEU A N 1
ATOM 3072 C CA . LEU A 1 397 ? 17.812 6.065 -66.053 1.00 59.59 397 LEU A CA 1
ATOM 3073 C C . LEU A 1 397 ? 18.637 7.048 -65.202 1.00 59.59 397 LEU A C 1
ATOM 3075 O O . LEU A 1 397 ? 18.099 8.055 -64.735 1.00 59.59 397 LEU A O 1
ATOM 3079 N N . ALA A 1 398 ? 19.951 6.832 -65.080 1.00 60.62 398 ALA A N 1
ATOM 3080 C CA . ALA A 1 398 ? 20.858 7.742 -64.379 1.00 60.62 398 ALA A CA 1
ATOM 3081 C C . ALA A 1 398 ? 20.874 9.153 -65.005 1.00 60.62 398 ALA A C 1
ATOM 3083 O O . ALA A 1 398 ? 20.916 10.155 -64.289 1.00 60.62 398 ALA A O 1
ATOM 3084 N N . SER A 1 399 ? 20.757 9.252 -66.336 1.00 58.81 399 SER A N 1
ATOM 3085 C CA . SER A 1 399 ? 20.658 10.539 -67.037 1.00 58.81 399 SER A CA 1
ATOM 3086 C C . SER A 1 399 ? 19.344 11.295 -66.781 1.00 58.81 399 SER A C 1
ATOM 3088 O O . SER A 1 399 ? 19.312 12.508 -67.006 1.00 58.81 399 SER A O 1
ATOM 3090 N N . TYR A 1 400 ? 18.271 10.620 -66.355 1.00 61.16 400 TYR A N 1
ATOM 3091 C CA . TYR A 1 400 ? 16.989 11.260 -66.034 1.00 61.16 400 TYR A CA 1
ATOM 3092 C C . TYR A 1 400 ? 16.910 11.697 -64.565 1.00 61.16 400 TYR A C 1
ATOM 3094 O O . TYR A 1 400 ? 16.533 12.839 -64.307 1.00 61.16 400 TYR A O 1
ATOM 3102 N N . HIS A 1 401 ? 17.367 10.872 -63.615 1.00 56.81 401 HIS A N 1
ATOM 3103 C CA . HIS A 1 401 ? 17.471 11.271 -62.199 1.00 56.81 401 HIS A CA 1
ATOM 3104 C C . HIS A 1 401 ? 18.406 12.473 -61.968 1.00 56.81 401 HIS A C 1
ATOM 3106 O O . HIS A 1 401 ? 18.192 13.252 -61.045 1.00 56.81 401 HIS A O 1
ATOM 3112 N N . ALA A 1 402 ? 19.404 12.686 -62.832 1.00 61.28 402 ALA A N 1
ATOM 3113 C CA . ALA A 1 402 ? 20.249 13.884 -62.795 1.00 61.28 402 ALA A CA 1
ATOM 3114 C C . ALA A 1 402 ? 19.543 15.182 -63.259 1.00 61.28 402 ALA A C 1
ATOM 3116 O O . ALA A 1 402 ? 20.130 16.261 -63.161 1.00 61.28 402 ALA A O 1
ATOM 3117 N N . ARG A 1 403 ? 18.317 15.098 -63.798 1.00 55.28 403 ARG A N 1
ATOM 3118 C CA . ARG A 1 403 ? 17.523 16.245 -64.281 1.00 55.28 403 ARG A CA 1
ATOM 3119 C C . ARG A 1 403 ? 16.240 16.498 -63.497 1.00 55.28 403 ARG A C 1
ATOM 3121 O O . ARG A 1 403 ? 15.817 17.649 -63.458 1.00 55.28 403 ARG A O 1
ATOM 3128 N N . ASP A 1 404 ? 15.649 15.470 -62.898 1.00 57.25 404 ASP A N 1
ATOM 3129 C CA . ASP A 1 404 ? 14.465 15.591 -62.045 1.00 57.25 404 ASP A CA 1
ATOM 3130 C C . ASP A 1 404 ? 14.487 14.492 -60.958 1.00 57.25 404 ASP A C 1
ATOM 3132 O O . ASP A 1 404 ? 14.404 13.306 -61.302 1.00 57.25 404 ASP A O 1
ATOM 3136 N N . PRO A 1 405 ? 14.655 14.843 -59.666 1.00 64.75 405 PRO A N 1
ATOM 3137 C CA . PRO A 1 405 ? 14.743 13.867 -58.581 1.00 64.75 405 PRO A CA 1
ATOM 3138 C C . PRO A 1 405 ? 13.388 13.271 -58.161 1.00 64.75 405 PRO A C 1
ATOM 3140 O O . PRO A 1 405 ? 13.391 12.252 -57.473 1.00 64.75 405 PRO A O 1
ATOM 3143 N N . ASP A 1 406 ? 12.252 13.847 -58.575 1.00 62.22 406 ASP A N 1
ATOM 3144 C CA . ASP A 1 406 ? 10.912 13.395 -58.157 1.00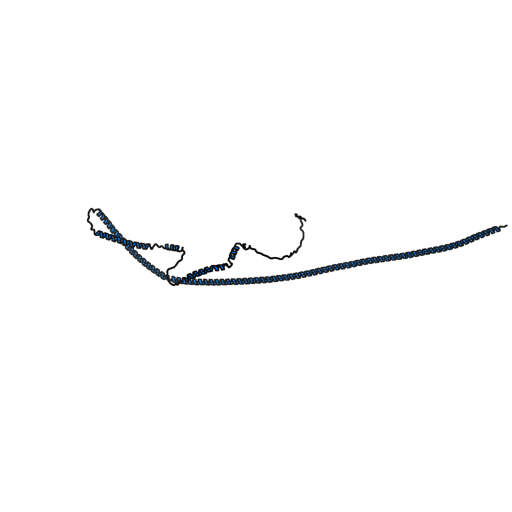 62.22 406 ASP A CA 1
ATOM 3145 C C . ASP A 1 406 ? 10.245 12.438 -59.178 1.00 62.22 406 ASP A C 1
ATOM 3147 O O . ASP A 1 406 ? 9.094 12.021 -59.014 1.00 62.22 406 ASP A O 1
ATOM 3151 N N . PHE A 1 407 ? 10.956 12.046 -60.244 1.00 54.91 407 PHE A N 1
ATOM 3152 C CA . PHE A 1 407 ? 10.404 11.224 -61.328 1.00 54.91 407 PHE A CA 1
ATOM 3153 C C . PHE A 1 407 ? 10.412 9.710 -61.018 1.00 54.91 407 PHE A C 1
ATOM 3155 O O . PHE A 1 407 ? 11.415 9.020 -61.221 1.00 54.91 407 PHE A O 1
ATOM 3162 N N . LEU A 1 408 ? 9.261 9.169 -60.595 1.00 64.75 408 LEU A N 1
ATOM 3163 C CA . LEU A 1 408 ? 9.034 7.732 -60.359 1.00 64.75 408 LEU A CA 1
ATOM 3164 C C . LEU A 1 408 ? 8.107 7.109 -61.433 1.00 64.75 408 LEU A C 1
ATOM 3166 O O . LEU A 1 408 ? 6.920 7.431 -61.456 1.00 64.75 408 LEU A O 1
ATOM 3170 N N . PRO A 1 409 ? 8.580 6.176 -62.292 1.00 48.00 409 PRO A N 1
ATOM 3171 C CA . PRO A 1 409 ? 7.768 5.632 -63.395 1.00 48.00 409 PRO A CA 1
ATOM 3172 C C . PRO A 1 409 ? 6.726 4.562 -63.019 1.00 48.00 409 PRO A C 1
ATOM 3174 O O . PRO A 1 409 ? 5.984 4.117 -63.891 1.00 48.00 409 PRO A O 1
ATOM 3177 N N . TRP A 1 410 ? 6.688 4.093 -61.765 1.00 49.62 410 TRP A N 1
ATOM 3178 C CA . TRP A 1 410 ? 5.996 2.851 -61.389 1.00 49.62 410 TRP A CA 1
ATOM 3179 C C . TRP A 1 410 ? 4.941 3.048 -60.293 1.00 49.62 410 TRP A C 1
ATOM 3181 O O . TRP A 1 410 ? 5.114 2.615 -59.157 1.00 49.62 410 TRP A O 1
ATOM 3191 N N . LEU A 1 411 ? 3.818 3.673 -60.657 1.00 46.59 411 LEU A N 1
ATOM 3192 C CA . LEU A 1 411 ? 2.599 3.724 -59.838 1.00 46.59 411 LEU A CA 1
ATOM 3193 C C . LEU A 1 411 ? 1.332 3.588 -60.706 1.00 46.59 411 LEU A C 1
ATOM 3195 O O . LEU A 1 411 ? 0.532 4.513 -60.810 1.00 46.59 411 LEU A O 1
ATOM 3199 N N . ALA A 1 412 ? 1.157 2.424 -61.344 1.00 43.88 412 ALA A N 1
ATOM 3200 C CA . ALA A 1 412 ? -0.130 1.969 -61.887 1.00 43.88 412 ALA A CA 1
ATOM 3201 C C . ALA A 1 412 ? -0.080 0.486 -62.307 1.00 43.88 412 ALA A C 1
ATOM 3203 O O . ALA A 1 412 ? 0.323 0.192 -63.430 1.00 43.88 412 ALA A O 1
ATOM 3204 N N . LEU A 1 413 ? -0.500 -0.423 -61.419 1.00 35.19 413 LEU A N 1
ATOM 3205 C CA . LEU A 1 413 ? -1.298 -1.633 -61.707 1.00 35.19 413 LEU A CA 1
ATOM 3206 C C . LEU A 1 413 ? -1.469 -2.437 -60.408 1.00 35.19 413 LEU A C 1
ATOM 3208 O O . LEU A 1 413 ? -0.494 -2.774 -59.740 1.00 35.19 413 LEU A O 1
ATOM 3212 N N . GLU A 1 414 ? -2.722 -2.676 -60.032 1.00 41.81 414 GLU A N 1
ATOM 3213 C CA . GLU A 1 414 ? -3.106 -3.436 -58.839 1.00 41.81 414 GLU A CA 1
ATOM 3214 C C . GLU A 1 414 ? -2.996 -4.949 -59.091 1.00 41.81 414 GLU A C 1
ATOM 3216 O O . GLU A 1 414 ? -3.116 -5.389 -60.230 1.00 41.81 414 GLU A O 1
ATOM 3221 N N . ASP A 1 415 ? -2.834 -5.746 -58.028 1.00 33.31 415 ASP A N 1
ATOM 3222 C CA . ASP A 1 415 ? -3.871 -6.728 -57.673 1.00 33.31 415 ASP A CA 1
ATOM 3223 C C . ASP A 1 415 ? -3.671 -7.313 -56.256 1.00 33.31 415 ASP A C 1
ATOM 3225 O O . ASP A 1 415 ? -2.567 -7.607 -55.799 1.00 33.31 415 ASP A O 1
ATOM 3229 N N . SER A 1 416 ? -4.790 -7.446 -55.543 1.00 37.19 416 SER A N 1
ATOM 3230 C CA . SER A 1 416 ? -4.969 -8.104 -54.229 1.00 37.19 416 SER A CA 1
ATOM 3231 C C . SER A 1 416 ? -5.304 -9.615 -54.436 1.00 37.19 416 SER A C 1
ATOM 3233 O O . SER A 1 416 ? -5.423 -9.986 -55.604 1.00 37.19 416 SER A O 1
ATOM 3235 N N . PRO A 1 417 ? -5.518 -10.517 -53.424 1.00 53.34 417 PRO A N 1
ATOM 3236 C CA . PRO A 1 417 ? -6.097 -10.219 -52.098 1.00 53.34 417 PRO A CA 1
ATOM 3237 C C . PRO A 1 417 ? -5.829 -11.162 -50.877 1.00 53.34 417 PRO A C 1
ATOM 3239 O O . PRO A 1 417 ? -5.207 -12.213 -50.961 1.00 53.34 417 PRO A O 1
ATOM 3242 N N . LEU A 1 418 ? -6.483 -10.797 -49.755 1.00 31.31 418 LEU A N 1
ATOM 3243 C CA . LEU A 1 418 ? -7.097 -11.660 -48.713 1.00 31.31 418 LEU A CA 1
ATOM 3244 C C . LEU A 1 418 ? -6.215 -12.5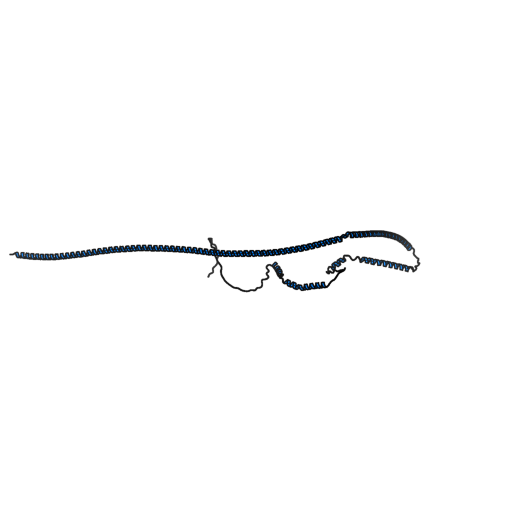39 -47.789 1.00 31.31 418 LEU A C 1
ATOM 3246 O O . LEU A 1 418 ? -5.839 -13.653 -48.143 1.00 31.31 418 LEU A O 1
ATOM 3250 N N . SER A 1 419 ? -6.161 -12.187 -46.491 1.00 30.50 419 SER A N 1
ATOM 3251 C CA . SER A 1 419 ? -7.064 -12.771 -45.457 1.00 30.50 419 SER A CA 1
ATOM 3252 C C . SER A 1 419 ? -6.796 -12.247 -44.027 1.00 30.50 419 SER A C 1
ATOM 3254 O O . SER A 1 419 ? -5.656 -12.137 -43.590 1.00 30.50 419 SER A O 1
ATOM 3256 N N . SER A 1 420 ? -7.870 -11.972 -43.280 1.00 37.19 420 SER A N 1
ATOM 3257 C CA . SER A 1 420 ? -7.937 -11.830 -41.803 1.00 37.19 420 SER A CA 1
ATOM 3258 C C . SER A 1 420 ? -8.465 -13.170 -41.195 1.00 37.19 420 SER A C 1
ATOM 3260 O O . SER A 1 420 ? -8.500 -14.129 -41.972 1.00 37.19 420 SER A O 1
ATOM 3262 N N . PRO A 1 421 ? -8.909 -13.347 -39.914 1.00 49.31 421 PRO A N 1
ATOM 3263 C CA . PRO A 1 421 ? -9.055 -12.415 -38.770 1.00 49.31 421 PRO A CA 1
ATOM 3264 C C . PRO A 1 421 ? -8.735 -12.970 -37.341 1.00 49.31 421 PRO A C 1
ATOM 3266 O O . PRO A 1 421 ? -8.679 -14.175 -37.134 1.00 49.31 421 PRO A O 1
ATOM 3269 N N . GLN A 1 422 ? -8.649 -12.074 -36.339 1.00 35.69 422 GLN A N 1
ATOM 3270 C CA . GLN A 1 422 ? -9.112 -12.184 -34.920 1.00 35.69 422 GLN A CA 1
ATOM 3271 C C . GLN A 1 422 ? -8.528 -10.975 -34.144 1.00 35.69 422 GLN A C 1
ATOM 3273 O O . GLN A 1 422 ? -7.332 -10.739 -34.254 1.00 35.69 422 GLN A O 1
ATOM 3278 N N . ASP A 1 423 ? -9.212 -10.055 -33.451 1.00 33.94 423 ASP A N 1
ATOM 3279 C CA . ASP A 1 423 ? -10.481 -9.938 -32.696 1.00 33.94 423 ASP A CA 1
ATOM 3280 C C . ASP A 1 423 ? -10.265 -9.844 -31.161 1.00 33.94 423 ASP A C 1
ATOM 3282 O O . ASP A 1 423 ? -9.936 -10.831 -30.516 1.00 33.94 423 ASP A O 1
ATOM 3286 N N . LYS A 1 424 ? -10.542 -8.638 -30.621 1.00 35.03 424 LYS A N 1
ATOM 3287 C CA . LYS A 1 424 ? -10.802 -8.226 -29.212 1.00 35.03 424 LYS A CA 1
ATOM 3288 C C . LYS A 1 424 ? -9.720 -8.333 -28.116 1.00 35.03 424 LYS A C 1
ATOM 3290 O O . LYS A 1 424 ? -9.094 -9.364 -27.915 1.00 35.03 424 LYS A O 1
ATOM 3295 N N . GLY A 1 425 ? -9.685 -7.298 -27.261 1.00 31.61 425 GLY A N 1
ATOM 3296 C CA . GLY A 1 425 ? -9.275 -7.439 -25.853 1.00 31.61 425 GLY A CA 1
ATOM 3297 C C . GLY A 1 425 ? -8.796 -6.158 -25.159 1.00 31.61 425 GLY A C 1
ATOM 3298 O O . GLY A 1 425 ? -7.632 -5.808 -25.268 1.00 31.61 425 GLY A O 1
ATOM 3299 N N . ASP A 1 426 ? -9.693 -5.501 -24.425 1.00 35.16 426 ASP A N 1
ATOM 3300 C CA . ASP A 1 426 ? -9.527 -4.303 -23.578 1.00 35.16 426 ASP A CA 1
ATOM 3301 C C . ASP A 1 426 ? -8.244 -4.152 -22.724 1.00 35.16 426 ASP A C 1
ATOM 3303 O O . ASP A 1 426 ? -7.666 -5.126 -22.246 1.00 35.16 426 ASP A O 1
ATOM 3307 N N . GLY A 1 427 ? -7.913 -2.898 -22.364 1.00 33.22 427 GLY A N 1
ATOM 3308 C CA . GLY A 1 427 ? -7.102 -2.607 -21.168 1.00 33.22 427 GLY A CA 1
ATOM 3309 C C . GLY A 1 427 ? -6.256 -1.329 -21.218 1.00 33.22 427 GLY A C 1
ATOM 3310 O O . GLY A 1 427 ? -5.098 -1.366 -21.618 1.00 33.22 427 GLY A O 1
ATOM 3311 N N . GLY A 1 428 ? -6.789 -0.198 -20.745 1.00 36.44 428 GLY A N 1
ATOM 3312 C CA . GLY A 1 428 ? -5.957 0.972 -20.413 1.00 36.44 428 GLY A CA 1
ATOM 3313 C C . GLY A 1 428 ? -5.322 0.855 -19.018 1.00 36.44 428 GLY A C 1
ATOM 3314 O O . GLY A 1 428 ? -5.642 -0.072 -18.271 1.00 36.44 428 GLY A O 1
ATOM 3315 N N . PRO A 1 429 ? -4.514 1.846 -18.599 1.00 45.47 429 PRO A N 1
ATOM 3316 C CA . PRO A 1 429 ? -4.481 2.182 -17.176 1.00 45.47 429 PRO A CA 1
ATOM 3317 C C . PRO A 1 429 ? -4.657 3.682 -16.889 1.00 45.47 429 PRO A C 1
ATOM 3319 O O . PRO A 1 429 ? -4.020 4.546 -17.488 1.00 45.47 429 PRO A O 1
ATOM 3322 N N . ARG A 1 430 ? -5.480 3.976 -15.875 1.00 38.09 430 ARG A N 1
ATOM 3323 C CA . ARG A 1 430 ? -5.399 5.211 -15.080 1.00 38.09 430 ARG A CA 1
ATOM 3324 C C . ARG A 1 430 ? -4.514 4.962 -13.855 1.00 38.09 430 ARG A C 1
ATOM 3326 O O . ARG A 1 430 ? -4.689 3.944 -13.195 1.00 38.09 430 ARG A O 1
ATOM 3333 N N . SER A 1 431 ? -3.691 5.941 -13.490 1.00 34.97 431 SER A N 1
ATOM 3334 C CA . SER A 1 431 ? -3.286 6.273 -12.109 1.00 34.97 431 SER A CA 1
ATOM 3335 C C . SER A 1 431 ? -2.690 7.689 -12.179 1.00 34.97 431 SER A C 1
ATOM 3337 O O . SER A 1 431 ? -1.839 7.927 -13.026 1.00 34.97 431 SER A O 1
ATOM 3339 N N . CYS A 1 432 ? -3.218 8.726 -11.519 1.00 32.44 432 CYS A N 1
ATOM 3340 C CA . CYS A 1 432 ? -3.185 8.980 -10.066 1.00 32.44 432 CYS A CA 1
ATOM 3341 C C . CYS A 1 432 ? -1.737 8.982 -9.528 1.00 32.44 432 CYS A C 1
ATOM 3343 O O . CYS A 1 432 ? -1.039 7.986 -9.691 1.00 32.44 432 CYS A O 1
ATOM 3345 N N . GLY A 1 433 ? -1.240 10.029 -8.863 1.00 32.75 433 GLY A N 1
ATOM 3346 C CA . GLY A 1 433 ? -1.847 11.316 -8.480 1.00 32.75 433 GLY A CA 1
ATOM 3347 C C . GLY A 1 433 ? -0.815 12.191 -7.744 1.00 32.75 433 GLY A C 1
ATOM 3348 O O . GLY A 1 433 ? 0.334 11.777 -7.609 1.00 32.75 433 GLY A O 1
ATOM 3349 N N . GLY A 1 434 ? -1.200 13.380 -7.271 1.00 33.38 434 GLY A N 1
ATOM 3350 C CA . GLY A 1 434 ? -0.264 14.295 -6.603 1.00 33.38 434 GLY A CA 1
ATOM 3351 C C . GLY A 1 434 ? -0.911 15.598 -6.141 1.00 33.38 434 GLY A C 1
ATOM 3352 O O . GLY A 1 434 ? -0.628 16.654 -6.698 1.00 33.38 434 GLY A O 1
ATOM 3353 N N . ASP A 1 435 ? -1.791 15.515 -5.144 1.00 38.56 435 ASP A N 1
ATOM 3354 C CA . ASP A 1 435 ? -2.331 16.691 -4.459 1.00 38.56 435 ASP A CA 1
ATOM 3355 C C . ASP A 1 435 ? -1.254 17.389 -3.623 1.00 38.56 435 ASP A C 1
ATOM 3357 O O . ASP A 1 435 ? -0.557 16.736 -2.853 1.00 38.56 435 ASP A O 1
ATOM 3361 N N . HIS A 1 436 ? -1.204 18.719 -3.697 1.00 38.47 436 HIS A N 1
ATOM 3362 C CA . HIS A 1 436 ? -1.055 19.603 -2.537 1.00 38.47 436 HIS A CA 1
ATOM 3363 C C . HIS A 1 436 ? -1.501 21.007 -2.957 1.00 38.47 436 HIS A C 1
ATOM 3365 O O . HIS A 1 436 ? -0.849 21.658 -3.770 1.00 38.47 436 HIS A O 1
ATOM 3371 N N . GLY A 1 437 ? -2.626 21.473 -2.419 1.00 34.97 437 GLY A N 1
ATOM 3372 C CA . GLY A 1 437 ? -3.064 22.857 -2.577 1.00 34.97 437 GLY A CA 1
ATOM 3373 C C . GLY A 1 437 ? -2.978 23.602 -1.254 1.00 34.97 437 GLY A C 1
ATOM 3374 O O . GLY A 1 437 ? -3.260 23.008 -0.220 1.00 34.97 437 GLY A O 1
ATOM 3375 N N . GLU A 1 438 ? -2.695 24.905 -1.300 1.00 35.84 438 GLU A N 1
ATOM 3376 C CA . GLU A 1 438 ? -3.175 25.851 -0.289 1.00 35.84 438 GLU A CA 1
ATOM 3377 C C . GLU A 1 438 ? -3.470 27.238 -0.896 1.00 35.84 438 GLU A C 1
ATOM 3379 O O . GLU A 1 438 ? -2.582 27.965 -1.322 1.00 35.84 438 GLU A O 1
ATOM 3384 N N . LEU A 1 439 ? -4.763 27.574 -0.856 1.00 34.47 439 LEU A N 1
ATOM 3385 C CA . LEU A 1 439 ? -5.339 28.838 -0.376 1.00 34.47 439 LEU A CA 1
ATOM 3386 C C . LEU A 1 439 ? -5.140 30.193 -1.104 1.00 34.47 439 LEU A C 1
ATOM 3388 O O . LEU A 1 439 ? -4.052 30.728 -1.259 1.00 34.47 439 LEU A O 1
ATOM 3392 N N . ARG A 1 440 ? -6.314 30.836 -1.265 1.00 32.75 440 ARG A N 1
ATOM 3393 C CA . ARG A 1 440 ? -6.622 32.283 -1.353 1.00 32.75 440 ARG A CA 1
ATOM 3394 C C . ARG A 1 440 ? -6.248 33.045 -2.632 1.00 32.75 440 ARG A C 1
ATOM 3396 O O . ARG A 1 440 ? -5.164 33.597 -2.772 1.00 32.75 440 ARG A O 1
ATOM 3403 N N . GLY A 1 441 ? -7.286 33.266 -3.438 1.00 32.59 441 GLY A N 1
ATOM 3404 C CA . GLY A 1 441 ? -7.460 34.458 -4.265 1.00 32.59 441 GLY A CA 1
ATOM 3405 C C . GLY A 1 441 ? -8.941 34.845 -4.280 1.00 32.59 441 GLY A C 1
ATOM 3406 O O . GLY A 1 441 ? -9.731 34.197 -4.961 1.00 32.59 441 GLY A O 1
ATOM 3407 N N . ASP A 1 442 ? -9.322 35.849 -3.486 1.00 33.88 442 ASP A N 1
ATOM 3408 C CA . ASP A 1 442 ? -10.650 36.477 -3.548 1.00 33.88 442 ASP A CA 1
ATOM 3409 C C . ASP A 1 442 ? -10.797 37.356 -4.814 1.00 33.88 442 ASP A C 1
ATOM 3411 O O . ASP A 1 442 ? -9.834 37.575 -5.548 1.00 33.88 442 ASP A O 1
ATOM 3415 N N . CYS A 1 443 ? -11.999 37.919 -5.002 1.00 29.94 443 CYS A N 1
ATOM 3416 C CA . CYS A 1 443 ? -12.376 38.955 -5.984 1.00 29.94 443 CYS A CA 1
ATOM 3417 C C . CYS A 1 443 ? -12.832 38.491 -7.386 1.00 29.94 443 CYS A C 1
ATOM 3419 O O . CYS A 1 443 ? -12.151 38.633 -8.395 1.00 29.94 443 CYS A O 1
ATOM 3421 N N . SER A 1 444 ? -14.101 38.074 -7.436 1.00 34.88 444 SER A N 1
ATOM 3422 C CA . SER A 1 444 ? -15.137 38.603 -8.349 1.00 34.88 444 SER A CA 1
ATOM 3423 C C . SER A 1 444 ? -14.720 39.477 -9.555 1.00 34.88 444 SER A C 1
ATOM 3425 O O . SER A 1 444 ? -14.301 40.615 -9.348 1.00 34.88 444 SER A O 1
ATOM 3427 N N . TYR A 1 445 ? -15.095 39.068 -10.781 1.00 31.45 445 TYR A N 1
ATOM 3428 C CA . TYR A 1 445 ? -15.910 39.901 -11.697 1.00 31.45 445 TYR A CA 1
ATOM 3429 C C . TYR A 1 445 ? -16.499 39.117 -12.902 1.00 31.45 445 TYR A C 1
ATOM 3431 O O . TYR A 1 445 ? -15.868 38.218 -13.440 1.00 31.45 445 TYR A O 1
ATOM 3439 N N . VAL A 1 446 ? -17.697 39.542 -13.340 1.00 37.31 446 VAL A N 1
ATOM 3440 C CA . VAL A 1 446 ? -18.302 39.427 -14.698 1.00 37.31 446 VAL A CA 1
ATOM 3441 C C . VAL A 1 446 ? -18.695 38.051 -15.296 1.00 37.31 446 VAL A C 1
ATOM 3443 O O . VAL A 1 446 ? -17.912 37.303 -15.865 1.00 37.31 446 VAL A O 1
ATOM 3446 N N . HIS A 1 447 ? -20.017 37.822 -15.266 1.00 32.56 447 HIS A N 1
ATOM 3447 C CA . HIS A 1 447 ? -20.901 37.437 -16.388 1.00 32.56 447 HIS A CA 1
ATOM 3448 C C . HIS A 1 447 ? -20.297 36.953 -17.736 1.00 32.56 447 HIS A C 1
ATOM 3450 O O . HIS A 1 447 ? -19.686 37.748 -18.441 1.00 32.56 447 HIS A O 1
ATOM 3456 N N . LEU A 1 448 ? -20.794 35.811 -18.256 1.00 36.53 448 LEU A N 1
ATOM 3457 C CA . LEU A 1 448 ? -21.840 35.812 -19.310 1.00 36.53 448 LEU A CA 1
ATOM 3458 C C . LEU A 1 448 ? -22.442 34.420 -19.647 1.00 36.53 448 LEU A C 1
ATOM 3460 O O . LEU A 1 448 ? -21.743 33.457 -19.922 1.00 36.53 448 LEU A O 1
ATOM 3464 N N . ARG A 1 449 ? -23.785 34.392 -19.663 1.00 33.62 449 ARG A N 1
ATOM 3465 C CA . ARG A 1 449 ? -24.758 33.529 -20.383 1.00 33.62 449 ARG A CA 1
ATOM 3466 C C . ARG A 1 449 ? -24.335 32.231 -21.113 1.00 33.62 449 ARG A C 1
ATOM 3468 O O . ARG A 1 449 ? -23.624 32.275 -22.108 1.00 33.62 449 ARG A O 1
ATOM 3475 N N . GLY A 1 450 ? -25.145 31.191 -20.864 1.00 33.72 450 GLY A N 1
ATOM 3476 C CA . GLY A 1 450 ? -25.629 30.231 -21.879 1.00 33.72 450 GLY A CA 1
ATOM 3477 C C . GLY A 1 450 ? -25.531 28.764 -21.438 1.00 33.72 450 GLY A C 1
ATOM 3478 O O . GLY A 1 450 ? -24.468 28.333 -21.028 1.00 33.72 450 GLY A O 1
ATOM 3479 N N . GLY A 1 451 ? -26.576 27.933 -21.484 1.00 34.72 451 GLY A N 1
ATOM 3480 C CA . GLY A 1 451 ? -27.989 28.165 -21.807 1.00 34.72 451 GLY A CA 1
ATOM 3481 C C . GLY A 1 451 ? -28.805 26.885 -21.547 1.00 34.72 451 GLY A C 1
ATOM 3482 O O . GLY A 1 451 ? -28.275 25.784 -21.653 1.00 34.72 451 GLY A O 1
ATOM 3483 N N . LEU A 1 452 ? -30.086 27.012 -21.177 1.00 38.00 452 LEU A N 1
ATOM 3484 C CA . LEU A 1 452 ? -30.942 25.856 -20.874 1.00 38.00 452 LEU A CA 1
ATOM 3485 C C . LEU A 1 452 ? -31.207 24.973 -22.105 1.00 38.00 452 LEU A C 1
ATOM 3487 O O . LEU A 1 452 ? -31.549 25.496 -23.165 1.00 38.00 452 LEU A O 1
ATOM 3491 N N . ARG A 1 453 ? -31.307 23.657 -21.884 1.00 39.66 453 ARG A N 1
ATOM 3492 C CA . ARG A 1 453 ? -32.445 22.853 -22.369 1.00 39.66 453 ARG A CA 1
ATOM 3493 C C . ARG A 1 453 ? -32.763 21.728 -21.383 1.00 39.66 453 ARG A C 1
ATOM 3495 O O . ARG A 1 453 ? -31.874 21.197 -20.732 1.00 39.66 453 ARG A O 1
ATOM 3502 N N . ARG A 1 454 ? -34.059 21.441 -21.254 1.00 43.53 454 ARG A N 1
ATOM 3503 C CA . ARG A 1 454 ? -34.645 20.398 -20.400 1.00 43.53 454 ARG A CA 1
ATOM 3504 C C . ARG A 1 454 ? -34.959 19.181 -21.271 1.00 43.53 454 ARG A C 1
ATOM 3506 O O . ARG A 1 454 ? -35.401 19.389 -22.402 1.00 43.53 454 ARG A O 1
ATOM 3513 N N . CYS A 1 455 ? -34.844 17.976 -20.729 1.00 44.59 455 CYS A N 1
ATOM 3514 C CA . CYS A 1 455 ? -35.986 17.205 -20.221 1.00 44.59 455 CYS A CA 1
ATOM 3515 C C . CYS A 1 455 ? -35.486 16.336 -19.062 1.00 44.59 455 CYS A C 1
ATOM 3517 O O . CYS A 1 455 ? -34.316 15.906 -19.148 1.00 44.59 455 CYS A O 1
#

pLDDT: mean 73.06, std 22.19, range [29.5, 98.5]

Mean predicted aligned error: 23.43 Å

Solvent-accessible surface area (backbone atoms only — not comparable to full-atom values): 27228 Å² total; per-residue (Å²): 139,81,71,62,67,62,56,52,49,51,49,52,53,51,48,52,50,51,51,52,51,49,53,50,50,47,51,54,50,52,52,46,51,54,50,50,53,51,47,51,54,49,49,53,50,49,53,51,52,51,50,50,52,51,50,50,50,51,53,49,52,52,52,50,52,52,52,48,55,50,49,55,52,48,57,47,51,56,49,52,54,50,52,51,50,51,52,49,52,53,51,50,55,51,48,54,50,52,52,50,53,52,51,52,50,53,53,52,51,52,55,50,52,49,53,53,51,53,51,53,50,49,52,51,53,52,48,56,54,46,54,55,50,49,56,48,50,51,54,51,50,56,48,49,53,52,51,50,51,51,54,48,53,52,54,49,53,50,47,52,52,51,47,54,51,50,52,51,53,48,52,51,50,52,51,54,50,50,55,49,50,53,53,48,53,52,50,51,52,54,49,53,50,50,50,54,51,50,53,52,49,49,52,55,47,52,53,50,50,50,52,47,50,61,70,63,67,55,57,66,62,57,51,54,52,49,55,51,53,52,52,53,51,52,56,50,50,57,54,48,53,59,49,50,54,59,44,55,66,42,53,54,54,51,54,50,49,54,50,52,52,48,54,54,47,53,56,48,47,59,51,46,59,50,50,49,61,52,56,75,75,68,71,89,80,85,91,82,86,87,72,86,69,63,65,58,58,56,52,53,58,56,50,56,56,54,58,54,58,56,53,64,54,55,67,58,53,58,62,52,51,62,61,55,76,74,69,74,83,58,82,69,65,66,56,58,59,54,65,62,54,73,74,70,78,74,94,74,84,90,87,88,86,80,90,87,89,85,86,86,66,74,65,63,60,57,50,57,57,49,52,62,47,57,60,59,71,50,45,68,61,60,55,59,60,62,70,69,61,92,54,70,67,58,56,55,50,55,62,45,52,76,75,43,84,84,76,74,95,85,85,85,83,88,85,86,84,90,84,86,90,88,84,90,80,90,84,85,85,88,78,87,84,83,90,84,85,82,87,89,81,86,82,88,82,83,89,80,88,86,78,92,84,86,133

Secondary structure (DSSP, 8-state):
---HHHHHHHHHHHHHHHHHHHHHHHHHHHHHHHHHHHHHHHHHHHHHHHHHHHHHHHHHHHHHHHHHHHHHHHHHHHHHHHHHHHHHHHHHHHHHHHHHHHHHHHHHHHHHHHHHHHHHHHHHHHHHHHHHHHHHHHHHHHHHHHHHHHHHHHHHHHHHHHHHHHHHHHHHHHHHHHHHHHHHHHHHHHHHHHHHHHHHHHHHHHHHHHHHHHHHT-HHHHHHHHHHHHHHHHHHHHHHHHHHHHHHHHHHHHHHHHHHHHHHHHHHHHHHHHHHHHHTTS-S----PPPTTHHHHHHHHHHHHHHHHHHHHHHHHHHHHHHHTTSS--TTHHHHHHHHHTTS-------------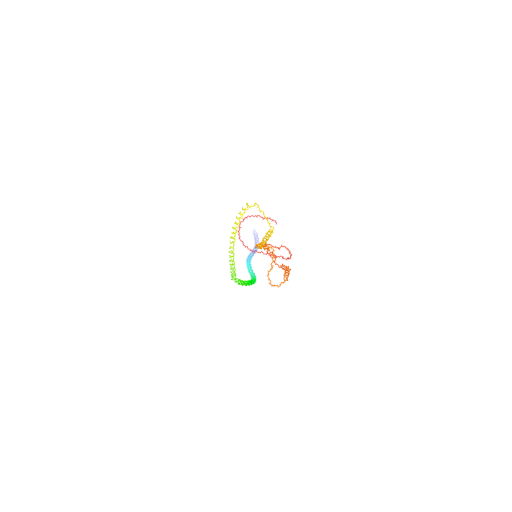----THHHHHHHHHHHHHHHSHHHHHHHHTSSS-HHHHHHHHHHTT-TT-------------------------------------------------

Organism: Oryza sativa subsp. japonica (NCBI:txid39947)

Sequence (455 aa):
MGTEPLLQALATTNTAVVEGLNTQMHALQEERAALDEERDRVAEGWHSVEALVEAGRKAHHMRLAELGARAETMDAVMRETEEERQLALIATNALDKAINDIHLQHDAHAKELARKLDAMRGLLNAALARERRATQAEALSQHSAKLEGRAASLRESAREATLVAHESAAAEAESALRLHEDAVVERMCTLAYSEATAQRLEQSLRLREEEWWECNGKPVDRKSEVSRREAVARQHGEQLAKREEANAGREQRHLENARAERATLEQRVTKLEAQEKELATSAYGGVVPMGEGELAEQLTVAADTIAGLHRALQERVEEVKALWLANEVGPGMLRDAFVRLDRTGHRVGISLSRDPKLPSSMTALTHRIGEMAEDLERLPEVVKDTVKSSSVVELVLASYHARDPDFLPWLALEDSPLSSPQDKGDGGPRSCGGDHGELRGDCSYVHLRGGLRRC